Protein AF-A0A2K9MKN1-F1 (afdb_monomer)

Sequence (605 aa):
MSPAALYHGMDAATLDREYNARDSVASFDDEQALYVRHSQIVSAEVPHHAGLVYDEVSGEALDLYGAAPGRPLFVWIHGGYWRGGSRVDNAFAALGLVRSGVAVAVIDYTLAPAADLDEIVRQVRAVIQWLYRHGADYGLDVSRIHVGGSSAGGHLVGTLLMPDWQHPLGLPQDIIGVALALSGLHDLTPLRHTQVNDWMRFTDAQIADLSPMAQIPDRSTAHVIASVGGRETSEFRRQTEDFVSAWRKAGHRATPIAMPEHNHFNIALSLTDPDSPLVTAVRAAIFKETRMAPFTAAVAQIASVPDDPKATADKIVRTIHDAAEKGARLIVFPEAVLGGYPKGASFGAPIGLRKPEGRAAFAAYHQAAVDLDGPEIASIAAATAETGVFAVIGCIERDGGTLYCTALYFDGANGLVNTHRKLMPTAGERLIWGFGDGSTLEAVDSPLGRIGAVICWENYMPALRMHMYAQGVTLYCAPTADDRDTWVPTMQHVALEGRCFVLTSCQYITRGAYPDTHESALGDDPDTVMMRGGSAIIDPTGKVIAGPDFEGETVLYAEIDPDLVTRGKYDFDVTGHYARPDIFELRVDDRRKPAVRRASDTDRP

Solvent-accessible surface area (backbone atoms only — not comparable to full-atom values): 31387 Å² total; per-residue (Å²): 130,83,77,68,61,75,51,99,77,33,31,49,73,54,45,33,59,43,69,34,69,60,79,63,47,97,50,51,67,61,55,52,50,48,36,40,54,44,5,52,51,33,68,74,72,48,63,62,49,72,71,46,67,52,35,86,88,81,59,35,28,28,34,38,32,48,66,38,79,70,21,44,37,32,36,42,33,55,27,52,75,52,52,42,82,43,29,70,46,45,34,26,55,35,47,8,39,40,76,65,62,27,16,26,36,25,36,46,67,65,40,37,69,83,32,53,69,67,55,35,53,49,50,60,51,39,43,54,49,39,42,55,74,48,30,53,83,53,29,30,33,48,81,37,40,25,38,27,17,34,32,44,10,6,23,52,43,35,60,68,63,32,66,83,62,36,63,86,66,75,42,61,89,63,31,53,36,39,38,36,27,28,38,19,53,26,65,42,70,61,44,68,56,22,76,64,25,80,55,56,62,73,47,74,63,52,37,64,76,66,9,31,62,78,40,67,45,87,74,63,81,35,37,36,35,37,34,44,28,55,54,44,46,68,53,38,46,47,37,42,53,50,40,52,50,53,45,41,72,56,71,34,53,64,47,81,50,89,36,65,91,23,32,83,64,61,50,58,58,42,25,47,36,50,82,26,73,66,30,44,50,50,50,50,56,57,60,67,68,55,74,60,70,68,44,32,35,34,32,34,17,49,55,40,38,35,84,36,31,59,64,23,35,54,51,50,36,51,51,52,53,58,38,38,77,72,55,26,46,35,38,32,31,15,40,24,29,37,22,30,68,76,72,51,47,70,54,46,55,55,94,96,47,74,41,71,68,15,54,53,50,50,53,53,50,59,66,19,31,40,46,86,90,29,71,50,48,53,50,41,30,49,45,22,36,76,62,54,26,30,38,38,38,17,22,26,36,46,59,88,98,44,32,30,49,29,41,38,33,30,45,10,77,70,19,76,74,50,57,30,43,40,59,70,55,63,79,74,42,53,78,66,35,48,67,32,61,42,57,30,68,77,63,45,83,49,92,89,41,29,37,32,76,45,56,44,73,51,72,73,35,64,70,58,52,51,51,46,41,64,73,54,36,40,38,40,35,32,22,18,84,69,55,53,86,67,43,59,62,50,49,28,48,52,9,46,56,53,17,12,31,28,41,29,10,14,32,20,37,40,40,58,58,46,62,91,84,57,56,43,77,84,54,81,57,44,82,43,71,73,33,53,12,50,24,34,34,27,36,25,83,35,47,69,69,24,63,67,42,66,88,54,66,51,70,45,63,37,81,42,57,60,64,49,31,60,59,36,36,72,82,49,30,61,71,56,92,63,38,51,72,93,79,48,84,88,85,81,72,48,63,77,79,70,97,72,80,60,86,82,66,79,81,67,135

Structure (mmCIF, N/CA/C/O backbone):
data_AF-A0A2K9MKN1-F1
#
_entry.id   AF-A0A2K9MKN1-F1
#
loop_
_atom_site.group_PDB
_atom_site.id
_atom_site.type_symbol
_atom_site.label_atom_id
_atom_site.label_alt_id
_atom_site.label_comp_id
_atom_site.label_asym_id
_atom_site.label_entity_id
_atom_site.label_seq_id
_atom_site.pdbx_PDB_ins_code
_atom_site.Cartn_x
_atom_site.Cartn_y
_atom_site.Cartn_z
_atom_site.occupancy
_atom_site.B_iso_or_equiv
_atom_site.auth_seq_id
_atom_site.auth_comp_id
_atom_site.auth_asym_id
_atom_site.auth_atom_id
_atom_site.pdbx_PDB_model_num
ATOM 1 N N . MET A 1 1 ? 43.306 8.024 -46.803 1.00 52.41 1 MET A N 1
ATOM 2 C CA . MET A 1 1 ? 41.874 7.906 -47.145 1.00 52.41 1 MET A CA 1
ATOM 3 C C . MET A 1 1 ? 41.109 8.007 -45.840 1.00 52.41 1 MET A C 1
ATOM 5 O O . MET A 1 1 ? 41.487 7.293 -44.922 1.00 52.41 1 MET A O 1
ATOM 9 N N . SER A 1 2 ? 40.138 8.919 -45.718 1.00 55.41 2 SER A N 1
ATOM 10 C CA . SER A 1 2 ? 39.231 8.902 -44.558 1.00 55.41 2 SER A CA 1
ATOM 11 C C . SER A 1 2 ? 38.436 7.593 -44.570 1.00 55.41 2 SER A C 1
ATOM 13 O O . SER A 1 2 ? 38.065 7.154 -45.663 1.00 55.41 2 SER A O 1
ATOM 15 N N . PRO A 1 3 ? 38.187 6.965 -43.411 1.00 66.88 3 PRO A N 1
ATOM 16 C CA . PRO A 1 3 ? 37.300 5.810 -43.318 1.00 66.88 3 PRO A CA 1
ATOM 17 C C . PRO A 1 3 ? 35.922 6.121 -43.922 1.00 66.88 3 PRO A C 1
ATOM 19 O O . PRO A 1 3 ? 35.431 7.246 -43.808 1.00 66.88 3 PRO A O 1
ATOM 22 N N . ALA A 1 4 ? 35.310 5.144 -44.597 1.00 80.31 4 ALA A N 1
ATOM 23 C CA . ALA A 1 4 ? 33.957 5.290 -45.127 1.00 80.31 4 ALA A CA 1
ATOM 24 C C . ALA A 1 4 ? 32.943 5.315 -43.970 1.00 80.31 4 ALA A C 1
ATOM 26 O O . ALA A 1 4 ? 33.009 4.470 -43.079 1.00 80.31 4 ALA A O 1
ATOM 27 N N . ALA A 1 5 ? 32.010 6.269 -43.994 1.00 83.88 5 ALA A N 1
ATOM 28 C CA . ALA A 1 5 ? 30.917 6.326 -43.029 1.00 83.88 5 ALA A CA 1
ATOM 29 C C . ALA A 1 5 ? 29.945 5.155 -43.249 1.00 83.88 5 ALA A C 1
ATOM 31 O O . ALA A 1 5 ? 29.511 4.920 -44.378 1.00 83.88 5 ALA A O 1
ATOM 32 N N . LEU A 1 6 ? 29.605 4.446 -42.172 1.00 89.38 6 LEU A N 1
ATOM 33 C CA . LEU A 1 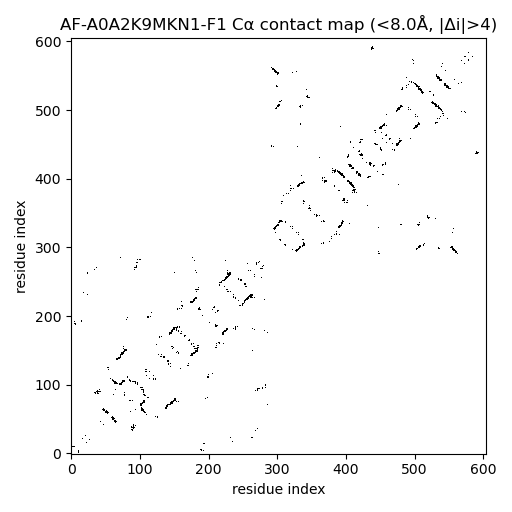6 ? 28.760 3.248 -42.186 1.00 89.38 6 LEU A CA 1
ATOM 34 C C . LEU A 1 6 ? 27.357 3.517 -41.632 1.00 89.38 6 LEU A C 1
ATOM 36 O O . LEU A 1 6 ? 26.382 3.013 -42.179 1.00 89.38 6 LEU A O 1
ATOM 40 N N . TYR A 1 7 ? 27.237 4.338 -40.585 1.00 92.38 7 TYR A N 1
ATOM 41 C CA . TYR A 1 7 ? 25.954 4.649 -39.947 1.00 92.38 7 TYR A CA 1
ATOM 42 C C . TYR A 1 7 ? 26.007 6.033 -39.288 1.00 92.38 7 TYR A C 1
ATOM 44 O O . TYR A 1 7 ? 26.957 6.334 -38.572 1.00 92.38 7 TYR A O 1
ATOM 52 N N . HIS A 1 8 ? 25.040 6.910 -39.586 1.00 91.06 8 HIS A N 1
ATOM 53 C CA . HIS A 1 8 ? 24.994 8.312 -39.119 1.00 91.06 8 HIS A CA 1
ATOM 54 C C . HIS A 1 8 ? 26.324 9.091 -39.217 1.00 91.06 8 HIS A C 1
ATOM 56 O O . HIS A 1 8 ? 26.650 9.915 -38.369 1.00 91.06 8 HIS A O 1
ATOM 62 N N . GLY A 1 9 ? 27.109 8.854 -40.273 1.00 90.62 9 GLY A N 1
ATOM 63 C CA . GLY A 1 9 ? 28.399 9.529 -40.464 1.00 90.62 9 GLY A CA 1
ATOM 64 C C . GLY A 1 9 ? 29.564 8.937 -39.659 1.00 90.62 9 GLY A C 1
ATOM 65 O O . GLY A 1 9 ? 30.690 9.397 -39.830 1.00 90.62 9 GLY A O 1
ATOM 66 N N . MET A 1 10 ? 29.326 7.917 -38.829 1.00 95.38 10 MET A N 1
ATOM 67 C CA . MET A 1 10 ? 30.350 7.214 -38.054 1.00 95.38 10 MET A CA 1
ATOM 68 C C . MET A 1 10 ? 30.993 6.086 -38.864 1.00 95.38 10 MET A C 1
ATOM 70 O O . MET A 1 10 ? 30.326 5.390 -39.633 1.00 95.38 10 MET A O 1
ATOM 74 N N . ASP A 1 11 ? 32.296 5.895 -38.674 1.00 94.81 11 ASP A N 1
ATOM 75 C CA . ASP A 1 11 ? 33.039 4.735 -39.162 1.00 94.81 11 ASP A CA 1
ATOM 76 C C . ASP A 1 11 ? 32.970 3.559 -38.169 1.00 94.81 11 ASP A C 1
ATOM 78 O O . ASP A 1 11 ? 32.466 3.699 -37.053 1.00 94.81 11 ASP A O 1
ATOM 82 N N . ALA A 1 12 ? 33.481 2.388 -38.565 1.00 92.25 12 ALA A N 1
ATOM 83 C CA . ALA A 1 12 ? 33.448 1.180 -37.731 1.00 92.25 12 ALA A CA 1
ATOM 84 C C . ALA A 1 12 ? 34.118 1.381 -36.359 1.00 92.25 12 ALA A C 1
ATOM 86 O O . ALA A 1 12 ? 33.556 1.004 -35.340 1.00 92.25 12 ALA A O 1
ATOM 87 N N . ALA A 1 13 ? 35.278 2.048 -36.316 1.00 93.38 13 ALA A N 1
ATOM 88 C CA . ALA A 1 13 ? 36.013 2.288 -35.071 1.00 93.38 13 ALA A CA 1
ATOM 89 C C . ALA A 1 13 ? 35.253 3.212 -34.102 1.00 93.38 13 ALA A C 1
ATOM 91 O O . ALA A 1 13 ? 35.357 3.075 -32.882 1.00 93.38 13 ALA A O 1
ATOM 92 N N . THR A 1 14 ? 34.504 4.180 -34.630 1.00 95.31 14 THR A N 1
ATOM 93 C CA . THR A 1 14 ? 33.634 5.033 -33.819 1.00 95.31 14 THR A CA 1
ATOM 94 C C . THR A 1 14 ? 32.428 4.261 -33.309 1.00 95.31 14 THR A C 1
ATOM 96 O O . THR A 1 14 ? 32.142 4.349 -32.119 1.00 95.31 14 THR A O 1
ATOM 99 N N . LEU A 1 15 ? 31.784 3.456 -34.158 1.00 95.69 15 LEU A N 1
ATOM 100 C CA . LEU A 1 15 ? 30.678 2.591 -33.742 1.00 95.69 15 LEU A CA 1
ATOM 101 C C . LEU A 1 15 ? 31.118 1.595 -32.662 1.00 95.69 15 LEU A C 1
ATOM 103 O O . LEU A 1 15 ? 30.430 1.455 -31.656 1.00 95.69 15 LEU A O 1
ATOM 107 N N . ASP A 1 16 ? 32.286 0.968 -32.805 1.00 94.50 16 ASP A N 1
ATOM 108 C CA . ASP A 1 16 ? 32.829 0.068 -31.785 1.00 94.50 16 ASP A CA 1
ATOM 109 C C . ASP A 1 16 ? 32.965 0.755 -30.431 1.00 94.50 16 ASP A C 1
ATOM 111 O O . ASP A 1 16 ? 32.545 0.202 -29.422 1.00 94.50 16 ASP A O 1
ATOM 115 N N . ARG A 1 17 ? 33.500 1.978 -30.396 1.00 95.25 17 ARG A N 1
ATOM 116 C CA . ARG A 1 17 ? 33.634 2.741 -29.151 1.00 95.25 17 ARG A CA 1
ATOM 117 C C . ARG A 1 17 ? 32.276 3.133 -28.566 1.00 95.25 17 ARG A C 1
ATOM 119 O O . ARG A 1 17 ? 32.093 3.014 -27.360 1.00 95.25 17 ARG A O 1
ATOM 126 N N . GLU A 1 18 ? 31.335 3.584 -29.393 1.00 96.62 18 GLU A N 1
ATOM 127 C CA . GLU A 1 18 ? 30.000 3.989 -28.934 1.00 96.62 18 GLU A CA 1
ATOM 128 C C . GLU A 1 18 ? 29.179 2.806 -28.398 1.00 96.62 18 GLU A C 1
ATOM 130 O O . GLU A 1 18 ? 28.411 2.980 -27.457 1.00 96.62 18 GLU A O 1
ATOM 135 N N . TYR A 1 19 ? 29.367 1.597 -28.930 1.00 96.25 19 TYR A N 1
ATOM 136 C CA . TYR A 1 19 ? 28.677 0.389 -28.466 1.00 96.25 19 TYR A CA 1
ATOM 137 C C . TYR A 1 19 ? 29.538 -0.476 -27.525 1.00 96.25 19 TYR A C 1
ATOM 139 O O . TYR A 1 19 ? 29.116 -1.552 -27.102 1.00 96.25 19 TYR A O 1
ATOM 147 N N . ASN A 1 20 ? 30.727 -0.039 -27.109 1.00 94.25 20 ASN A N 1
ATOM 148 C CA . ASN A 1 20 ? 31.514 -0.776 -26.121 1.00 94.25 20 ASN A CA 1
ATOM 149 C C . ASN A 1 20 ? 31.160 -0.343 -24.693 1.00 94.25 20 ASN A C 1
ATOM 151 O O . ASN A 1 20 ? 31.837 0.480 -24.082 1.00 94.25 20 ASN A O 1
ATOM 155 N N . ALA A 1 21 ? 30.106 -0.951 -24.146 1.00 91.81 21 ALA A N 1
ATOM 156 C CA . ALA A 1 21 ? 29.684 -0.709 -22.768 1.00 91.81 21 ALA A CA 1
ATOM 157 C C . ALA A 1 21 ? 30.769 -1.061 -21.733 1.00 91.81 21 ALA A C 1
ATOM 159 O O . ALA A 1 21 ? 30.878 -0.395 -20.713 1.00 91.81 21 ALA A O 1
ATOM 160 N N . ARG A 1 22 ? 31.594 -2.092 -21.974 1.00 93.75 22 ARG A N 1
ATOM 161 C CA . ARG A 1 22 ? 32.632 -2.507 -21.011 1.00 93.75 22 ARG A CA 1
ATOM 162 C C . ARG A 1 22 ? 33.716 -1.448 -20.852 1.00 93.75 22 ARG A C 1
ATOM 164 O O . ARG A 1 22 ? 34.103 -1.149 -19.729 1.00 93.75 22 ARG A O 1
ATOM 171 N N . ASP A 1 23 ? 34.139 -0.846 -21.957 1.00 92.62 23 ASP A N 1
ATOM 172 C CA . ASP A 1 23 ? 35.172 0.193 -21.951 1.00 92.62 23 ASP A CA 1
ATOM 173 C C . ASP A 1 23 ? 34.616 1.576 -21.559 1.00 92.62 23 ASP A C 1
ATOM 175 O O . ASP A 1 23 ? 35.377 2.537 -21.442 1.00 92.62 23 ASP A O 1
ATOM 179 N N . SER A 1 24 ? 33.299 1.703 -21.326 1.00 92.00 24 SER A N 1
ATOM 180 C CA . SER A 1 24 ? 32.682 2.948 -20.847 1.00 92.00 24 SER A CA 1
ATOM 181 C C . SER A 1 24 ? 32.760 3.126 -19.326 1.00 92.00 24 SER A C 1
ATOM 183 O O . SER A 1 24 ? 32.300 4.143 -18.807 1.00 92.00 24 SER A O 1
ATOM 185 N N . VAL A 1 25 ? 33.301 2.149 -18.593 1.00 94.81 25 VAL A N 1
ATOM 186 C CA . VAL A 1 25 ? 33.490 2.203 -17.135 1.00 94.81 25 VAL A CA 1
ATOM 187 C C . VAL A 1 25 ? 34.948 1.978 -16.755 1.00 94.81 25 VAL A C 1
ATOM 189 O O . VAL A 1 25 ? 35.737 1.449 -17.530 1.00 94.81 25 VAL A O 1
ATOM 192 N N . ALA A 1 26 ? 35.317 2.387 -15.539 1.00 93.62 26 ALA A N 1
ATOM 193 C CA . ALA A 1 26 ? 36.689 2.249 -15.053 1.00 93.62 26 ALA A CA 1
ATOM 194 C C . ALA A 1 26 ? 37.111 0.780 -14.869 1.00 93.62 26 ALA A C 1
ATOM 196 O O . ALA A 1 26 ? 38.271 0.445 -15.095 1.00 93.62 26 ALA A O 1
ATOM 197 N N . SER A 1 27 ? 36.177 -0.076 -14.445 1.00 96.38 27 SER A N 1
ATOM 198 C CA . SER A 1 27 ? 36.410 -1.497 -14.195 1.00 96.38 27 SER A CA 1
ATOM 199 C C . SER A 1 27 ? 35.113 -2.273 -14.399 1.00 96.38 27 SER A C 1
ATOM 201 O O . SER A 1 27 ? 34.197 -2.200 -13.583 1.00 96.38 27 SER A O 1
ATOM 203 N N . PHE A 1 28 ? 35.022 -3.005 -15.510 1.00 93.69 28 PHE A N 1
ATOM 204 C CA . PHE A 1 28 ? 33.885 -3.890 -15.775 1.00 93.69 28 PHE A CA 1
ATOM 205 C C . PHE A 1 28 ? 33.781 -5.008 -14.725 1.00 93.69 28 PHE A C 1
ATOM 207 O O . PHE A 1 28 ? 32.679 -5.364 -14.315 1.00 93.69 28 PHE A O 1
ATOM 214 N N . ASP A 1 29 ? 34.920 -5.526 -14.262 1.00 95.38 29 ASP A N 1
ATOM 215 C CA . ASP A 1 29 ? 34.956 -6.610 -13.280 1.00 95.38 29 ASP A CA 1
ATOM 216 C C . ASP A 1 29 ? 34.373 -6.171 -11.927 1.00 95.38 29 ASP A C 1
ATOM 218 O O . ASP A 1 29 ? 33.656 -6.946 -11.295 1.00 95.38 29 ASP A O 1
ATOM 222 N N . ASP A 1 30 ? 34.601 -4.918 -11.512 1.00 96.12 30 ASP A N 1
ATOM 223 C CA . ASP A 1 30 ? 34.011 -4.377 -10.280 1.00 96.12 30 ASP A CA 1
ATOM 224 C C . ASP A 1 30 ? 32.488 -4.217 -10.405 1.00 96.12 30 ASP A C 1
ATOM 226 O O . ASP A 1 30 ? 31.749 -4.595 -9.495 1.00 96.12 30 ASP A O 1
ATOM 230 N N . GLU A 1 31 ? 32.000 -3.719 -11.547 1.00 95.56 31 GLU A N 1
ATOM 231 C CA . GLU A 1 31 ? 30.558 -3.611 -11.818 1.00 95.56 31 GLU A CA 1
ATOM 232 C C . GLU A 1 31 ? 29.889 -4.999 -11.819 1.00 95.56 31 GLU A C 1
ATOM 234 O O . GLU A 1 31 ? 28.835 -5.202 -11.210 1.00 95.56 31 GLU A O 1
ATOM 239 N N . GLN A 1 32 ? 30.533 -5.998 -12.430 1.00 94.50 32 GLN A N 1
ATOM 240 C CA . GLN A 1 32 ? 30.044 -7.377 -12.438 1.00 94.50 32 GLN A CA 1
ATOM 241 C C . GLN A 1 32 ? 30.084 -8.016 -11.040 1.00 94.50 32 GLN A C 1
ATOM 243 O O . GLN A 1 32 ? 29.175 -8.767 -10.676 1.00 94.50 32 GLN A O 1
ATOM 248 N N . ALA A 1 33 ? 31.096 -7.710 -10.225 1.00 96.94 33 ALA A N 1
ATOM 249 C CA . ALA A 1 33 ? 31.174 -8.185 -8.847 1.00 96.94 33 ALA A CA 1
ATOM 250 C C . ALA A 1 33 ? 30.020 -7.642 -7.987 1.00 96.94 33 ALA A C 1
ATOM 252 O O . ALA A 1 33 ? 29.515 -8.357 -7.116 1.00 96.94 33 ALA A O 1
ATOM 253 N N . LEU A 1 34 ? 29.556 -6.414 -8.249 1.00 97.31 34 LEU A N 1
ATOM 254 C CA . LEU A 1 34 ? 28.371 -5.860 -7.590 1.00 97.31 34 LEU A CA 1
ATOM 255 C C . LEU A 1 34 ? 27.106 -6.645 -7.949 1.00 97.31 34 LEU A C 1
ATOM 257 O O . LEU A 1 34 ? 26.347 -6.994 -7.046 1.00 97.31 34 LEU A O 1
ATOM 261 N N . TYR A 1 35 ? 26.906 -6.985 -9.224 1.00 97.81 35 TYR A N 1
ATOM 262 C CA . TYR A 1 35 ? 25.771 -7.806 -9.667 1.00 97.81 35 TYR A CA 1
ATOM 263 C C . TYR A 1 35 ? 25.721 -9.132 -8.906 1.00 97.81 35 TYR A C 1
ATOM 265 O O . TYR A 1 35 ? 24.708 -9.458 -8.288 1.00 97.81 35 TYR A O 1
ATOM 273 N N . VAL A 1 36 ? 26.846 -9.852 -8.874 1.00 97.88 36 VAL A N 1
ATOM 274 C CA . VAL A 1 36 ? 26.963 -11.137 -8.171 1.00 97.88 36 VAL A CA 1
ATOM 275 C C . VAL A 1 36 ? 26.667 -10.968 -6.682 1.00 97.88 36 VAL A C 1
ATOM 277 O O . VAL A 1 36 ? 25.846 -11.695 -6.123 1.00 97.88 36 VAL A O 1
ATOM 280 N N . ARG A 1 37 ? 27.291 -9.979 -6.030 1.00 98.00 37 ARG A N 1
ATOM 281 C CA . ARG A 1 37 ? 27.117 -9.732 -4.594 1.00 98.00 37 ARG A CA 1
ATOM 282 C C . ARG A 1 37 ? 25.661 -9.428 -4.240 1.00 98.00 37 ARG A C 1
ATOM 284 O O . ARG A 1 37 ? 25.135 -10.008 -3.295 1.00 98.00 37 ARG A O 1
ATOM 291 N N . HIS A 1 38 ? 25.012 -8.525 -4.973 1.00 97.69 38 HIS A N 1
ATOM 292 C CA . HIS A 1 38 ? 23.622 -8.161 -4.702 1.00 97.69 38 HIS A CA 1
ATOM 293 C C . HIS A 1 38 ? 22.661 -9.314 -5.014 1.00 97.69 38 HIS A C 1
ATOM 295 O O . HIS A 1 38 ? 21.733 -9.553 -4.245 1.00 97.69 38 HIS A O 1
ATOM 301 N N . SER A 1 39 ? 22.910 -10.087 -6.069 1.00 98.50 39 SER A N 1
ATOM 302 C CA . SER A 1 39 ? 22.089 -11.253 -6.406 1.00 98.50 39 SER A CA 1
ATOM 303 C C . SER A 1 39 ? 22.200 -12.389 -5.385 1.00 98.50 39 SER A C 1
ATOM 305 O O . SER A 1 39 ? 21.199 -13.037 -5.072 1.00 98.50 39 SER A O 1
ATOM 307 N N . GLN A 1 40 ? 23.384 -12.592 -4.798 1.00 97.94 40 GLN A N 1
ATOM 308 C CA . GLN A 1 40 ? 23.577 -13.535 -3.691 1.00 97.94 40 GLN A CA 1
ATOM 309 C C . GLN A 1 40 ? 22.784 -13.130 -2.446 1.00 97.94 40 GLN A C 1
ATOM 311 O O . GLN A 1 40 ? 22.180 -13.991 -1.809 1.00 97.94 40 GLN A O 1
ATOM 316 N N . ILE A 1 41 ? 22.745 -11.831 -2.122 1.00 96.12 41 ILE A N 1
ATOM 317 C CA . ILE A 1 41 ? 21.932 -11.305 -1.015 1.00 96.12 41 ILE A CA 1
ATOM 318 C C . ILE A 1 41 ? 20.453 -11.606 -1.268 1.00 96.12 41 ILE A C 1
ATOM 320 O O . ILE A 1 41 ? 19.792 -12.198 -0.419 1.00 96.12 41 ILE A O 1
ATOM 324 N N . VAL A 1 42 ? 19.942 -11.275 -2.457 1.00 96.25 42 VAL A N 1
ATOM 325 C CA . VAL A 1 42 ? 18.531 -11.518 -2.793 1.00 96.25 42 VAL A CA 1
ATOM 326 C C . VAL A 1 42 ? 18.179 -12.999 -2.731 1.00 96.25 42 VAL A C 1
ATOM 328 O O . VAL A 1 42 ? 17.173 -13.359 -2.129 1.00 96.25 42 VAL A O 1
ATOM 331 N N . SER A 1 43 ? 19.020 -13.865 -3.295 1.00 95.44 43 SER A N 1
ATOM 332 C CA . SER A 1 43 ? 18.779 -15.312 -3.287 1.00 95.44 43 SER A CA 1
ATOM 333 C C . SER A 1 43 ? 18.800 -15.914 -1.879 1.00 95.44 43 SER A C 1
ATOM 335 O O . SER A 1 43 ? 18.156 -16.933 -1.645 1.00 95.44 43 SER A O 1
ATOM 337 N N . ALA A 1 44 ? 19.513 -15.293 -0.935 1.00 95.38 44 ALA A N 1
ATOM 338 C CA . ALA A 1 44 ? 19.538 -15.720 0.460 1.00 95.38 44 ALA A CA 1
ATOM 339 C C . ALA A 1 44 ? 18.349 -15.188 1.280 1.00 95.38 44 ALA A C 1
ATOM 341 O O . ALA A 1 44 ? 17.890 -15.870 2.194 1.00 95.38 44 ALA A O 1
ATOM 342 N N . GLU A 1 45 ? 17.870 -13.977 0.984 1.00 92.19 45 GLU A N 1
ATOM 343 C CA . GLU A 1 45 ? 16.888 -13.270 1.819 1.00 92.19 45 GLU A CA 1
ATOM 344 C C . GLU A 1 45 ? 15.447 -13.357 1.307 1.00 92.19 45 GLU A C 1
ATOM 346 O O . GLU A 1 45 ? 14.508 -13.278 2.099 1.00 92.19 45 GLU A O 1
ATOM 351 N N . VAL A 1 46 ? 15.248 -13.496 -0.004 1.00 92.25 46 VAL A N 1
ATOM 352 C CA . VAL A 1 46 ? 13.921 -13.437 -0.620 1.00 92.25 46 VAL A CA 1
ATOM 353 C C . VAL A 1 46 ? 13.414 -14.853 -0.922 1.00 92.25 46 VAL A C 1
ATOM 355 O O . VAL A 1 46 ? 14.052 -15.576 -1.697 1.00 92.25 46 VAL A O 1
ATOM 358 N N . PRO A 1 47 ? 12.254 -15.264 -0.367 1.00 94.25 47 PRO A N 1
ATOM 359 C CA . PRO A 1 47 ? 11.629 -16.539 -0.706 1.00 94.25 47 PRO A CA 1
ATOM 360 C C . PRO A 1 47 ? 11.383 -16.660 -2.212 1.00 94.25 47 PRO A C 1
ATOM 362 O O . PRO A 1 47 ? 10.835 -15.742 -2.832 1.00 94.25 47 PRO A O 1
ATOM 365 N N . HIS A 1 48 ? 11.791 -17.786 -2.797 1.00 97.94 48 HIS A N 1
ATOM 366 C CA . HIS A 1 48 ? 11.694 -18.000 -4.237 1.00 97.94 48 HIS A CA 1
ATOM 367 C C . HIS A 1 48 ? 11.588 -19.479 -4.623 1.00 97.94 48 HIS A C 1
ATOM 369 O O . HIS A 1 48 ? 11.975 -20.373 -3.869 1.00 97.94 48 HIS A O 1
ATOM 375 N N . HIS A 1 49 ? 11.086 -19.715 -5.834 1.00 98.00 49 HIS A N 1
ATOM 376 C CA . HIS A 1 49 ? 11.131 -21.001 -6.523 1.00 98.00 49 HIS A CA 1
ATOM 377 C C . HIS A 1 49 ? 12.248 -20.955 -7.563 1.00 98.00 49 HIS A C 1
ATOM 379 O O . HIS A 1 49 ? 12.157 -20.190 -8.520 1.00 98.00 49 HIS A O 1
ATOM 385 N N . ALA A 1 50 ? 13.299 -21.746 -7.369 1.00 97.31 50 ALA A N 1
ATOM 386 C CA . ALA A 1 50 ? 14.452 -21.757 -8.263 1.00 97.31 50 ALA A CA 1
ATOM 387 C C . ALA A 1 50 ? 14.332 -22.816 -9.369 1.00 97.31 50 ALA A C 1
ATOM 389 O O . ALA A 1 50 ? 13.789 -23.899 -9.138 1.00 97.31 50 ALA A O 1
ATOM 390 N N . GLY A 1 51 ? 14.917 -22.536 -10.533 1.00 97.44 51 GLY A N 1
ATOM 391 C CA . GLY A 1 51 ? 15.141 -23.507 -11.605 1.00 97.44 51 GLY A CA 1
ATOM 392 C C . GLY A 1 51 ? 13.865 -24.025 -12.268 1.00 97.44 51 GLY A C 1
ATOM 393 O O . GLY A 1 51 ? 13.801 -25.196 -12.643 1.00 97.44 51 GLY A O 1
ATOM 394 N N . LEU A 1 52 ? 12.844 -23.180 -12.399 1.00 98.50 52 LEU A N 1
ATOM 395 C CA . LEU A 1 52 ? 11.604 -23.524 -13.088 1.00 98.50 52 LEU A CA 1
ATOM 396 C C . LEU A 1 52 ?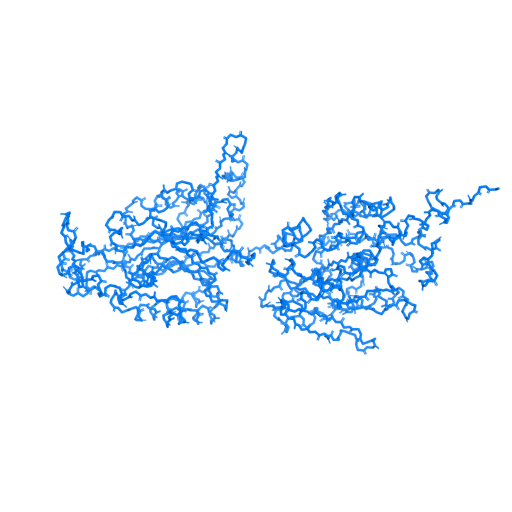 11.854 -23.535 -14.600 1.00 98.50 52 LEU A C 1
ATOM 398 O O . LEU A 1 52 ? 12.040 -22.484 -15.209 1.00 98.50 52 LEU A O 1
ATOM 402 N N . VAL A 1 53 ? 11.892 -24.727 -15.197 1.00 98.56 53 VAL A N 1
ATOM 403 C CA . VAL A 1 53 ? 12.132 -24.905 -16.637 1.00 98.56 53 VAL A CA 1
ATOM 404 C C . VAL A 1 53 ? 10.906 -24.436 -17.415 1.00 98.56 53 VAL A C 1
ATOM 406 O O . VAL A 1 53 ? 9.823 -25.005 -17.264 1.00 98.56 53 VAL A O 1
ATOM 409 N N . TYR A 1 54 ? 11.082 -23.406 -18.245 1.00 98.12 54 TYR A N 1
ATOM 410 C CA . TYR A 1 54 ? 10.000 -22.847 -19.060 1.00 98.12 54 TYR A CA 1
ATOM 411 C C . TYR A 1 54 ? 10.031 -23.340 -20.511 1.00 98.12 54 TYR A C 1
ATOM 413 O O . TYR A 1 54 ? 9.019 -23.263 -21.209 1.00 98.12 54 TYR A O 1
ATOM 421 N N . ASP A 1 55 ? 11.174 -23.861 -20.960 1.00 96.88 55 ASP A N 1
ATOM 422 C CA . ASP A 1 55 ? 11.356 -24.434 -22.288 1.00 96.88 55 ASP A CA 1
ATOM 423 C C . ASP A 1 55 ? 12.083 -25.778 -22.179 1.00 96.88 55 ASP A C 1
ATOM 425 O O . ASP A 1 55 ? 13.285 -25.844 -21.934 1.00 96.88 55 ASP A O 1
ATOM 429 N N . GLU A 1 56 ? 11.342 -26.874 -22.349 1.00 93.56 56 GLU A N 1
ATOM 430 C CA . GLU A 1 56 ? 11.898 -28.228 -22.248 1.00 93.56 56 GLU A CA 1
ATOM 431 C C . GLU A 1 56 ? 12.913 -28.547 -23.355 1.00 93.56 56 GLU A C 1
ATOM 433 O O . GLU A 1 56 ? 13.754 -29.427 -23.171 1.00 93.56 56 GLU A O 1
ATOM 438 N N . VAL A 1 57 ? 12.843 -27.865 -24.507 1.00 93.31 57 VAL A N 1
ATOM 439 C CA . VAL A 1 57 ? 13.718 -28.148 -25.655 1.00 93.31 57 VAL A CA 1
ATOM 440 C C . VAL A 1 57 ? 15.115 -27.595 -25.410 1.00 93.31 57 VAL A C 1
ATOM 442 O O . VAL A 1 57 ? 16.100 -28.291 -25.658 1.00 93.31 57 VAL A O 1
ATOM 445 N N . SER A 1 58 ? 15.207 -26.356 -24.929 1.00 93.94 58 SER A N 1
ATOM 446 C CA . SER A 1 58 ? 16.486 -25.712 -24.617 1.00 93.94 58 SER A CA 1
ATOM 447 C C . SER A 1 58 ? 16.962 -25.986 -23.188 1.00 93.94 58 SER A C 1
ATOM 449 O O . SER A 1 58 ? 18.160 -25.926 -22.923 1.00 93.94 58 SER A O 1
ATOM 451 N N . GLY A 1 59 ? 16.048 -26.329 -22.275 1.00 96.56 59 GLY A N 1
ATOM 452 C CA . GLY A 1 59 ? 16.326 -26.485 -20.848 1.00 96.56 59 GLY A CA 1
ATOM 453 C C . GLY A 1 59 ? 16.428 -25.155 -20.097 1.00 96.56 59 GLY A C 1
ATOM 454 O O . GLY A 1 59 ? 16.835 -25.149 -18.935 1.00 96.56 59 GLY A O 1
ATOM 455 N N . GLU A 1 60 ? 16.075 -24.043 -20.744 1.00 98.12 60 GLU A N 1
ATOM 456 C CA . GLU A 1 60 ? 16.133 -22.717 -20.136 1.00 98.12 60 GLU A CA 1
ATOM 457 C C . GLU A 1 60 ? 15.108 -22.582 -19.005 1.00 98.12 60 GLU A C 1
ATOM 459 O O . GLU A 1 60 ? 13.989 -23.115 -19.050 1.00 98.12 60 GLU A O 1
ATOM 464 N N . ALA A 1 61 ? 15.519 -21.870 -17.959 1.00 98.56 61 ALA A N 1
ATOM 465 C CA . ALA A 1 61 ? 14.808 -21.822 -16.693 1.00 98.56 61 ALA A CA 1
ATOM 466 C C . ALA A 1 61 ? 14.694 -20.399 -16.142 1.00 98.56 61 ALA A C 1
ATOM 468 O O . ALA A 1 61 ? 15.361 -19.467 -16.590 1.00 98.56 61 ALA A O 1
ATOM 469 N N . LEU A 1 62 ? 13.835 -20.242 -15.140 1.00 98.69 62 LEU A N 1
ATOM 470 C CA . LEU A 1 62 ? 13.668 -19.009 -14.383 1.00 98.69 62 LEU A CA 1
ATOM 471 C C . LEU A 1 62 ? 13.685 -19.267 -12.876 1.00 98.69 62 LEU A C 1
ATOM 473 O O . LEU A 1 62 ? 13.343 -20.357 -12.414 1.00 98.69 62 LEU A O 1
ATOM 477 N N . ASP A 1 63 ? 14.020 -18.225 -12.123 1.00 98.81 63 ASP A N 1
ATOM 478 C CA . ASP A 1 63 ? 13.829 -18.162 -10.676 1.00 98.81 63 ASP A CA 1
ATOM 479 C C . ASP A 1 63 ? 12.698 -17.169 -10.367 1.00 98.81 63 ASP A C 1
ATOM 481 O O . ASP A 1 63 ? 12.717 -16.027 -10.830 1.00 98.81 63 ASP A O 1
ATOM 485 N N . LEU A 1 64 ? 11.696 -17.602 -9.600 1.00 98.75 64 LEU A N 1
ATOM 486 C CA . LEU A 1 64 ? 10.510 -16.813 -9.263 1.00 98.75 64 LEU A CA 1
ATOM 487 C C . LEU A 1 64 ? 10.555 -16.352 -7.804 1.00 98.75 64 LEU A C 1
ATOM 489 O O . LEU A 1 64 ? 10.351 -17.152 -6.892 1.00 98.75 64 LEU A O 1
ATOM 493 N N . TYR A 1 65 ? 10.765 -15.057 -7.590 1.00 98.62 65 TYR A N 1
ATOM 494 C CA . TYR A 1 65 ? 10.909 -14.416 -6.285 1.00 98.62 65 TYR A CA 1
ATOM 495 C C . TYR A 1 65 ? 9.613 -13.749 -5.814 1.00 98.62 65 TYR A C 1
ATOM 497 O O . TYR A 1 65 ? 8.937 -13.054 -6.577 1.00 98.62 65 TYR A O 1
ATOM 505 N N . GLY A 1 66 ? 9.303 -13.893 -4.522 1.00 95.44 66 GLY A N 1
ATOM 506 C CA . GLY A 1 66 ? 8.246 -13.126 -3.857 1.00 95.44 66 GLY A CA 1
ATOM 507 C C . GLY A 1 66 ? 6.816 -13.465 -4.289 1.00 95.44 66 GLY A C 1
ATOM 508 O O . GLY A 1 66 ? 5.938 -12.613 -4.161 1.00 95.44 66 GLY A O 1
ATOM 509 N N . ALA A 1 67 ? 6.567 -14.672 -4.802 1.00 94.12 67 ALA A N 1
ATOM 510 C CA . ALA A 1 67 ? 5.225 -15.108 -5.183 1.00 94.12 67 ALA A CA 1
ATOM 511 C C . ALA A 1 67 ? 4.270 -15.133 -3.974 1.00 94.12 67 ALA A C 1
ATOM 513 O O . ALA A 1 67 ? 4.614 -15.651 -2.912 1.00 94.12 67 ALA A O 1
ATOM 514 N N . ALA A 1 68 ? 3.080 -14.549 -4.134 1.00 85.62 68 ALA A N 1
ATOM 515 C CA . ALA A 1 68 ? 1.991 -14.607 -3.159 1.00 85.62 68 ALA A CA 1
ATOM 516 C C . ALA A 1 68 ? 0.638 -14.340 -3.854 1.00 85.62 68 ALA A C 1
ATOM 518 O O . ALA A 1 68 ? 0.640 -13.724 -4.926 1.00 85.62 68 ALA A O 1
ATOM 519 N N . PRO A 1 69 ? -0.499 -14.747 -3.249 1.00 85.12 69 PRO A N 1
ATOM 520 C CA . PRO A 1 69 ? -1.836 -14.571 -3.816 1.00 85.12 69 PRO A CA 1
ATOM 521 C C . PRO A 1 69 ? -2.131 -13.141 -4.300 1.00 85.12 69 PRO A C 1
ATOM 523 O O . PRO A 1 69 ? -2.020 -12.183 -3.539 1.00 85.12 69 PRO A O 1
ATOM 526 N N . GLY A 1 70 ? -2.533 -13.004 -5.564 1.00 80.19 70 GLY A N 1
ATOM 527 C CA . GLY A 1 70 ? -2.942 -11.748 -6.193 1.00 80.19 70 GLY A CA 1
ATOM 528 C C . GLY A 1 70 ? -1.808 -10.772 -6.523 1.00 80.19 70 GLY A C 1
ATOM 529 O O . GLY A 1 70 ? -2.094 -9.650 -6.936 1.00 80.19 70 GLY A O 1
ATOM 530 N N . ARG A 1 71 ? -0.531 -11.147 -6.347 1.00 90.06 71 ARG A N 1
ATOM 531 C CA . ARG A 1 71 ? 0.590 -10.245 -6.662 1.00 90.06 71 ARG A CA 1
ATOM 532 C C . ARG A 1 71 ? 0.781 -10.099 -8.176 1.00 90.06 71 ARG A C 1
ATOM 534 O O . ARG A 1 71 ? 0.852 -11.124 -8.858 1.00 90.06 71 ARG A O 1
ATOM 541 N N . PRO A 1 72 ? 0.963 -8.869 -8.697 1.00 96.25 72 PRO A N 1
ATOM 542 C CA . PRO A 1 72 ? 1.383 -8.661 -10.080 1.00 96.25 72 PRO A CA 1
ATOM 543 C C . PRO A 1 72 ? 2.735 -9.320 -10.359 1.00 96.25 72 PRO A C 1
ATOM 545 O O . PRO A 1 72 ? 3.595 -9.374 -9.475 1.00 96.25 72 PRO A O 1
ATOM 548 N N . LEU A 1 73 ? 2.940 -9.766 -11.597 1.00 98.38 73 LEU A N 1
ATOM 549 C CA . LEU A 1 73 ? 4.164 -10.434 -12.035 1.00 98.38 73 LEU A CA 1
ATOM 550 C C . LEU A 1 73 ? 5.020 -9.536 -12.935 1.00 98.38 73 LEU A C 1
ATOM 552 O O . LEU A 1 73 ? 4.554 -9.029 -13.954 1.00 98.38 73 LEU A O 1
ATOM 556 N N . PHE A 1 74 ? 6.300 -9.405 -12.590 1.00 98.81 74 PHE A N 1
ATOM 557 C CA . PHE A 1 74 ? 7.320 -8.729 -13.383 1.00 98.81 74 PHE A CA 1
ATOM 558 C C . PHE A 1 74 ? 8.419 -9.704 -13.830 1.00 98.81 74 PHE A C 1
ATOM 560 O O . PHE A 1 74 ? 8.923 -10.481 -13.029 1.00 98.81 74 PHE A O 1
ATOM 567 N N . VAL A 1 75 ? 8.828 -9.664 -15.095 1.00 98.88 75 VAL A N 1
ATOM 568 C CA . VAL A 1 75 ? 9.870 -10.533 -15.662 1.00 98.88 75 VAL A CA 1
ATOM 569 C C . VAL A 1 75 ? 11.129 -9.719 -15.924 1.00 98.88 75 VAL A C 1
ATOM 571 O O . VAL A 1 75 ? 11.086 -8.763 -16.694 1.00 98.88 75 VAL A O 1
ATOM 574 N N . TRP A 1 76 ? 12.251 -10.094 -15.313 1.00 98.88 76 TRP A N 1
ATOM 575 C CA . TRP A 1 76 ? 13.554 -9.481 -15.555 1.00 98.88 76 TRP A CA 1
ATOM 576 C C . TRP A 1 76 ? 14.380 -10.291 -16.557 1.00 98.88 76 TRP A C 1
ATOM 578 O O . TRP A 1 76 ? 14.633 -11.480 -16.357 1.00 98.88 76 TRP A O 1
ATOM 588 N N . ILE A 1 77 ? 14.835 -9.613 -17.611 1.00 98.88 77 ILE A N 1
ATOM 589 C CA . ILE A 1 77 ? 15.636 -10.160 -18.706 1.00 98.88 77 ILE A CA 1
ATOM 590 C C . ILE A 1 77 ? 17.037 -9.550 -18.630 1.00 98.88 77 ILE A C 1
ATOM 592 O O . ILE A 1 77 ? 17.216 -8.335 -18.780 1.00 98.88 77 ILE A O 1
ATOM 596 N N . HIS A 1 78 ? 18.048 -10.385 -18.396 1.00 98.56 78 HIS A N 1
ATOM 597 C CA . HIS A 1 78 ? 19.413 -9.900 -18.222 1.00 98.56 78 HIS A CA 1
ATOM 598 C C . HIS A 1 78 ? 20.039 -9.385 -19.531 1.00 98.56 78 HIS A C 1
ATOM 600 O O . HIS A 1 78 ? 19.714 -9.823 -20.639 1.00 98.56 78 HIS A O 1
ATOM 606 N N . GLY A 1 79 ? 20.977 -8.444 -19.376 1.00 97.00 79 GLY A N 1
ATOM 607 C CA . GLY A 1 79 ? 21.816 -7.923 -20.457 1.00 97.00 79 GLY A CA 1
ATOM 608 C C . GLY A 1 79 ? 22.984 -8.848 -20.798 1.00 97.00 79 GLY A C 1
ATOM 609 O O . GLY A 1 79 ? 22.893 -10.053 -20.610 1.00 97.00 79 GLY A O 1
ATOM 610 N N . GLY A 1 80 ? 24.095 -8.275 -21.278 1.00 96.31 80 GLY A N 1
ATOM 611 C CA . GLY A 1 80 ? 25.319 -9.031 -21.592 1.00 96.31 80 GLY A CA 1
ATOM 612 C C . GLY A 1 80 ? 25.549 -9.299 -23.082 1.00 96.31 80 GLY A C 1
ATOM 613 O O . GLY A 1 80 ? 26.261 -10.239 -23.437 1.00 96.31 80 GLY A O 1
ATOM 614 N N . TYR A 1 81 ? 24.979 -8.466 -23.962 1.00 96.56 81 TYR A N 1
ATOM 615 C CA . TYR A 1 81 ? 25.122 -8.588 -25.419 1.00 96.56 81 TYR A CA 1
ATOM 616 C C . TYR A 1 81 ? 24.714 -9.963 -25.972 1.00 96.56 81 TYR A C 1
ATOM 618 O O . TYR A 1 81 ? 25.364 -10.490 -26.876 1.00 96.56 81 TYR A O 1
ATOM 626 N N . TRP A 1 82 ? 23.663 -10.553 -25.391 1.00 98.38 82 TRP A N 1
ATOM 627 C CA . TRP A 1 82 ? 23.141 -11.886 -25.720 1.00 98.38 82 TRP A CA 1
ATOM 628 C C . TRP A 1 82 ? 24.152 -13.035 -25.570 1.00 98.38 82 TRP A C 1
ATOM 630 O O . TRP A 1 82 ? 23.846 -14.165 -25.926 1.00 98.38 82 TRP A O 1
ATOM 640 N N . ARG A 1 83 ? 25.357 -12.775 -25.048 1.00 97.06 83 ARG A N 1
ATOM 641 C CA . ARG A 1 83 ? 26.467 -13.741 -24.941 1.00 97.06 83 ARG A CA 1
ATOM 642 C C . ARG A 1 83 ? 26.951 -13.965 -23.509 1.00 97.06 83 ARG A C 1
ATOM 644 O O . ARG A 1 83 ? 27.974 -14.609 -23.292 1.00 97.06 83 ARG A O 1
ATOM 651 N N . GLY A 1 84 ? 26.293 -13.347 -22.536 1.00 95.94 84 GLY A N 1
ATOM 652 C CA . GLY A 1 84 ? 26.664 -13.409 -21.130 1.00 95.94 84 GLY A CA 1
ATOM 653 C C . GLY A 1 84 ? 25.520 -12.963 -20.233 1.00 95.94 84 GLY A C 1
ATOM 654 O O . GLY A 1 84 ? 24.561 -12.363 -20.707 1.00 95.94 84 GLY A O 1
ATOM 655 N N . GLY A 1 85 ? 25.666 -13.232 -18.939 1.00 96.44 85 GLY A N 1
ATOM 656 C CA . GLY A 1 85 ? 24.605 -13.067 -17.951 1.00 96.44 85 GLY A CA 1
ATOM 657 C C . GLY A 1 85 ? 23.933 -14.396 -17.615 1.00 96.44 85 GLY A C 1
ATOM 658 O O . GLY A 1 85 ? 24.143 -15.401 -18.290 1.00 96.44 85 GLY A O 1
ATOM 659 N N . SER A 1 86 ? 23.197 -14.386 -16.512 1.00 98.00 86 SER A N 1
ATOM 660 C CA . SER A 1 86 ? 22.403 -15.505 -16.014 1.00 98.00 86 SER A CA 1
ATOM 661 C C . SER A 1 86 ? 21.332 -14.966 -15.068 1.00 98.00 86 SER A C 1
ATOM 663 O O . SER A 1 86 ? 21.489 -13.866 -14.515 1.00 98.00 86 SER A O 1
ATOM 665 N N . ARG A 1 87 ? 20.284 -15.746 -14.808 1.00 97.38 87 ARG A N 1
ATOM 666 C CA . ARG A 1 87 ? 19.296 -15.453 -13.766 1.00 97.38 87 ARG A CA 1
ATOM 667 C C . ARG A 1 87 ? 19.930 -15.370 -12.378 1.00 97.38 87 ARG A C 1
ATOM 669 O O . ARG A 1 87 ? 19.540 -14.524 -11.579 1.00 97.38 87 ARG A O 1
ATOM 676 N N . VAL A 1 88 ? 20.968 -16.177 -12.129 1.00 97.19 88 VAL A N 1
ATOM 677 C CA . VAL A 1 88 ? 21.669 -16.242 -10.837 1.00 97.19 88 VAL A CA 1
ATOM 678 C C . VAL A 1 88 ? 22.398 -14.935 -10.551 1.00 97.19 88 VAL A C 1
ATOM 680 O O . VAL A 1 88 ? 22.282 -14.400 -9.454 1.00 97.19 88 VAL A O 1
ATOM 683 N N . ASP A 1 89 ? 23.100 -14.374 -11.535 1.00 96.81 89 ASP A N 1
ATOM 684 C CA . ASP A 1 89 ? 23.865 -13.135 -11.347 1.00 96.81 89 ASP A CA 1
ATOM 685 C C . ASP A 1 89 ? 22.999 -11.873 -11.482 1.00 96.81 89 ASP A C 1
ATOM 687 O O . ASP A 1 89 ? 23.485 -10.764 -11.250 1.00 96.81 89 ASP A O 1
ATOM 691 N N . ASN A 1 90 ? 21.710 -12.024 -11.811 1.00 98.38 90 ASN A N 1
ATOM 692 C CA . ASN A 1 90 ? 20.754 -10.927 -11.988 1.00 98.38 90 ASN A CA 1
ATOM 693 C C . ASN A 1 90 ? 19.576 -10.947 -11.000 1.00 98.38 90 ASN A C 1
ATOM 695 O O . ASN A 1 90 ? 18.660 -10.133 -11.134 1.00 98.38 90 ASN A O 1
ATOM 699 N N . ALA A 1 91 ? 19.607 -11.804 -9.975 1.00 98.44 91 ALA A N 1
ATOM 700 C CA . ALA A 1 91 ? 18.591 -11.823 -8.923 1.00 98.44 91 ALA A CA 1
ATOM 701 C C . ALA A 1 91 ? 18.446 -10.471 -8.193 1.00 98.44 91 ALA A C 1
ATOM 703 O O . ALA A 1 91 ? 17.371 -10.170 -7.677 1.00 98.44 91 ALA A O 1
ATOM 704 N N . PHE A 1 92 ? 19.478 -9.611 -8.200 1.00 98.44 92 PHE A N 1
ATOM 705 C CA . PHE A 1 92 ? 19.433 -8.261 -7.617 1.00 98.44 92 PHE A CA 1
ATOM 706 C C . PHE A 1 92 ? 18.211 -7.445 -8.073 1.00 98.44 92 PHE A C 1
ATOM 708 O O . PHE A 1 92 ? 17.692 -6.637 -7.302 1.00 98.44 92 PHE A O 1
ATOM 715 N N . ALA A 1 93 ? 17.737 -7.662 -9.306 1.00 97.81 93 ALA A N 1
ATOM 716 C CA . ALA A 1 93 ? 16.630 -6.916 -9.894 1.00 97.81 93 ALA A CA 1
ATOM 717 C C . ALA A 1 93 ? 15.281 -7.186 -9.205 1.00 97.81 93 ALA A C 1
ATOM 719 O O . ALA A 1 93 ? 14.340 -6.411 -9.374 1.00 97.81 93 ALA A O 1
ATOM 720 N N . ALA A 1 94 ? 15.177 -8.259 -8.414 1.00 98.06 94 ALA A N 1
ATOM 721 C CA . ALA A 1 94 ? 13.942 -8.612 -7.729 1.00 98.06 94 ALA A CA 1
ATOM 722 C C . ALA A 1 94 ? 13.681 -7.778 -6.463 1.00 98.06 94 ALA A C 1
ATOM 724 O O . ALA A 1 94 ? 12.523 -7.546 -6.121 1.00 98.06 94 ALA A O 1
ATOM 725 N N . LEU A 1 95 ? 14.722 -7.315 -5.760 1.00 94.44 95 LEU A N 1
ATOM 726 C CA . LEU A 1 95 ? 14.590 -6.869 -4.366 1.00 94.44 95 LEU A CA 1
ATOM 727 C C . LEU A 1 95 ? 13.615 -5.700 -4.172 1.00 94.44 95 LEU A C 1
ATOM 729 O O . LEU A 1 95 ? 12.688 -5.807 -3.365 1.00 94.44 95 LEU A O 1
ATOM 733 N N . GLY A 1 96 ? 13.802 -4.595 -4.898 1.00 93.38 96 GLY A N 1
ATOM 734 C CA . GLY A 1 96 ? 12.982 -3.395 -4.724 1.00 93.38 96 GLY A CA 1
ATOM 735 C C . GLY A 1 96 ? 11.517 -3.622 -5.108 1.00 93.38 96 GLY A C 1
ATOM 736 O O . GLY A 1 96 ? 10.609 -3.149 -4.421 1.00 93.38 96 GLY A O 1
ATOM 737 N N . LEU A 1 97 ? 11.273 -4.406 -6.163 1.00 97.12 97 LEU A N 1
ATOM 738 C CA . LEU A 1 97 ? 9.926 -4.744 -6.635 1.00 97.12 97 LEU A CA 1
ATOM 739 C C . LEU A 1 97 ? 9.217 -5.741 -5.706 1.00 97.12 97 LEU A C 1
ATOM 741 O O . LEU A 1 97 ? 8.041 -5.545 -5.391 1.00 97.12 97 LEU A O 1
ATOM 745 N N . VAL A 1 98 ? 9.933 -6.739 -5.176 1.00 96.62 98 VAL A N 1
ATOM 746 C CA . VAL A 1 98 ? 9.389 -7.668 -4.173 1.00 96.62 98 VAL A CA 1
ATOM 747 C C . VAL A 1 98 ? 9.034 -6.951 -2.875 1.00 96.62 98 VAL A C 1
ATOM 749 O O . VAL A 1 98 ? 7.985 -7.229 -2.295 1.00 96.62 98 VAL A O 1
ATOM 752 N N . ARG A 1 99 ? 9.827 -5.972 -2.439 1.00 90.44 99 ARG A N 1
ATOM 753 C CA . ARG A 1 99 ? 9.465 -5.119 -1.292 1.00 90.44 99 ARG A CA 1
ATOM 754 C C . ARG A 1 99 ? 8.286 -4.183 -1.578 1.00 90.44 99 ARG A C 1
ATOM 756 O O . ARG A 1 99 ? 7.669 -3.683 -0.650 1.00 90.44 99 ARG A O 1
ATOM 763 N N . SER A 1 100 ? 7.946 -3.995 -2.850 1.00 84.31 100 SER A N 1
ATOM 764 C CA . SER A 1 100 ? 6.854 -3.143 -3.328 1.00 84.31 100 SER A CA 1
ATOM 765 C C . SER A 1 100 ? 5.583 -3.913 -3.717 1.00 84.31 100 SER A C 1
ATOM 767 O O . SER A 1 100 ? 4.750 -3.384 -4.450 1.00 84.31 100 SER A O 1
ATOM 769 N N . GLY A 1 101 ? 5.427 -5.169 -3.291 1.00 88.62 101 GLY A N 1
ATOM 770 C CA . GLY A 1 101 ? 4.212 -5.948 -3.567 1.00 88.62 101 GLY A CA 1
ATOM 771 C C . GLY A 1 101 ? 4.159 -6.631 -4.944 1.00 88.62 101 GLY A C 1
ATOM 772 O O . GLY A 1 101 ? 3.172 -7.290 -5.250 1.00 88.62 101 GLY A O 1
ATOM 773 N N . VAL A 1 102 ? 5.232 -6.600 -5.746 1.00 96.44 102 VAL A N 1
ATOM 774 C CA . VAL A 1 102 ? 5.305 -7.244 -7.079 1.00 96.44 102 VAL A CA 1
ATOM 775 C C . VAL A 1 102 ? 6.163 -8.515 -7.027 1.00 96.44 102 VAL A C 1
ATOM 777 O O . VAL A 1 102 ? 7.226 -8.493 -6.419 1.00 96.44 102 VAL A O 1
ATOM 780 N N . ALA A 1 103 ? 5.720 -9.629 -7.610 1.00 98.44 103 ALA A N 1
ATOM 781 C CA . ALA A 1 103 ? 6.544 -10.834 -7.754 1.00 98.44 103 ALA A CA 1
ATOM 782 C C . ALA A 1 103 ? 7.478 -10.698 -8.965 1.00 98.44 103 ALA A C 1
ATOM 784 O O . ALA A 1 103 ? 7.101 -10.076 -9.960 1.00 98.44 103 ALA A O 1
ATOM 785 N N . VAL A 1 104 ? 8.682 -11.275 -8.905 1.00 98.81 104 VAL A N 1
ATOM 786 C CA . VAL A 1 104 ? 9.688 -11.118 -9.969 1.00 98.81 104 VAL A CA 1
ATOM 787 C C . VAL A 1 104 ? 10.203 -12.464 -10.466 1.00 98.81 104 VAL A C 1
ATOM 789 O O . VAL A 1 104 ? 10.784 -13.221 -9.697 1.00 98.81 104 VAL A O 1
ATOM 792 N N . ALA A 1 105 ? 10.029 -12.744 -11.756 1.00 98.81 105 ALA A N 1
ATOM 793 C CA . ALA A 1 105 ? 10.664 -13.863 -12.445 1.00 98.81 105 ALA A CA 1
ATOM 794 C C . ALA A 1 105 ? 11.957 -13.390 -13.118 1.00 98.81 105 ALA A C 1
ATOM 796 O O . ALA A 1 105 ? 11.920 -12.514 -13.979 1.00 98.81 105 ALA A O 1
ATOM 797 N N . VAL A 1 106 ? 13.095 -13.965 -12.747 1.00 98.88 106 VAL A N 1
ATOM 798 C CA . VAL A 1 106 ? 14.390 -13.700 -13.381 1.00 98.88 106 VAL A CA 1
ATOM 799 C C . VAL A 1 106 ? 14.726 -14.876 -14.287 1.00 98.88 106 VAL A C 1
ATOM 801 O O . VAL A 1 106 ? 14.737 -16.013 -13.822 1.00 98.88 106 VAL A O 1
ATOM 804 N N . ILE A 1 107 ? 14.966 -14.620 -15.572 1.00 98.75 107 ILE A N 1
ATOM 805 C CA . ILE A 1 107 ? 15.022 -15.676 -16.595 1.00 98.75 107 ILE A CA 1
ATOM 806 C C . ILE A 1 107 ? 16.439 -15.885 -17.128 1.00 98.75 107 ILE A C 1
ATOM 808 O O . ILE A 1 107 ? 17.204 -14.925 -17.227 1.00 98.75 107 ILE A O 1
ATOM 812 N N . ASP A 1 108 ? 16.751 -17.118 -17.517 1.00 98.69 108 ASP A N 1
ATOM 813 C CA . ASP A 1 108 ? 17.831 -17.431 -18.455 1.00 98.69 108 ASP A CA 1
ATOM 814 C C . ASP A 1 108 ? 17.291 -17.467 -19.898 1.00 98.69 108 ASP A C 1
ATOM 816 O O . ASP A 1 108 ? 16.086 -17.608 -20.129 1.00 98.69 108 ASP A O 1
ATOM 820 N N . TYR A 1 109 ? 18.190 -17.335 -20.869 1.00 98.56 109 TYR A N 1
ATOM 821 C CA . TYR A 1 109 ? 17.980 -17.673 -22.276 1.00 98.56 109 TYR A CA 1
ATOM 822 C C . TYR A 1 109 ? 19.307 -18.154 -22.872 1.00 98.56 109 TYR A C 1
ATOM 824 O O . TYR A 1 109 ? 20.390 -17.783 -22.406 1.00 98.56 109 TYR A O 1
ATOM 832 N N . THR A 1 110 ? 19.241 -18.943 -23.942 1.00 98.25 110 THR A N 1
ATOM 833 C CA . THR A 1 110 ? 20.428 -19.536 -24.553 1.00 98.25 110 THR A CA 1
ATOM 834 C C . THR A 1 110 ? 21.320 -18.448 -25.136 1.00 98.25 110 THR A C 1
ATOM 836 O O . THR A 1 110 ? 20.896 -17.620 -25.937 1.00 98.25 110 THR A O 1
ATOM 839 N N . LEU A 1 111 ? 22.591 -18.447 -24.747 1.00 98.25 111 LEU A N 1
ATOM 840 C CA . LEU A 1 111 ? 23.530 -17.402 -25.141 1.00 98.25 111 LEU A CA 1
ATOM 841 C C . LEU A 1 111 ? 24.115 -17.642 -26.540 1.00 98.25 111 LEU A C 1
ATOM 843 O O . LEU A 1 111 ? 24.437 -18.767 -26.931 1.00 98.25 111 LEU A O 1
ATOM 847 N N . ALA A 1 112 ? 24.356 -16.564 -27.280 1.00 97.19 112 ALA A N 1
ATOM 848 C CA . ALA A 1 112 ? 25.138 -16.598 -28.506 1.00 97.19 112 ALA A CA 1
ATOM 849 C C . ALA A 1 112 ? 26.591 -17.046 -28.221 1.00 97.19 112 ALA A C 1
ATOM 851 O O . ALA A 1 112 ? 27.174 -16.657 -27.204 1.00 97.19 112 ALA A O 1
ATOM 852 N N . PRO A 1 113 ? 27.221 -17.835 -29.113 1.00 95.69 113 PRO A N 1
ATOM 853 C CA . PRO A 1 113 ? 26.737 -18.226 -30.439 1.00 95.69 113 PRO A CA 1
ATOM 854 C C . PRO A 1 113 ? 25.957 -19.556 -30.460 1.00 95.69 113 PRO A C 1
ATOM 856 O O . PRO A 1 113 ? 25.771 -20.116 -31.538 1.00 95.69 113 PRO A O 1
ATOM 859 N N . ALA A 1 114 ? 25.566 -20.112 -29.304 1.00 96.44 114 ALA A N 1
ATOM 860 C CA . ALA A 1 114 ? 24.822 -21.376 -29.258 1.00 96.44 114 ALA A CA 1
ATOM 861 C C . ALA A 1 114 ? 23.381 -21.222 -29.777 1.00 96.44 114 ALA A C 1
ATOM 863 O O . ALA A 1 114 ? 22.857 -22.154 -30.382 1.00 96.44 114 ALA A O 1
ATOM 864 N N . ALA A 1 115 ? 22.791 -20.038 -29.597 1.00 96.94 115 ALA A N 1
ATOM 865 C CA . ALA A 1 115 ? 21.556 -19.601 -30.238 1.00 96.94 115 ALA A CA 1
ATOM 866 C C . ALA A 1 115 ? 21.803 -18.339 -31.079 1.00 96.94 115 ALA A C 1
ATOM 868 O O . ALA A 1 115 ? 22.675 -17.525 -30.757 1.00 96.94 115 ALA A O 1
ATOM 869 N N . ASP A 1 116 ? 21.037 -18.184 -32.160 1.00 96.94 116 ASP A N 1
ATOM 870 C CA . ASP A 1 116 ? 20.927 -16.919 -32.884 1.00 96.94 116 ASP A CA 1
ATOM 871 C C . ASP A 1 116 ? 19.844 -16.026 -32.256 1.00 96.94 116 ASP A C 1
ATOM 873 O O . ASP A 1 116 ? 19.171 -16.405 -31.296 1.00 96.94 116 ASP A O 1
ATOM 877 N N . LEU A 1 117 ? 19.689 -14.801 -32.767 1.00 97.88 117 LEU A N 1
ATOM 878 C CA . LEU A 1 117 ? 18.752 -13.850 -32.171 1.00 97.88 117 LEU A CA 1
ATOM 879 C C . LEU A 1 117 ? 17.284 -14.299 -32.298 1.00 97.88 117 LEU A C 1
ATOM 881 O O . LEU A 1 117 ? 16.488 -13.987 -31.414 1.00 97.88 117 LEU A O 1
ATOM 885 N N . ASP A 1 118 ? 16.930 -15.037 -33.354 1.00 98.06 118 ASP A N 1
ATOM 886 C CA . ASP A 1 118 ? 15.572 -15.553 -33.550 1.00 98.06 118 ASP A CA 1
ATOM 887 C C . ASP A 1 118 ? 15.202 -16.555 -32.452 1.00 98.06 118 ASP A C 1
ATOM 889 O O . ASP A 1 118 ? 14.134 -16.447 -31.843 1.00 98.06 118 ASP A O 1
ATOM 893 N N . GLU A 1 119 ? 16.105 -17.491 -32.149 1.00 98.00 119 GLU A N 1
ATOM 894 C CA . GLU A 1 119 ? 15.909 -18.468 -31.078 1.00 98.00 119 GLU A CA 1
ATOM 895 C C . GLU A 1 119 ? 15.843 -17.798 -29.700 1.00 98.00 119 GLU A C 1
ATOM 897 O O . GLU A 1 119 ? 14.961 -18.119 -28.902 1.00 98.00 119 GLU A O 1
ATOM 902 N N . ILE A 1 120 ? 16.696 -16.805 -29.433 1.00 98.69 120 ILE A N 1
ATOM 903 C CA . ILE A 1 120 ? 16.653 -16.056 -28.167 1.00 98.69 120 ILE A CA 1
ATOM 904 C C . ILE A 1 120 ? 15.304 -15.343 -28.002 1.00 98.69 120 ILE A C 1
ATOM 906 O O . ILE A 1 120 ? 14.666 -15.434 -26.952 1.00 98.69 120 ILE A O 1
ATOM 910 N N . VAL A 1 121 ? 14.824 -14.658 -29.043 1.00 98.62 121 VAL A N 1
ATOM 911 C CA . VAL A 1 121 ? 13.519 -13.977 -29.012 1.00 98.62 121 VAL A CA 1
ATOM 912 C C . VAL A 1 121 ? 12.377 -14.984 -28.851 1.00 98.62 121 VAL A C 1
ATOM 914 O O . VAL A 1 121 ? 11.421 -14.719 -28.114 1.00 98.62 121 VAL A O 1
ATOM 917 N N . ARG A 1 122 ? 12.465 -16.162 -29.484 1.00 98.25 122 ARG A N 1
ATOM 918 C CA . ARG A 1 122 ? 11.491 -17.245 -29.298 1.00 98.25 122 ARG A CA 1
ATOM 919 C C . ARG A 1 122 ? 11.441 -17.708 -27.839 1.00 98.25 122 ARG A C 1
ATOM 921 O O . ARG A 1 122 ? 10.340 -17.840 -27.305 1.00 98.25 122 ARG A O 1
ATOM 928 N N . GLN A 1 123 ? 12.588 -17.911 -27.192 1.00 98.69 123 GLN A N 1
ATOM 929 C CA . GLN A 1 123 ? 12.672 -18.328 -25.786 1.00 98.69 123 GLN A CA 1
ATOM 930 C C . GLN A 1 123 ? 12.107 -17.268 -24.831 1.00 98.69 123 GLN A C 1
ATOM 932 O O . GLN A 1 123 ? 11.290 -17.580 -23.966 1.00 98.69 123 GLN A O 1
ATOM 937 N N . VAL A 1 124 ? 12.427 -15.989 -25.050 1.00 98.69 124 VAL A N 1
ATOM 938 C CA . VAL A 1 124 ? 11.863 -14.883 -24.255 1.00 98.69 124 VAL A CA 1
ATOM 939 C C . VAL A 1 124 ? 10.338 -14.790 -24.405 1.00 98.69 124 VAL A C 1
ATOM 941 O O . VAL A 1 124 ? 9.627 -14.485 -23.450 1.00 98.69 124 VAL A O 1
ATOM 944 N N . ARG A 1 125 ? 9.784 -15.097 -25.580 1.00 98.50 125 ARG A N 1
ATOM 945 C CA . ARG A 1 125 ? 8.323 -15.193 -25.759 1.00 98.50 125 ARG A CA 1
ATOM 946 C C . ARG A 1 125 ? 7.740 -16.449 -25.105 1.00 98.50 125 ARG A C 1
ATOM 948 O O . ARG A 1 125 ? 6.638 -16.392 -24.555 1.00 98.50 125 ARG A O 1
ATOM 955 N N . ALA A 1 126 ? 8.476 -17.561 -25.125 1.00 98.44 126 ALA A N 1
ATOM 956 C CA . ALA A 1 126 ? 8.080 -18.810 -24.479 1.00 98.44 126 ALA A CA 1
ATOM 957 C C . ALA A 1 126 ? 7.958 -18.654 -22.957 1.00 98.44 126 ALA A C 1
ATOM 959 O O . ALA A 1 126 ? 6.990 -19.152 -22.386 1.00 98.44 126 ALA A O 1
ATOM 960 N N . VAL A 1 127 ? 8.842 -17.890 -22.301 1.00 98.50 127 VAL A N 1
ATOM 961 C CA . VAL A 1 127 ? 8.711 -17.659 -20.853 1.00 98.50 127 VAL A CA 1
ATOM 962 C C . VAL A 1 127 ? 7.456 -16.856 -20.493 1.00 98.50 127 VAL A C 1
ATOM 964 O O . VAL A 1 127 ? 6.798 -17.175 -19.505 1.00 98.50 127 VAL A O 1
ATOM 967 N N . ILE A 1 128 ? 7.044 -15.881 -21.318 1.00 98.75 128 ILE A N 1
ATOM 968 C CA . ILE A 1 128 ? 5.774 -15.163 -21.106 1.00 98.75 128 ILE A CA 1
ATOM 969 C C . ILE A 1 128 ? 4.589 -16.124 -21.246 1.00 98.75 128 ILE A C 1
ATOM 971 O O . ILE A 1 128 ? 3.668 -16.092 -20.430 1.00 98.75 128 ILE A O 1
ATOM 975 N N . GLN A 1 129 ? 4.627 -17.021 -22.238 1.00 98.38 129 GLN A N 1
ATOM 976 C CA . GLN A 1 129 ? 3.604 -18.054 -22.401 1.00 98.38 129 GLN A CA 1
ATOM 977 C C . GLN A 1 129 ? 3.541 -19.000 -21.200 1.00 98.38 129 GLN A C 1
ATOM 979 O O . GLN A 1 129 ? 2.450 -19.319 -20.723 1.00 98.38 129 GLN A O 1
ATOM 984 N N . TRP A 1 130 ? 4.696 -19.448 -20.716 1.00 98.69 130 TRP A N 1
ATOM 985 C CA . TRP A 1 130 ? 4.785 -20.344 -19.574 1.00 98.69 130 TRP A CA 1
ATOM 986 C C . TRP A 1 130 ? 4.226 -19.682 -18.311 1.00 98.69 130 TRP A C 1
ATOM 988 O O . TRP A 1 130 ? 3.349 -20.243 -17.657 1.00 98.69 130 TRP A O 1
ATOM 998 N N . LEU A 1 131 ? 4.641 -18.446 -18.022 1.00 98.62 131 LEU A N 1
ATOM 999 C CA . LEU A 1 131 ? 4.168 -17.687 -16.864 1.00 98.62 131 LEU A CA 1
ATOM 1000 C C . LEU A 1 131 ? 2.670 -17.374 -16.940 1.00 98.62 131 LEU A C 1
ATOM 1002 O O . LEU A 1 131 ? 1.993 -17.436 -15.920 1.00 98.62 131 LEU A O 1
ATOM 1006 N N . TYR A 1 132 ? 2.122 -17.115 -18.129 1.00 98.50 132 TYR A N 1
ATOM 1007 C CA . TYR A 1 132 ? 0.677 -16.949 -18.304 1.00 98.50 132 TYR A CA 1
ATOM 1008 C C . TYR A 1 132 ? -0.110 -18.224 -17.959 1.00 98.50 132 TYR A C 1
ATOM 1010 O O . TYR A 1 132 ? -1.203 -18.150 -17.403 1.00 98.50 132 TYR A O 1
ATOM 1018 N N . ARG A 1 133 ? 0.443 -19.402 -18.272 1.00 98.00 133 ARG A N 1
ATOM 1019 C CA . ARG A 1 133 ? -0.214 -20.698 -18.035 1.00 98.00 133 ARG A CA 1
ATOM 1020 C C . ARG A 1 133 ? -0.043 -21.222 -16.614 1.00 98.00 133 ARG A C 1
ATOM 1022 O O . ARG A 1 133 ? -0.953 -21.873 -16.118 1.00 98.00 133 ARG A O 1
ATOM 1029 N N . HIS A 1 134 ? 1.103 -20.956 -15.996 1.00 98.00 134 HIS A N 1
ATOM 1030 C CA . HIS A 1 134 ? 1.508 -21.582 -14.735 1.00 98.00 134 HIS A CA 1
ATOM 1031 C C . HIS A 1 134 ? 1.643 -20.594 -13.576 1.00 98.00 134 HIS A C 1
ATOM 1033 O O . HIS A 1 134 ? 1.642 -21.003 -12.424 1.00 98.00 134 HIS A O 1
ATOM 1039 N N . GLY A 1 135 ? 1.725 -19.284 -13.830 1.00 96.69 135 GLY A N 1
ATOM 1040 C CA . GLY A 1 135 ? 1.925 -18.285 -12.776 1.00 96.69 135 GLY A CA 1
ATOM 1041 C C . GLY A 1 135 ? 0.797 -18.257 -11.737 1.00 96.69 135 GLY A C 1
ATOM 1042 O O . GLY A 1 135 ? 1.062 -18.044 -10.554 1.00 96.69 135 GLY A O 1
ATOM 1043 N N . ALA A 1 136 ? -0.440 -18.554 -12.148 1.00 94.12 136 ALA A N 1
ATOM 1044 C CA . ALA A 1 136 ? -1.583 -18.660 -11.240 1.00 94.12 136 ALA A CA 1
ATOM 1045 C C . ALA A 1 136 ? -1.429 -19.804 -10.217 1.00 94.12 136 ALA A C 1
ATOM 1047 O O . ALA A 1 136 ? -1.898 -19.668 -9.087 1.00 94.12 136 ALA A O 1
ATOM 1048 N N . ASP A 1 137 ? -0.707 -20.880 -10.560 1.00 96.88 137 ASP A N 1
ATOM 1049 C CA . ASP A 1 137 ? -0.410 -21.992 -9.642 1.00 96.88 137 ASP A CA 1
ATOM 1050 C C . ASP A 1 137 ? 0.497 -21.544 -8.478 1.00 96.88 137 ASP A C 1
ATOM 1052 O O . ASP A 1 137 ? 0.501 -22.152 -7.409 1.00 96.88 137 ASP A O 1
ATOM 1056 N N . TYR A 1 138 ? 1.221 -20.434 -8.662 1.00 94.31 138 TYR A N 1
ATOM 1057 C CA . TYR A 1 138 ? 2.036 -19.768 -7.642 1.00 94.31 138 TYR A CA 1
ATOM 1058 C C . TYR A 1 138 ? 1.301 -18.592 -6.967 1.00 94.31 138 TYR A C 1
ATOM 1060 O O . TYR A 1 138 ? 1.908 -17.810 -6.235 1.00 94.31 138 TYR A O 1
ATOM 1068 N N . GLY A 1 139 ? -0.005 -18.446 -7.213 1.00 85.31 139 GLY A N 1
ATOM 1069 C CA . GLY A 1 139 ? -0.846 -17.389 -6.653 1.00 85.31 139 GLY A CA 1
ATOM 1070 C C . GLY A 1 139 ? -0.731 -16.035 -7.357 1.00 85.31 139 GLY A C 1
ATOM 1071 O O . GLY A 1 139 ? -1.253 -15.054 -6.845 1.00 85.31 139 GLY A O 1
ATOM 1072 N N . LEU A 1 140 ? -0.067 -15.940 -8.507 1.00 94.38 140 LEU A N 1
ATOM 1073 C CA . LEU A 1 140 ? 0.188 -14.657 -9.167 1.00 94.38 140 LEU A CA 1
ATOM 1074 C C . LEU A 1 140 ? -1.018 -14.146 -9.964 1.00 94.38 140 LEU A C 1
ATOM 1076 O O . LEU A 1 140 ? -1.782 -14.930 -10.531 1.00 94.38 140 LEU A O 1
ATOM 1080 N N . ASP A 1 141 ? -1.131 -12.823 -10.084 1.00 90.44 141 ASP A N 1
ATOM 1081 C CA . ASP A 1 141 ? -1.969 -12.200 -11.108 1.00 90.44 141 ASP A CA 1
ATOM 1082 C C . ASP A 1 141 ? -1.240 -12.249 -12.458 1.00 90.44 141 ASP A C 1
ATOM 1084 O O . ASP A 1 141 ? -0.249 -11.552 -12.685 1.00 90.44 141 ASP A O 1
ATOM 1088 N N . VAL A 1 142 ? -1.739 -13.110 -13.346 1.00 94.44 142 VAL A N 1
ATOM 1089 C CA . VAL A 1 142 ? -1.211 -13.327 -14.702 1.00 94.44 142 VAL A CA 1
ATOM 1090 C C . VAL A 1 142 ? -2.052 -12.643 -15.783 1.00 94.44 142 VAL A C 1
ATOM 1092 O O . VAL A 1 142 ? -1.819 -12.863 -16.971 1.00 94.44 142 VAL A O 1
ATOM 1095 N N . SER A 1 143 ? -3.041 -11.824 -15.402 1.00 89.75 143 SER A N 1
ATOM 1096 C CA . SER A 1 143 ? -3.884 -11.096 -16.362 1.00 89.75 143 SER A CA 1
ATOM 1097 C C . SER A 1 143 ? -3.070 -10.119 -17.216 1.00 89.75 143 SER A C 1
ATOM 1099 O O . SER A 1 143 ? -3.367 -9.914 -18.394 1.00 89.75 143 SER A O 1
ATOM 1101 N N . ARG A 1 144 ? -2.013 -9.558 -16.623 1.00 94.12 144 ARG A N 1
ATOM 1102 C CA . ARG A 1 144 ? -1.013 -8.689 -17.241 1.00 94.12 144 ARG A CA 1
ATOM 1103 C C . ARG A 1 144 ? 0.357 -9.117 -16.730 1.00 94.12 144 ARG A C 1
ATOM 1105 O O . ARG A 1 144 ? 0.554 -9.256 -15.528 1.00 94.12 144 ARG A O 1
ATOM 1112 N N . ILE A 1 145 ? 1.314 -9.297 -17.634 1.00 98.31 145 ILE A N 1
ATOM 1113 C CA . ILE A 1 145 ? 2.706 -9.589 -17.293 1.00 98.31 145 ILE A CA 1
ATOM 1114 C C . ILE A 1 145 ? 3.535 -8.343 -17.586 1.00 98.31 145 ILE A C 1
ATOM 1116 O O . ILE A 1 145 ? 3.516 -7.786 -18.686 1.00 98.31 145 ILE A O 1
ATOM 1120 N N . HIS A 1 146 ? 4.250 -7.877 -16.574 1.00 98.62 146 HIS A N 1
ATOM 1121 C CA . HIS A 1 146 ? 5.159 -6.748 -16.680 1.00 98.62 146 HIS A CA 1
ATOM 1122 C C . HIS A 1 146 ? 6.563 -7.270 -16.988 1.00 98.62 146 HIS A C 1
ATOM 1124 O O . HIS A 1 146 ? 6.914 -8.381 -16.606 1.00 98.62 146 HIS A O 1
ATOM 1130 N N . VAL A 1 147 ? 7.367 -6.505 -17.714 1.00 98.88 147 VAL A N 1
ATOM 1131 C CA . VAL A 1 147 ? 8.678 -6.947 -18.201 1.00 98.88 147 VAL A CA 1
ATOM 1132 C C . VAL A 1 147 ? 9.708 -5.849 -18.001 1.00 98.88 147 VAL A C 1
ATOM 1134 O O . VAL A 1 147 ? 9.389 -4.662 -18.061 1.00 98.88 147 VAL A O 1
ATOM 1137 N N . GLY A 1 148 ? 10.960 -6.229 -17.801 1.00 98.81 148 GLY A N 1
ATOM 1138 C CA . GLY A 1 148 ? 12.073 -5.303 -17.731 1.00 98.81 148 GLY A CA 1
ATOM 1139 C C . GLY A 1 148 ? 13.387 -5.948 -18.113 1.00 98.81 148 GLY A C 1
ATOM 1140 O O . GLY A 1 148 ? 13.555 -7.157 -18.003 1.00 98.81 148 GLY A O 1
ATOM 1141 N N . GLY A 1 149 ? 14.332 -5.134 -18.558 1.00 98.62 149 GLY A N 1
ATOM 1142 C CA . GLY A 1 149 ? 15.655 -5.615 -18.912 1.00 98.62 149 GLY A CA 1
ATOM 1143 C C . GLY A 1 149 ? 16.621 -4.482 -19.199 1.00 98.62 149 GLY A C 1
ATOM 1144 O O . GLY A 1 149 ? 16.218 -3.339 -19.424 1.00 98.62 149 GLY A O 1
ATOM 1145 N N . SER A 1 150 ? 17.909 -4.817 -19.190 1.00 98.19 150 SER A N 1
ATOM 1146 C CA . SER A 1 150 ? 18.996 -3.874 -19.462 1.00 98.19 150 SER A CA 1
ATOM 1147 C C . SER A 1 150 ? 19.806 -4.277 -20.687 1.00 98.19 150 SER A C 1
ATOM 1149 O O . SER A 1 150 ? 20.090 -5.460 -20.880 1.00 98.19 150 SER A O 1
ATOM 1151 N N . SER A 1 151 ? 20.206 -3.306 -21.511 1.00 97.81 151 SER A N 1
ATOM 1152 C CA . SER A 1 151 ? 21.076 -3.513 -22.672 1.00 97.81 151 SER A CA 1
ATOM 1153 C C . SER A 1 151 ? 20.446 -4.483 -23.685 1.00 97.81 151 SER A C 1
ATOM 1155 O O . SER A 1 151 ? 19.341 -4.236 -24.172 1.00 97.81 151 SER A O 1
ATOM 1157 N N . ALA A 1 152 ? 21.083 -5.624 -23.964 1.00 98.31 152 ALA A N 1
ATOM 1158 C CA . ALA A 1 152 ? 20.480 -6.735 -24.710 1.00 98.31 152 ALA A CA 1
ATOM 1159 C C . ALA A 1 152 ? 19.121 -7.187 -24.132 1.00 98.31 152 ALA A C 1
ATOM 1161 O O . ALA A 1 152 ? 18.188 -7.437 -24.885 1.00 98.31 152 ALA A O 1
ATOM 1162 N N . GLY A 1 153 ? 18.958 -7.200 -22.806 1.00 98.62 153 GLY A N 1
ATOM 1163 C CA . GLY A 1 153 ? 17.667 -7.454 -22.164 1.00 98.62 153 GLY A CA 1
ATOM 1164 C C . GLY A 1 153 ? 16.644 -6.346 -22.432 1.00 98.62 153 GLY A C 1
ATOM 1165 O O . GLY A 1 153 ? 15.464 -6.626 -22.607 1.00 98.62 153 GLY A O 1
ATOM 1166 N N . GLY A 1 154 ? 17.089 -5.090 -22.547 1.00 98.50 154 GLY A N 1
ATOM 1167 C CA . GLY A 1 154 ? 16.244 -3.961 -22.952 1.00 98.50 154 GLY A CA 1
ATOM 1168 C C . GLY A 1 154 ? 15.796 -4.053 -24.418 1.00 98.50 154 GLY A C 1
ATOM 1169 O O . GLY A 1 154 ? 14.660 -3.704 -24.743 1.00 98.50 154 GLY A O 1
ATOM 1170 N N . HIS A 1 155 ? 16.644 -4.595 -25.300 1.00 98.81 155 HIS A N 1
ATOM 1171 C CA . HIS A 1 155 ? 16.232 -4.992 -26.653 1.00 98.81 155 HIS A CA 1
ATOM 1172 C C . HIS A 1 155 ? 15.166 -6.088 -26.613 1.00 98.81 155 HIS A C 1
ATOM 1174 O O . HIS A 1 155 ? 14.127 -5.929 -27.250 1.00 98.81 155 HIS A O 1
ATOM 1180 N N . LEU A 1 156 ? 15.376 -7.146 -25.825 1.00 98.88 156 LEU A N 1
ATOM 1181 C CA . LEU A 1 156 ? 14.435 -8.263 -25.708 1.00 98.88 156 LEU A CA 1
ATOM 1182 C C . LEU A 1 156 ? 13.076 -7.810 -25.149 1.00 98.88 156 LEU A C 1
ATOM 1184 O O . LEU A 1 156 ? 12.043 -8.206 -25.687 1.00 98.88 156 LEU A O 1
ATOM 1188 N N . VAL A 1 157 ? 13.053 -6.885 -24.181 1.00 98.88 157 VAL A N 1
ATOM 1189 C CA . VAL A 1 157 ? 11.829 -6.169 -23.767 1.00 98.88 157 VAL A CA 1
ATOM 1190 C C . VAL A 1 157 ? 11.158 -5.484 -24.960 1.00 98.88 157 VAL A C 1
ATOM 1192 O O . VAL A 1 157 ? 9.951 -5.614 -25.152 1.00 98.88 157 VAL A O 1
ATOM 1195 N N . GLY A 1 158 ? 11.931 -4.792 -25.799 1.00 98.50 158 GLY A N 1
ATOM 1196 C CA . GLY A 1 158 ? 11.434 -4.201 -27.041 1.00 98.50 158 GLY A CA 1
ATOM 1197 C C . GLY A 1 158 ? 10.801 -5.228 -27.987 1.00 98.50 158 GLY A C 1
ATOM 1198 O O . GLY A 1 158 ? 9.757 -4.949 -28.569 1.00 98.50 158 GLY A O 1
ATOM 1199 N N . THR A 1 159 ? 11.363 -6.436 -28.099 1.00 98.69 159 THR A N 1
ATOM 1200 C CA . THR A 1 159 ? 10.802 -7.494 -28.965 1.00 98.69 159 THR A CA 1
ATOM 1201 C C . THR A 1 159 ? 9.480 -8.084 -28.466 1.00 98.69 159 THR A C 1
ATOM 1203 O O . THR A 1 159 ? 8.700 -8.617 -29.262 1.00 98.69 159 THR A O 1
ATOM 1206 N N . LEU A 1 160 ? 9.195 -7.954 -27.165 1.00 98.69 160 LEU A N 1
ATOM 1207 C CA . LEU A 1 160 ? 7.904 -8.308 -26.565 1.00 98.69 160 LEU A CA 1
ATOM 1208 C C . LEU A 1 160 ? 6.825 -7.245 -26.824 1.00 98.69 160 LEU A C 1
ATOM 1210 O O . LEU A 1 160 ? 5.635 -7.552 -26.761 1.00 98.69 160 LEU A O 1
ATOM 1214 N N . LEU A 1 161 ? 7.220 -6.012 -27.154 1.00 98.25 161 LEU A N 1
ATOM 1215 C CA . LEU A 1 161 ? 6.311 -4.914 -27.510 1.00 98.25 161 LEU A CA 1
ATOM 1216 C C . LEU A 1 161 ? 5.906 -4.908 -28.991 1.00 98.25 161 LEU A C 1
ATOM 1218 O O . LEU A 1 161 ? 5.005 -4.161 -29.375 1.00 98.25 161 LEU A O 1
ATOM 1222 N N . MET A 1 162 ? 6.569 -5.721 -29.810 1.00 97.31 162 MET A N 1
ATOM 1223 C CA . MET A 1 162 ? 6.270 -5.884 -31.230 1.00 97.31 162 MET A CA 1
ATOM 1224 C C . MET A 1 162 ? 4.930 -6.611 -31.453 1.00 97.31 162 MET A C 1
ATOM 1226 O O . MET A 1 162 ? 4.474 -7.342 -30.567 1.00 97.31 162 MET A O 1
ATOM 1230 N N . PRO A 1 163 ? 4.284 -6.432 -32.619 1.00 94.06 163 PRO A N 1
ATOM 1231 C CA . PRO A 1 163 ? 3.005 -7.072 -32.922 1.00 94.06 163 PRO A CA 1
ATOM 1232 C C . PRO A 1 163 ? 3.115 -8.585 -33.206 1.00 94.06 163 PRO A C 1
ATOM 1234 O O . PRO A 1 163 ? 4.199 -9.150 -33.343 1.00 94.06 163 PRO A O 1
ATOM 1237 N N . ASP A 1 164 ? 1.945 -9.221 -33.310 1.00 90.19 164 ASP A N 1
ATOM 1238 C CA . ASP A 1 164 ? 1.670 -10.528 -33.933 1.00 90.19 164 ASP A CA 1
ATOM 1239 C C . ASP A 1 164 ? 2.305 -11.797 -33.337 1.00 90.19 164 ASP A C 1
ATOM 1241 O O . ASP A 1 164 ? 2.034 -12.901 -33.816 1.00 90.19 164 ASP A O 1
ATOM 1245 N N . TRP A 1 165 ? 3.073 -11.704 -32.250 1.00 95.81 165 TRP A N 1
ATOM 1246 C CA . TRP A 1 165 ? 3.668 -12.886 -31.610 1.00 95.81 165 TRP A CA 1
ATOM 1247 C C . TRP A 1 165 ? 2.772 -13.542 -30.548 1.00 95.81 165 TRP A C 1
ATOM 1249 O O . TRP A 1 165 ? 2.933 -14.726 -30.252 1.00 95.81 165 TRP A O 1
ATOM 1259 N N . GLN A 1 166 ? 1.812 -12.800 -29.989 1.00 95.88 166 GLN A N 1
ATOM 1260 C CA . GLN A 1 166 ? 0.926 -13.252 -28.912 1.00 95.88 166 GLN A CA 1
ATOM 1261 C C . GLN A 1 166 ? -0.069 -14.311 -29.404 1.00 95.88 166 GLN A C 1
ATOM 1263 O O . GLN A 1 166 ? -0.233 -15.361 -28.778 1.00 95.88 166 GLN A O 1
ATOM 1268 N N . HIS A 1 167 ? -0.712 -14.060 -30.551 1.00 93.81 167 HIS A N 1
ATOM 1269 C CA . HIS A 1 167 ? -1.772 -14.917 -31.086 1.00 93.81 167 HIS A CA 1
ATOM 1270 C C . HIS A 1 167 ? -1.305 -16.361 -31.366 1.00 93.81 167 HIS A C 1
ATOM 1272 O O . HIS A 1 167 ? -1.969 -17.286 -30.893 1.00 93.81 167 HIS A O 1
ATOM 1278 N N . PRO A 1 168 ? -0.160 -16.610 -32.042 1.00 96.50 168 PRO A N 1
ATOM 1279 C CA . PRO A 1 168 ? 0.368 -17.968 -32.217 1.00 96.50 168 PRO A CA 1
ATOM 1280 C C . PRO A 1 168 ? 0.630 -18.720 -30.904 1.00 96.50 168 PRO A C 1
ATOM 1282 O O . PRO A 1 168 ? 0.607 -19.949 -30.887 1.00 96.50 168 PRO A O 1
ATOM 1285 N N . LEU A 1 169 ? 0.863 -17.999 -29.802 1.00 96.06 169 LEU A N 1
ATOM 1286 C CA . LEU A 1 169 ? 1.107 -18.571 -28.478 1.00 96.06 169 LEU A CA 1
ATOM 1287 C C . LEU A 1 169 ? -0.163 -18.688 -27.617 1.00 96.06 169 LEU A C 1
ATOM 1289 O O . LEU A 1 169 ? -0.088 -19.208 -26.501 1.00 96.06 169 LEU A O 1
ATOM 1293 N N . GLY A 1 170 ? -1.323 -18.263 -28.128 1.00 95.75 170 GLY A N 1
ATOM 1294 C CA . GLY A 1 170 ? -2.591 -18.276 -27.396 1.00 95.75 170 GLY A CA 1
ATOM 1295 C C . GLY A 1 170 ? -2.641 -17.261 -26.252 1.00 95.75 170 GLY A C 1
ATOM 1296 O O . GLY A 1 170 ? -3.291 -17.521 -25.243 1.00 95.75 170 GLY A O 1
ATOM 1297 N N . LEU A 1 171 ? -1.923 -16.143 -26.386 1.00 97.00 171 LEU A N 1
ATOM 1298 C CA . LEU A 1 171 ? -1.865 -15.077 -25.389 1.00 97.00 171 LEU A CA 1
ATOM 1299 C C . LEU A 1 171 ? -2.821 -13.924 -25.730 1.00 97.00 171 LEU A C 1
ATOM 1301 O O . LEU A 1 171 ? -3.034 -13.643 -26.914 1.00 97.00 171 LEU A O 1
ATOM 1305 N N . PRO A 1 172 ? -3.361 -13.213 -24.720 1.00 93.62 172 PRO A N 1
ATOM 1306 C CA . PRO A 1 172 ? -4.054 -11.946 -24.935 1.00 93.62 172 PRO A CA 1
ATOM 1307 C C . PRO A 1 172 ? -3.164 -10.934 -25.668 1.00 93.62 172 PRO A C 1
ATOM 1309 O O . PRO A 1 172 ? -1.965 -10.835 -25.403 1.00 93.62 172 PRO A O 1
ATOM 1312 N N . GLN A 1 173 ? -3.750 -10.145 -26.573 1.00 90.94 173 GLN A N 1
ATOM 1313 C CA . GLN A 1 173 ? -3.002 -9.129 -27.327 1.00 90.94 173 GLN A CA 1
ATOM 1314 C C . GLN A 1 173 ? -2.392 -8.059 -26.407 1.00 90.94 173 GLN A C 1
ATOM 1316 O O . GLN A 1 173 ? -1.353 -7.477 -26.708 1.00 90.94 173 GLN A O 1
ATOM 1321 N N . ASP A 1 174 ? -3.043 -7.808 -25.277 1.00 91.25 174 ASP A N 1
ATOM 1322 C CA . ASP A 1 174 ? -2.684 -6.837 -24.255 1.00 91.25 174 ASP A CA 1
ATOM 1323 C C . ASP A 1 174 ? -1.958 -7.478 -23.059 1.00 91.25 174 ASP A C 1
ATOM 1325 O O . ASP A 1 174 ? -1.933 -6.895 -21.978 1.00 91.25 174 ASP A O 1
ATOM 1329 N N . ILE A 1 175 ? -1.342 -8.655 -23.239 1.00 96.75 175 ILE A N 1
ATOM 1330 C CA . ILE A 1 175 ? -0.666 -9.383 -22.155 1.00 96.75 175 ILE A CA 1
ATOM 1331 C C . ILE A 1 175 ? 0.474 -8.585 -21.508 1.00 96.75 175 ILE A C 1
ATOM 1333 O O . ILE A 1 175 ? 0.694 -8.705 -20.306 1.00 96.75 175 ILE A O 1
ATOM 1337 N N . ILE A 1 176 ? 1.192 -7.751 -22.270 1.00 97.88 176 ILE A N 1
ATOM 1338 C CA . ILE A 1 176 ? 2.282 -6.931 -21.729 1.00 97.88 176 ILE A CA 1
ATOM 1339 C C . ILE A 1 176 ? 1.719 -5.658 -21.090 1.00 97.88 176 ILE A C 1
ATOM 1341 O O . ILE A 1 176 ? 1.138 -4.807 -21.769 1.00 97.88 176 ILE A O 1
ATOM 1345 N N . GLY A 1 177 ? 1.934 -5.520 -19.779 1.00 96.50 177 GLY A N 1
ATOM 1346 C CA . GLY A 1 177 ? 1.472 -4.379 -18.992 1.00 96.50 177 GLY A CA 1
ATOM 1347 C C . GLY A 1 177 ? 2.437 -3.197 -18.987 1.00 96.50 177 GLY A C 1
ATOM 1348 O O . GLY A 1 177 ? 2.232 -2.191 -19.663 1.00 96.50 177 GLY A O 1
ATOM 1349 N N . VAL A 1 178 ? 3.508 -3.325 -18.206 1.00 98.19 178 VAL A N 1
ATOM 1350 C CA . VAL A 1 178 ? 4.553 -2.302 -18.049 1.00 98.19 178 VAL A CA 1
ATOM 1351 C C . VAL A 1 178 ? 5.842 -2.875 -18.607 1.00 98.19 178 VAL A C 1
ATOM 1353 O O . VAL A 1 178 ? 6.168 -4.019 -18.305 1.00 98.19 178 VAL A O 1
ATOM 1356 N N . ALA A 1 179 ? 6.561 -2.094 -19.409 1.00 98.62 179 ALA A N 1
ATOM 1357 C CA . ALA A 1 179 ? 7.814 -2.503 -20.032 1.00 98.62 179 ALA A CA 1
ATOM 1358 C C . ALA A 1 179 ? 8.947 -1.549 -19.638 1.00 98.62 179 ALA A C 1
ATOM 1360 O O . ALA A 1 179 ? 8.990 -0.416 -20.116 1.00 98.62 179 ALA A O 1
ATOM 1361 N N . LEU A 1 180 ? 9.852 -2.000 -18.768 1.00 98.81 180 LEU A N 1
ATOM 1362 C CA . LEU A 1 180 ? 11.040 -1.263 -18.341 1.00 98.81 180 LEU A CA 1
ATOM 1363 C C . LEU A 1 180 ? 12.224 -1.556 -19.276 1.00 98.81 180 LEU A C 1
ATOM 1365 O O . LEU A 1 180 ? 12.905 -2.570 -19.129 1.00 98.81 180 LEU A O 1
ATOM 1369 N N . ALA A 1 181 ? 12.497 -0.664 -20.223 1.00 98.44 181 ALA A N 1
ATOM 1370 C CA . ALA A 1 181 ? 13.637 -0.775 -21.131 1.00 98.44 181 ALA A CA 1
ATOM 1371 C C . ALA A 1 181 ? 14.801 0.101 -20.642 1.00 98.44 181 ALA A C 1
ATOM 1373 O O . ALA A 1 181 ? 14.739 1.330 -20.729 1.00 98.44 181 ALA A O 1
ATOM 1374 N N . LEU A 1 182 ? 15.863 -0.525 -20.124 1.00 98.62 182 LEU A N 1
ATOM 1375 C CA . LEU A 1 182 ? 17.086 0.177 -19.726 1.00 98.62 182 LEU A CA 1
ATOM 1376 C C . LEU A 1 182 ? 18.140 0.053 -20.823 1.00 98.62 182 LEU A C 1
ATOM 1378 O O . LEU A 1 182 ? 18.504 -1.061 -21.200 1.00 98.62 182 LEU A O 1
ATOM 1382 N N . SER A 1 183 ? 18.623 1.186 -21.329 1.00 98.00 183 SER A N 1
ATOM 1383 C CA . SER A 1 183 ? 19.748 1.272 -22.275 1.00 98.00 183 SER A CA 1
ATOM 1384 C C . SER A 1 183 ? 19.615 0.296 -23.459 1.00 98.00 183 SER A C 1
ATOM 1386 O O . SER A 1 183 ? 20.574 -0.367 -23.855 1.00 98.00 183 SER A O 1
ATOM 1388 N N . GLY A 1 184 ? 18.389 0.149 -23.972 1.00 96.69 184 GLY A N 1
ATOM 1389 C CA . GLY A 1 184 ? 18.016 -0.886 -24.933 1.00 96.69 184 GLY A CA 1
ATOM 1390 C C . GLY A 1 184 ? 18.547 -0.631 -26.344 1.00 96.69 184 GLY A C 1
ATOM 1391 O O . GLY A 1 184 ? 18.584 0.501 -26.825 1.00 96.69 184 GLY A O 1
ATOM 1392 N N . LEU A 1 185 ? 18.923 -1.713 -27.027 1.00 97.88 185 LEU A N 1
ATOM 1393 C CA . LEU A 1 185 ? 19.374 -1.700 -28.422 1.00 97.88 185 LEU A CA 1
ATOM 1394 C C . LEU A 1 185 ? 18.158 -1.846 -29.352 1.00 97.88 185 LEU A C 1
ATOM 1396 O O . LEU A 1 185 ? 17.866 -2.931 -29.838 1.00 97.88 185 LEU A O 1
ATOM 1400 N N . HIS A 1 186 ? 17.393 -0.773 -29.539 1.00 98.19 186 HIS A N 1
ATOM 1401 C CA . HIS A 1 186 ? 16.142 -0.777 -30.305 1.00 98.19 186 HIS A CA 1
ATOM 1402 C C . HIS A 1 186 ? 16.326 -0.688 -31.836 1.00 98.19 186 HIS A C 1
ATOM 1404 O O . HIS A 1 186 ? 15.392 -1.005 -32.574 1.00 98.19 186 HIS A O 1
ATOM 1410 N N . ASP A 1 187 ? 17.516 -0.306 -32.308 1.00 98.00 187 ASP A N 1
ATOM 1411 C CA . ASP A 1 187 ? 17.975 -0.383 -33.700 1.00 98.00 187 ASP A CA 1
ATOM 1412 C C . ASP A 1 187 ? 19.261 -1.215 -33.778 1.00 98.00 187 ASP A C 1
ATOM 1414 O O . ASP A 1 187 ? 20.309 -0.822 -33.253 1.00 98.00 187 ASP A O 1
ATOM 1418 N N . LEU A 1 188 ? 19.184 -2.370 -34.443 1.00 97.81 188 LEU A N 1
ATOM 1419 C CA . LEU A 1 188 ? 20.309 -3.295 -34.592 1.00 97.81 188 LEU A CA 1
ATOM 1420 C C . LEU A 1 188 ? 21.225 -2.940 -35.772 1.00 97.81 188 LEU A C 1
ATOM 1422 O O . LEU A 1 188 ? 22.338 -3.461 -35.857 1.00 97.81 188 LEU A O 1
ATOM 1426 N N . THR A 1 189 ? 20.803 -2.039 -36.666 1.00 96.88 189 THR A N 1
ATOM 1427 C CA . THR A 1 189 ? 21.559 -1.638 -37.865 1.00 96.88 189 THR A CA 1
ATOM 1428 C C . THR A 1 189 ? 23.023 -1.276 -37.581 1.00 96.88 189 THR A C 1
ATOM 1430 O O . THR A 1 189 ? 23.893 -1.802 -38.281 1.00 96.88 189 THR A O 1
ATOM 1433 N N . PRO A 1 190 ? 23.362 -0.437 -36.577 1.00 96.69 190 PRO A N 1
ATOM 1434 C CA . PRO A 1 190 ? 24.759 -0.100 -36.303 1.00 96.69 190 PRO A CA 1
ATOM 1435 C C . PRO A 1 190 ? 25.590 -1.288 -35.805 1.00 96.69 190 PRO A C 1
ATOM 1437 O O . PRO 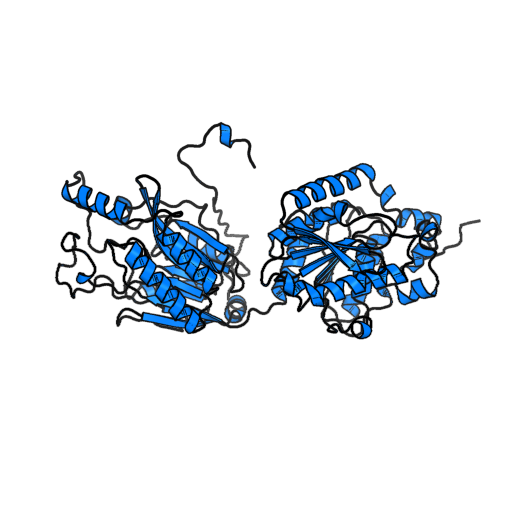A 1 190 ? 26.784 -1.351 -36.096 1.00 96.69 190 PRO A O 1
ATOM 1440 N N . LEU A 1 191 ? 24.983 -2.250 -35.100 1.00 96.12 191 LEU A N 1
ATOM 1441 C CA . LEU A 1 191 ? 25.701 -3.357 -34.457 1.00 96.12 191 LEU A CA 1
ATOM 1442 C C . LEU A 1 191 ? 26.329 -4.329 -35.458 1.00 96.12 191 LEU A C 1
ATOM 1444 O O . LEU A 1 191 ? 27.327 -4.969 -35.142 1.00 96.12 191 LEU A O 1
ATOM 1448 N N . ARG A 1 192 ? 25.812 -4.411 -36.691 1.00 95.19 192 ARG A N 1
ATOM 1449 C CA . ARG A 1 192 ? 26.421 -5.238 -37.752 1.00 95.19 192 ARG A CA 1
ATOM 1450 C C . ARG A 1 192 ? 27.840 -4.791 -38.126 1.00 95.19 192 ARG A C 1
ATOM 1452 O O . ARG A 1 192 ? 28.582 -5.548 -38.750 1.00 95.19 192 ARG A O 1
ATOM 1459 N N . HIS A 1 193 ? 28.175 -3.545 -37.796 1.00 95.50 193 HIS A N 1
ATOM 1460 C CA . HIS A 1 193 ? 29.447 -2.896 -38.089 1.00 95.50 193 HIS A CA 1
ATOM 1461 C C . HIS A 1 193 ? 30.371 -2.816 -36.868 1.00 95.50 193 HIS A C 1
ATOM 1463 O O . HIS A 1 193 ? 31.423 -2.188 -36.968 1.00 95.50 193 HIS A O 1
ATOM 1469 N N . THR A 1 194 ? 29.985 -3.428 -35.745 1.00 95.44 194 THR A N 1
ATOM 1470 C CA . THR A 1 194 ? 30.784 -3.481 -34.517 1.00 95.44 194 THR A CA 1
ATOM 1471 C C . THR A 1 194 ? 31.240 -4.907 -34.223 1.00 95.44 194 THR A C 1
ATOM 1473 O O . THR A 1 194 ? 30.725 -5.872 -34.794 1.00 95.44 194 THR A O 1
ATOM 1476 N N . GLN A 1 195 ? 32.156 -5.052 -33.265 1.00 93.75 195 GLN A N 1
ATOM 1477 C CA . GLN A 1 195 ? 32.605 -6.335 -32.718 1.00 93.75 195 GLN A CA 1
ATOM 1478 C C . GLN A 1 195 ? 31.450 -7.234 -32.246 1.00 93.75 195 GLN A C 1
ATOM 1480 O O . GLN A 1 195 ? 31.606 -8.449 -32.191 1.00 93.75 195 GLN A O 1
ATOM 1485 N N . VAL A 1 196 ? 30.271 -6.672 -31.939 1.00 94.00 196 VAL A N 1
ATOM 1486 C CA . VAL A 1 196 ? 29.080 -7.452 -31.552 1.00 94.00 196 VAL A CA 1
ATOM 1487 C C . VAL A 1 196 ? 28.694 -8.464 -32.624 1.00 94.00 196 VAL A C 1
ATOM 1489 O O . VAL A 1 196 ? 28.244 -9.572 -32.317 1.00 94.00 196 VAL A O 1
ATOM 1492 N N . ASN A 1 197 ? 28.934 -8.127 -33.889 1.00 95.31 197 ASN A N 1
ATOM 1493 C CA . ASN A 1 197 ? 28.603 -9.005 -34.994 1.00 95.31 197 ASN A CA 1
ATOM 1494 C C . ASN A 1 197 ? 29.523 -10.234 -35.110 1.00 95.31 197 ASN A C 1
ATOM 1496 O O . ASN A 1 197 ? 29.160 -11.187 -35.801 1.00 95.31 197 ASN A O 1
ATOM 1500 N N . ASP A 1 198 ? 30.663 -10.268 -34.408 1.00 95.12 198 ASP A N 1
ATOM 1501 C CA . ASP A 1 198 ? 31.571 -11.423 -34.411 1.00 95.12 198 ASP A CA 1
ATOM 1502 C C . ASP A 1 198 ? 30.897 -12.678 -33.832 1.00 95.12 198 ASP A C 1
ATOM 1504 O O . ASP A 1 198 ? 31.141 -13.797 -34.301 1.00 95.12 198 ASP A O 1
ATOM 1508 N N . TRP A 1 199 ? 30.024 -12.495 -32.831 1.00 9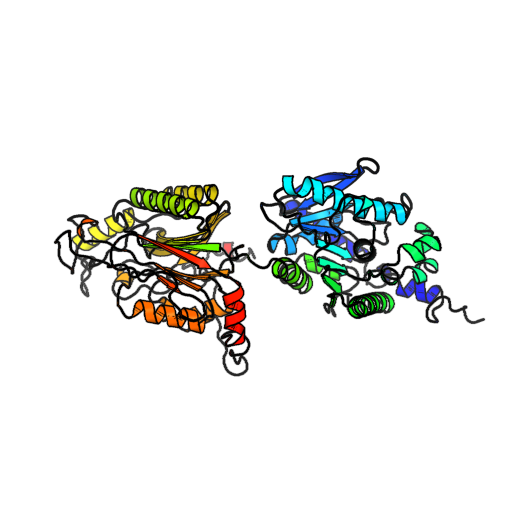5.44 199 TRP A N 1
ATOM 1509 C CA . TRP A 1 199 ? 29.252 -13.580 -32.218 1.00 95.44 199 TRP A CA 1
ATOM 1510 C C . TRP A 1 199 ? 27.792 -13.619 -32.662 1.00 95.44 199 TRP A C 1
ATOM 1512 O O . TRP A 1 199 ? 27.251 -14.716 -32.770 1.00 95.44 199 TRP A O 1
ATOM 1522 N N . MET A 1 200 ? 27.167 -12.471 -32.948 1.00 95.06 200 MET A N 1
ATOM 1523 C CA . MET A 1 200 ? 25.753 -12.447 -33.342 1.00 95.06 200 MET A CA 1
ATOM 1524 C C . MET A 1 200 ? 25.514 -12.811 -34.804 1.00 95.06 200 MET A C 1
ATOM 1526 O O . MET A 1 200 ? 24.500 -13.432 -35.104 1.00 95.06 200 MET A O 1
ATOM 1530 N N . ARG A 1 201 ? 26.436 -12.450 -35.709 1.00 94.69 201 ARG A N 1
ATOM 1531 C CA . ARG A 1 201 ? 26.342 -12.733 -37.152 1.00 94.69 201 ARG A CA 1
ATOM 1532 C C . ARG A 1 201 ? 24.972 -12.373 -37.742 1.00 94.69 201 ARG A C 1
ATOM 1534 O O . ARG A 1 201 ? 24.358 -13.183 -38.435 1.00 94.69 201 ARG A O 1
ATOM 1541 N N . PHE A 1 202 ? 24.514 -11.155 -37.464 1.00 95.44 202 PHE A N 1
ATOM 1542 C CA . PHE A 1 202 ? 23.205 -10.664 -37.872 1.00 95.44 202 PHE A CA 1
ATOM 1543 C C . PHE A 1 202 ? 22.995 -10.799 -39.381 1.00 95.44 202 PHE A C 1
ATOM 1545 O O . PHE A 1 202 ? 23.807 -10.332 -40.189 1.00 95.44 202 PHE A O 1
ATOM 1552 N N . THR A 1 203 ? 21.864 -11.385 -39.757 1.00 96.44 203 THR A N 1
ATOM 1553 C CA . THR A 1 203 ? 21.353 -11.321 -41.127 1.00 96.44 203 THR A CA 1
ATOM 1554 C C . THR A 1 203 ? 20.589 -10.015 -41.353 1.00 96.44 203 THR A C 1
ATOM 1556 O O . THR A 1 203 ? 20.095 -9.393 -40.411 1.00 96.44 203 THR A O 1
ATOM 1559 N N . ASP A 1 204 ? 20.448 -9.597 -42.613 1.00 95.44 204 ASP A N 1
ATOM 1560 C CA . ASP A 1 204 ? 19.655 -8.404 -42.940 1.00 95.44 204 ASP A CA 1
ATOM 1561 C C . ASP A 1 204 ? 18.176 -8.574 -42.536 1.00 95.44 204 ASP A C 1
ATOM 1563 O O . ASP A 1 204 ? 17.543 -7.608 -42.113 1.00 95.44 204 ASP A O 1
ATOM 1567 N N . ALA A 1 205 ? 17.653 -9.807 -42.596 1.00 96.19 205 ALA A N 1
ATOM 1568 C CA . ALA A 1 205 ? 16.311 -10.140 -42.120 1.00 96.19 205 ALA A CA 1
ATOM 1569 C C . ALA A 1 205 ? 16.188 -9.933 -40.604 1.00 96.19 205 ALA A C 1
ATOM 1571 O O . ALA A 1 205 ? 15.310 -9.205 -40.165 1.00 96.19 205 ALA A O 1
ATOM 1572 N N . GLN A 1 206 ? 17.126 -10.456 -39.806 1.00 96.88 206 GLN A N 1
ATOM 1573 C CA . GLN A 1 206 ? 17.121 -10.261 -38.350 1.00 96.88 206 GLN A CA 1
ATOM 1574 C C . GLN A 1 206 ? 17.199 -8.784 -37.953 1.00 96.88 206 GLN A C 1
ATOM 1576 O O . GLN A 1 206 ? 16.519 -8.361 -37.025 1.00 96.88 206 GLN A O 1
ATOM 1581 N N . ILE A 1 207 ? 17.995 -7.967 -38.649 1.00 97.31 207 ILE A N 1
ATOM 1582 C CA . ILE A 1 207 ? 18.050 -6.524 -38.364 1.00 97.31 207 ILE A CA 1
ATOM 1583 C C . ILE A 1 207 ? 16.698 -5.864 -38.650 1.00 97.31 207 ILE A C 1
ATOM 1585 O O . ILE A 1 207 ? 16.239 -5.060 -37.840 1.00 97.31 207 ILE A O 1
ATOM 1589 N N . ALA A 1 208 ? 16.056 -6.195 -39.771 1.00 95.31 208 ALA A N 1
ATOM 1590 C CA . ALA A 1 208 ? 14.761 -5.627 -40.141 1.00 95.31 208 ALA A CA 1
ATOM 1591 C C . ALA A 1 208 ? 13.625 -6.096 -39.214 1.00 95.31 208 ALA A C 1
ATOM 1593 O O . ALA A 1 208 ? 12.796 -5.292 -38.779 1.00 95.31 208 ALA A O 1
ATOM 1594 N N . ASP A 1 209 ? 13.615 -7.385 -38.888 1.00 95.88 209 ASP A N 1
ATOM 1595 C CA . ASP A 1 209 ? 12.515 -8.048 -38.193 1.00 95.88 209 ASP A CA 1
ATOM 1596 C C . ASP A 1 209 ? 12.662 -7.993 -36.675 1.00 95.88 209 ASP A C 1
ATOM 1598 O O . ASP A 1 209 ? 11.666 -8.122 -35.978 1.00 95.88 209 ASP A O 1
ATOM 1602 N N . LEU A 1 210 ? 13.870 -7.780 -36.141 1.00 97.50 210 LEU A N 1
ATOM 1603 C CA . LEU A 1 210 ? 14.139 -7.778 -34.699 1.00 97.50 210 LEU A CA 1
ATOM 1604 C C . LEU A 1 210 ? 14.720 -6.453 -34.200 1.00 97.50 210 LEU A C 1
ATOM 1606 O O . LEU A 1 210 ? 15.286 -6.426 -33.112 1.00 97.50 210 LEU A O 1
ATOM 1610 N N . SER A 1 211 ? 14.571 -5.350 -34.941 1.00 98.44 211 SER A N 1
ATOM 1611 C CA . SER A 1 211 ? 14.789 -3.991 -34.417 1.00 98.44 211 SER A CA 1
ATOM 1612 C C . SER A 1 211 ? 13.463 -3.402 -33.909 1.00 98.44 211 SER A C 1
ATOM 1614 O O . SER A 1 211 ? 12.660 -2.947 -34.729 1.00 98.44 211 SER A O 1
ATOM 1616 N N . PRO A 1 212 ? 13.206 -3.349 -32.582 1.00 98.06 212 PRO A N 1
ATOM 1617 C CA . PRO A 1 212 ? 11.943 -2.849 -32.028 1.00 98.06 212 PRO A CA 1
ATOM 1618 C C . PRO A 1 212 ? 11.538 -1.455 -32.522 1.00 98.06 212 PRO A C 1
ATOM 1620 O O . PRO A 1 212 ? 10.353 -1.175 -32.679 1.00 98.06 212 PRO A O 1
ATOM 1623 N N . MET A 1 213 ? 12.508 -0.578 -32.803 1.00 96.31 213 MET A N 1
ATOM 1624 C CA . MET A 1 213 ? 12.254 0.782 -33.287 1.00 96.31 213 MET A CA 1
ATOM 1625 C C . MET A 1 213 ? 11.572 0.812 -34.663 1.00 96.31 213 MET A C 1
ATOM 1627 O O . MET A 1 213 ? 10.820 1.742 -34.951 1.00 96.31 213 MET A O 1
ATOM 1631 N N . ALA A 1 214 ? 11.800 -0.204 -35.500 1.00 95.56 214 ALA A N 1
ATOM 1632 C CA . ALA A 1 214 ? 11.172 -0.341 -36.814 1.00 95.56 214 ALA A CA 1
ATOM 1633 C C . ALA A 1 214 ? 9.812 -1.064 -36.761 1.00 95.56 214 ALA A C 1
ATOM 1635 O O . ALA A 1 214 ? 9.107 -1.113 -37.764 1.00 95.56 214 ALA A O 1
ATOM 1636 N N . GLN A 1 215 ? 9.451 -1.624 -35.604 1.00 97.00 215 GLN A N 1
ATOM 1637 C CA . GLN A 1 215 ? 8.383 -2.617 -35.443 1.00 97.00 215 GLN A CA 1
ATOM 1638 C C . GLN A 1 215 ? 7.372 -2.182 -34.365 1.00 97.00 215 GLN A C 1
ATOM 1640 O O . GLN A 1 215 ? 6.793 -2.999 -33.648 1.00 97.00 215 GLN A O 1
ATOM 1645 N N . ILE A 1 216 ? 7.178 -0.866 -34.222 1.00 97.12 216 ILE A N 1
ATOM 1646 C CA . ILE A 1 216 ? 6.218 -0.278 -33.282 1.00 97.12 216 ILE A CA 1
ATOM 1647 C C . ILE A 1 216 ? 4.795 -0.580 -33.775 1.00 97.12 216 ILE A C 1
ATOM 1649 O O . ILE A 1 216 ? 4.463 -0.211 -34.902 1.00 97.12 216 ILE A O 1
ATOM 1653 N N . PRO A 1 217 ? 3.935 -1.215 -32.957 1.00 94.50 217 PRO A N 1
ATOM 1654 C CA . PRO A 1 217 ? 2.580 -1.560 -33.365 1.00 94.50 217 PRO A CA 1
ATOM 1655 C C . PRO A 1 217 ? 1.705 -0.311 -33.528 1.00 94.50 217 PRO A C 1
ATOM 1657 O O . PRO A 1 217 ? 1.907 0.697 -32.852 1.00 94.50 217 PRO A O 1
ATOM 1660 N N . ASP A 1 218 ? 0.651 -0.409 -34.339 1.00 91.19 218 ASP A N 1
ATOM 1661 C CA . ASP A 1 218 ? -0.335 0.672 -34.507 1.00 91.19 218 ASP A CA 1
ATOM 1662 C C . ASP A 1 218 ? -1.093 0.997 -33.211 1.00 91.19 218 ASP A C 1
ATOM 1664 O O . ASP A 1 218 ? -1.576 2.113 -33.015 1.00 91.19 218 ASP A O 1
ATOM 1668 N N . ARG A 1 219 ? -1.243 0.009 -32.320 1.00 89.06 219 ARG A N 1
ATOM 1669 C CA . ARG A 1 219 ? -1.931 0.132 -31.029 1.00 89.06 219 ARG A CA 1
ATOM 1670 C C . ARG A 1 219 ? -1.216 -0.697 -29.977 1.00 89.06 219 ARG A C 1
ATOM 1672 O O . ARG A 1 219 ? -1.011 -1.889 -30.174 1.00 89.06 219 ARG A O 1
ATOM 1679 N N . SER A 1 220 ? -0.911 -0.081 -28.840 1.00 92.50 220 SER A N 1
ATOM 1680 C CA . SER A 1 220 ? -0.424 -0.789 -27.663 1.00 92.50 220 SER A CA 1
ATOM 1681 C C . SER A 1 220 ? -1.046 -0.227 -26.394 1.00 92.50 220 SER A C 1
ATOM 1683 O O . SER A 1 220 ? -1.128 0.985 -26.194 1.00 92.50 220 SER A O 1
ATOM 1685 N N . THR A 1 221 ? -1.477 -1.124 -25.511 1.00 88.81 221 THR A N 1
ATOM 1686 C CA . THR A 1 221 ? -1.877 -0.768 -24.148 1.00 88.81 221 THR A CA 1
ATOM 1687 C C . THR A 1 221 ? -0.695 -0.737 -23.188 1.00 88.81 221 THR A C 1
ATOM 1689 O O . THR A 1 221 ? -0.885 -0.319 -22.049 1.00 88.81 221 THR A O 1
ATOM 1692 N N . ALA A 1 222 ? 0.489 -1.195 -23.603 1.00 95.12 222 ALA A N 1
ATOM 1693 C CA . ALA A 1 222 ? 1.647 -1.269 -22.727 1.00 95.12 222 ALA A CA 1
ATOM 1694 C C . ALA A 1 222 ? 2.147 0.133 -22.356 1.00 95.12 222 ALA A C 1
ATOM 1696 O O . ALA A 1 222 ? 2.191 1.046 -23.190 1.00 95.12 222 ALA A O 1
ATOM 1697 N N . HIS A 1 223 ? 2.553 0.304 -21.101 1.00 96.69 223 HIS A N 1
ATOM 1698 C CA . HIS A 1 223 ? 3.248 1.503 -20.648 1.00 96.69 223 HIS A CA 1
ATOM 1699 C C . HIS A 1 223 ? 4.756 1.250 -20.670 1.00 96.69 223 HIS A C 1
ATOM 1701 O O . HIS A 1 223 ? 5.284 0.485 -19.865 1.00 96.69 223 HIS A O 1
ATOM 1707 N N . VAL A 1 224 ? 5.459 1.917 -21.585 1.00 98.50 224 VAL A N 1
ATOM 1708 C CA . VAL A 1 224 ? 6.924 1.874 -21.646 1.00 98.50 224 VAL A CA 1
ATOM 1709 C C . VAL A 1 224 ? 7.525 2.814 -20.604 1.00 98.50 224 VAL A C 1
ATOM 1711 O O . VAL A 1 224 ? 7.258 4.014 -20.598 1.00 98.50 224 VAL A O 1
ATOM 1714 N N . ILE A 1 225 ? 8.382 2.294 -19.739 1.00 98.50 225 ILE A N 1
ATOM 1715 C CA . ILE A 1 225 ? 9.285 3.089 -18.912 1.00 98.50 225 ILE A CA 1
ATOM 1716 C C . ILE A 1 225 ? 10.675 2.898 -19.501 1.00 98.50 225 ILE A C 1
ATOM 1718 O O . ILE A 1 225 ? 11.159 1.777 -19.592 1.00 98.50 225 ILE A O 1
ATOM 1722 N N . ALA A 1 226 ? 11.307 3.982 -19.932 1.00 98.00 226 ALA A N 1
ATOM 1723 C CA . ALA A 1 226 ? 12.614 3.916 -20.572 1.00 98.00 226 ALA A CA 1
ATOM 1724 C C . ALA A 1 226 ? 13.627 4.742 -19.788 1.00 98.00 226 ALA A C 1
ATOM 1726 O O . ALA A 1 226 ? 13.311 5.829 -19.299 1.00 98.00 226 ALA A O 1
ATOM 1727 N N . SER A 1 227 ? 14.848 4.241 -19.660 1.00 98.31 227 SER A N 1
ATOM 1728 C CA . SER A 1 227 ? 15.915 4.977 -18.990 1.00 98.31 227 SER A CA 1
ATOM 1729 C C . SER A 1 227 ? 17.277 4.589 -19.541 1.00 98.31 227 SER A C 1
ATOM 1731 O O . SER A 1 227 ? 17.465 3.496 -20.063 1.00 98.31 227 SER A O 1
ATOM 1733 N N . VAL A 1 228 ? 18.215 5.517 -19.428 1.00 98.31 228 VAL A N 1
ATOM 1734 C CA . VAL A 1 228 ? 19.607 5.378 -19.843 1.00 98.31 228 VAL A CA 1
ATOM 1735 C C . VAL A 1 228 ? 20.457 6.195 -18.879 1.00 98.31 228 VAL A C 1
ATOM 1737 O O . VAL A 1 228 ? 20.050 7.277 -18.438 1.00 98.31 228 VAL A O 1
ATOM 1740 N N . GLY A 1 229 ? 21.621 5.671 -18.508 1.00 97.31 229 GLY A N 1
ATOM 1741 C CA . GLY A 1 229 ? 22.545 6.341 -17.608 1.00 97.31 229 GLY A CA 1
ATOM 1742 C C . GLY A 1 229 ? 23.111 7.612 -18.237 1.00 97.31 229 GLY A C 1
ATOM 1743 O O . GLY A 1 229 ? 23.537 7.628 -19.395 1.00 97.31 229 GLY A O 1
ATOM 1744 N N . GLY A 1 230 ? 23.169 8.699 -17.466 1.00 96.12 230 GLY A N 1
ATOM 1745 C CA . GLY A 1 230 ? 23.748 9.960 -17.940 1.00 96.12 230 GLY A CA 1
ATOM 1746 C C . GLY A 1 230 ? 25.223 9.837 -18.331 1.00 96.12 230 GLY A C 1
ATOM 1747 O O . GLY A 1 230 ? 25.685 10.583 -19.194 1.00 96.12 230 GLY A O 1
ATOM 1748 N N . ARG A 1 231 ? 25.939 8.857 -17.764 1.00 96.75 231 ARG A N 1
ATOM 1749 C CA . ARG A 1 231 ? 27.359 8.576 -18.027 1.00 96.75 231 ARG A CA 1
ATOM 1750 C C . ARG A 1 231 ? 27.596 7.542 -19.135 1.00 96.75 231 ARG A C 1
ATOM 1752 O O . ARG A 1 231 ? 28.733 7.126 -19.329 1.00 96.75 231 ARG A O 1
ATOM 1759 N N . GLU A 1 232 ? 26.556 7.113 -19.850 1.00 97.19 232 GLU A N 1
ATOM 1760 C CA . GLU A 1 232 ? 26.697 6.194 -20.989 1.00 97.19 232 GLU A CA 1
ATOM 1761 C C . GLU A 1 232 ? 27.244 6.886 -22.249 1.00 97.19 232 GLU A C 1
ATOM 1763 O O . GLU A 1 232 ? 27.502 8.092 -22.273 1.00 97.19 232 GLU A O 1
ATOM 1768 N N . THR A 1 233 ? 27.461 6.124 -23.316 1.00 96.50 233 THR A N 1
ATOM 1769 C CA . THR A 1 233 ? 27.868 6.673 -24.615 1.00 96.50 233 THR A CA 1
ATOM 1770 C C . THR A 1 233 ? 26.706 7.402 -25.298 1.00 96.50 233 THR A C 1
ATOM 1772 O O . THR A 1 233 ? 25.558 7.379 -24.840 1.00 96.50 233 THR A O 1
ATOM 1775 N N . SER A 1 234 ? 26.999 8.126 -26.381 1.00 96.38 234 SER A N 1
ATOM 1776 C CA . SER A 1 234 ? 25.974 8.910 -27.073 1.00 96.38 234 SER A CA 1
ATOM 1777 C C . SER A 1 234 ? 24.952 8.029 -27.783 1.00 96.38 234 SER A C 1
ATOM 1779 O O . SER A 1 234 ? 23.770 8.368 -27.782 1.00 96.38 234 SER A O 1
ATOM 1781 N N . GLU A 1 235 ? 25.368 6.869 -28.289 1.00 97.31 235 GLU A N 1
ATOM 1782 C CA . GLU A 1 235 ? 24.469 5.985 -29.026 1.00 97.31 235 GLU A CA 1
ATOM 1783 C C . GLU A 1 235 ? 23.445 5.259 -28.144 1.00 97.31 235 GLU A C 1
ATOM 1785 O O . GLU A 1 235 ? 22.287 5.170 -28.545 1.00 97.31 235 GLU A O 1
ATOM 1790 N N . PHE A 1 236 ? 23.790 4.823 -26.924 1.00 97.50 236 PHE A N 1
ATOM 1791 C CA . PHE A 1 236 ? 22.784 4.265 -26.002 1.00 97.50 236 PHE A CA 1
ATOM 1792 C C . PHE A 1 236 ? 21.731 5.307 -25.609 1.00 97.50 236 PHE A C 1
ATOM 1794 O O . PHE A 1 236 ? 20.533 5.004 -25.556 1.00 97.50 236 PHE A O 1
ATOM 1801 N N . ARG A 1 237 ? 22.165 6.556 -25.380 1.00 97.50 237 ARG A N 1
ATOM 1802 C CA . ARG A 1 237 ? 21.246 7.669 -25.105 1.00 97.50 237 ARG A CA 1
ATOM 1803 C C . ARG A 1 237 ? 20.337 7.944 -26.293 1.00 97.50 237 ARG A C 1
ATOM 1805 O O . ARG A 1 237 ? 19.122 7.958 -26.121 1.00 97.50 237 ARG A O 1
ATOM 1812 N N . ARG A 1 238 ? 20.914 8.068 -27.492 1.00 97.81 238 ARG A N 1
ATOM 1813 C CA . ARG A 1 238 ? 20.163 8.304 -28.727 1.00 97.81 238 ARG A CA 1
ATOM 1814 C C . ARG A 1 238 ? 19.127 7.210 -28.967 1.00 97.81 238 ARG A C 1
ATOM 1816 O O . ARG A 1 238 ? 17.966 7.535 -29.166 1.00 97.81 238 ARG A O 1
ATOM 1823 N N . GLN A 1 239 ? 19.507 5.931 -28.908 1.00 97.94 239 GLN A N 1
ATOM 1824 C CA . GLN A 1 239 ? 18.558 4.834 -29.134 1.00 97.94 239 GLN A CA 1
ATOM 1825 C C . GLN A 1 239 ? 17.399 4.846 -28.128 1.00 97.94 239 GLN A C 1
ATOM 1827 O O . GLN A 1 239 ? 16.250 4.626 -28.509 1.00 97.94 239 GLN A O 1
ATOM 1832 N N . THR A 1 240 ? 17.679 5.150 -26.858 1.00 98.25 240 THR A N 1
ATOM 1833 C CA . THR A 1 240 ? 16.643 5.259 -25.820 1.00 98.25 240 THR A CA 1
ATOM 1834 C C . THR A 1 240 ? 15.694 6.430 -26.102 1.00 98.25 240 THR A C 1
ATOM 1836 O O . THR A 1 240 ? 14.473 6.274 -26.047 1.00 98.25 240 THR A O 1
ATOM 1839 N N . GLU A 1 241 ? 16.237 7.602 -26.438 1.00 97.69 241 GLU A N 1
ATOM 1840 C CA . GLU A 1 241 ? 15.463 8.804 -26.770 1.00 97.69 241 GLU A CA 1
ATOM 1841 C C . GLU A 1 241 ? 14.620 8.615 -28.039 1.00 97.69 241 GLU A C 1
ATOM 1843 O O . GLU A 1 241 ? 13.424 8.930 -28.041 1.00 97.69 241 GLU A O 1
ATOM 1848 N N . ASP A 1 242 ? 15.210 8.047 -29.091 1.00 98.31 242 ASP A N 1
ATOM 1849 C CA . ASP A 1 242 ? 14.551 7.780 -30.368 1.00 98.31 242 ASP A CA 1
ATOM 1850 C C . ASP A 1 242 ? 13.429 6.753 -30.208 1.00 98.31 242 ASP A C 1
ATOM 1852 O O . ASP A 1 242 ? 12.330 6.970 -30.725 1.00 98.31 242 ASP A O 1
ATOM 1856 N N . PHE A 1 243 ? 13.645 5.683 -29.433 1.00 98.31 243 PHE A N 1
ATOM 1857 C CA . PHE A 1 243 ? 12.606 4.690 -29.161 1.00 98.31 243 PHE A CA 1
ATOM 1858 C C . PHE A 1 243 ? 11.420 5.301 -28.401 1.00 98.31 243 PHE A C 1
ATOM 1860 O O . PHE A 1 243 ? 10.271 5.128 -28.810 1.00 98.31 243 PHE A O 1
ATOM 1867 N N . VAL A 1 244 ? 11.671 6.092 -27.349 1.00 97.81 244 VAL A N 1
ATOM 1868 C CA . VAL A 1 244 ? 10.611 6.804 -26.608 1.00 97.81 244 VAL A CA 1
ATOM 1869 C C . VAL A 1 244 ? 9.862 7.783 -27.510 1.00 97.81 244 VAL A C 1
ATOM 1871 O O . VAL A 1 244 ? 8.632 7.873 -27.444 1.00 97.81 244 VAL A O 1
ATOM 1874 N N . SER A 1 245 ? 10.590 8.526 -28.343 1.00 97.44 245 SER A N 1
ATOM 1875 C CA . SER A 1 245 ? 10.023 9.487 -29.288 1.00 97.44 245 SER A CA 1
ATOM 1876 C C . SER A 1 245 ? 9.122 8.790 -30.307 1.00 97.44 245 SER A C 1
ATOM 1878 O O . SER A 1 245 ? 7.968 9.188 -30.488 1.00 97.44 245 SER A O 1
ATOM 1880 N N . ALA A 1 246 ? 9.601 7.703 -30.912 1.00 97.69 246 ALA A N 1
ATOM 1881 C CA . ALA A 1 246 ? 8.851 6.915 -31.880 1.00 97.69 246 ALA A CA 1
ATOM 1882 C C . ALA A 1 246 ? 7.611 6.257 -31.246 1.00 97.69 246 ALA A C 1
ATOM 1884 O O . ALA A 1 246 ? 6.519 6.347 -31.810 1.00 97.69 246 ALA A O 1
ATOM 1885 N N . TRP A 1 247 ? 7.737 5.696 -30.038 1.00 97.62 247 TRP A N 1
ATOM 1886 C CA . TRP A 1 247 ? 6.629 5.082 -29.297 1.00 97.62 247 TRP A CA 1
ATOM 1887 C C . TRP A 1 247 ? 5.521 6.091 -28.972 1.00 97.62 247 TRP A C 1
ATOM 1889 O O . TRP A 1 247 ? 4.340 5.840 -29.212 1.00 97.62 247 TRP A O 1
ATOM 1899 N N . ARG A 1 248 ? 5.895 7.284 -28.492 1.00 95.12 248 ARG A N 1
ATOM 1900 C CA . ARG A 1 248 ? 4.946 8.379 -28.227 1.00 95.12 248 ARG A CA 1
ATOM 1901 C C . ARG A 1 248 ? 4.322 8.927 -29.502 1.00 95.12 248 ARG A C 1
ATOM 1903 O O . ARG A 1 248 ? 3.137 9.248 -29.506 1.00 95.12 248 ARG A O 1
ATOM 1910 N N . LYS A 1 249 ? 5.095 9.031 -30.587 1.00 94.44 249 LYS A N 1
ATOM 1911 C CA . LYS A 1 249 ? 4.596 9.475 -31.896 1.00 94.44 249 LYS A CA 1
ATOM 1912 C C . LYS A 1 249 ? 3.529 8.526 -32.450 1.00 94.44 249 LYS A C 1
ATOM 1914 O O . LYS A 1 249 ? 2.604 8.998 -33.104 1.00 94.44 249 LYS A O 1
ATOM 1919 N N . ALA A 1 250 ? 3.623 7.233 -32.147 1.00 92.88 250 ALA A N 1
ATOM 1920 C CA . ALA A 1 250 ? 2.592 6.241 -32.454 1.00 92.88 250 ALA A CA 1
ATOM 1921 C C . ALA A 1 250 ? 1.347 6.326 -31.538 1.00 92.88 250 ALA A C 1
ATOM 1923 O O . ALA A 1 250 ? 0.393 5.581 -31.730 1.00 92.88 250 ALA A O 1
ATOM 1924 N N . GLY A 1 251 ? 1.318 7.253 -30.570 1.00 89.88 251 GLY A N 1
ATOM 1925 C CA . GLY A 1 251 ? 0.182 7.484 -29.671 1.00 89.88 251 GLY A CA 1
ATOM 1926 C C . GLY A 1 251 ? 0.217 6.673 -28.374 1.00 89.88 251 GLY A C 1
ATOM 1927 O O . GLY A 1 251 ? -0.741 6.724 -27.602 1.00 89.88 251 GLY A O 1
ATOM 1928 N N . HIS A 1 252 ? 1.307 5.950 -28.106 1.00 94.44 252 HIS A N 1
ATOM 1929 C CA . HIS A 1 252 ? 1.408 5.051 -26.957 1.00 94.44 252 HIS A CA 1
ATOM 1930 C C . HIS A 1 252 ? 1.988 5.740 -25.717 1.00 94.44 252 HIS A C 1
ATOM 1932 O O . HIS A 1 252 ? 2.653 6.780 -25.781 1.00 94.44 252 HIS A O 1
ATOM 1938 N N . ARG A 1 253 ? 1.764 5.133 -24.545 1.00 92.44 253 ARG A N 1
ATOM 1939 C CA . ARG A 1 253 ? 2.259 5.647 -23.261 1.00 92.44 253 ARG A CA 1
ATOM 1940 C C . ARG A 1 253 ? 3.739 5.313 -23.084 1.00 92.44 253 ARG A C 1
ATOM 1942 O O . ARG A 1 253 ? 4.110 4.141 -23.061 1.00 92.44 253 ARG A O 1
ATOM 1949 N N . ALA A 1 254 ? 4.564 6.343 -22.888 1.00 94.31 254 ALA A N 1
ATOM 1950 C CA . ALA A 1 254 ? 5.939 6.180 -22.423 1.00 94.31 254 ALA A CA 1
ATOM 1951 C C . ALA A 1 254 ? 6.335 7.221 -21.371 1.00 94.31 254 ALA A C 1
ATOM 1953 O O . ALA A 1 254 ? 5.993 8.402 -21.508 1.00 94.31 254 ALA A O 1
ATOM 1954 N N . THR A 1 255 ? 7.123 6.800 -20.382 1.00 95.31 255 THR A N 1
ATOM 1955 C CA . THR A 1 255 ? 7.729 7.646 -19.347 1.00 95.31 255 THR A CA 1
ATOM 1956 C C . THR A 1 255 ? 9.251 7.476 -19.358 1.00 95.31 255 THR A C 1
ATOM 1958 O O . THR A 1 255 ? 9.739 6.428 -18.938 1.00 95.31 255 THR A O 1
ATOM 1961 N N . PRO A 1 256 ? 10.021 8.480 -19.810 1.00 94.50 256 PRO A N 1
ATOM 1962 C CA . PRO A 1 256 ? 11.460 8.491 -19.626 1.00 94.50 256 PRO A CA 1
ATOM 1963 C C . PRO A 1 256 ? 11.797 8.824 -18.168 1.00 94.50 256 PRO A C 1
ATOM 1965 O O . PRO A 1 256 ? 11.202 9.738 -17.593 1.00 94.50 256 PRO A O 1
ATOM 1968 N N . ILE A 1 257 ? 12.761 8.114 -17.585 1.00 96.44 257 ILE A N 1
ATOM 1969 C CA . ILE A 1 257 ? 13.300 8.395 -16.249 1.00 96.44 257 ILE A CA 1
ATOM 1970 C C . ILE A 1 257 ? 14.758 8.824 -16.389 1.00 96.44 257 ILE A C 1
ATOM 1972 O O . ILE A 1 257 ? 15.566 8.107 -16.978 1.00 96.44 257 ILE A O 1
ATOM 1976 N N . ALA A 1 258 ? 15.100 9.999 -15.862 1.00 90.69 258 ALA A N 1
ATOM 1977 C CA . ALA A 1 258 ? 16.461 10.521 -15.912 1.00 90.69 258 ALA A CA 1
ATOM 1978 C C . ALA A 1 258 ? 17.326 9.903 -14.803 1.00 90.69 258 ALA A C 1
ATOM 1980 O O . ALA A 1 258 ? 16.966 9.971 -13.630 1.00 90.69 258 ALA A O 1
ATOM 1981 N N . MET A 1 259 ? 18.489 9.360 -15.175 1.00 96.69 259 MET A N 1
ATOM 1982 C CA . MET A 1 259 ? 19.453 8.738 -14.257 1.00 96.69 259 MET A CA 1
ATOM 1983 C C . MET A 1 259 ? 20.860 9.338 -14.471 1.00 96.69 259 MET A C 1
ATOM 1985 O O . MET A 1 259 ? 21.778 8.631 -14.890 1.00 96.69 259 MET A O 1
ATOM 1989 N N . PRO A 1 260 ? 21.059 10.651 -14.221 1.00 94.88 260 PRO A N 1
ATOM 1990 C CA . PRO A 1 260 ? 22.251 11.391 -14.661 1.00 94.88 260 PRO A CA 1
ATOM 1991 C C . PRO A 1 260 ? 23.571 10.846 -14.094 1.00 94.88 260 PRO A C 1
ATOM 1993 O O . PRO A 1 260 ? 24.589 10.850 -14.780 1.00 94.88 260 PRO A O 1
ATOM 1996 N N . GLU A 1 261 ? 23.540 10.315 -12.872 1.00 95.62 261 GLU A N 1
ATOM 1997 C CA . GLU A 1 261 ? 24.732 9.814 -12.177 1.00 95.62 261 GLU A CA 1
ATOM 1998 C C . GLU A 1 261 ? 25.059 8.342 -12.462 1.00 95.62 261 GLU A C 1
ATOM 2000 O O . GLU A 1 261 ? 26.052 7.818 -11.954 1.00 95.62 261 GLU A O 1
ATOM 2005 N N . HIS A 1 262 ? 24.242 7.675 -13.277 1.00 97.75 262 HIS A N 1
ATOM 2006 C CA . HIS A 1 262 ? 24.369 6.248 -13.548 1.00 97.75 262 HIS A CA 1
ATOM 2007 C C . HIS A 1 262 ? 25.130 5.986 -14.852 1.00 97.75 262 HIS A C 1
ATOM 2009 O O . HIS A 1 262 ? 25.130 6.805 -15.776 1.00 97.75 262 HIS A O 1
ATOM 2015 N N . ASN A 1 263 ? 25.793 4.835 -14.903 1.00 97.31 263 ASN A N 1
ATOM 2016 C CA . ASN A 1 263 ? 26.443 4.263 -16.076 1.00 97.31 263 ASN A CA 1
ATOM 2017 C C . ASN A 1 263 ? 25.651 3.032 -16.565 1.00 97.31 263 ASN A C 1
ATOM 2019 O O . ASN A 1 263 ? 24.625 2.674 -15.985 1.00 97.31 263 ASN A O 1
ATOM 2023 N N . HIS A 1 264 ? 26.147 2.380 -17.618 1.00 97.56 264 HIS A N 1
ATOM 2024 C CA . HIS A 1 264 ? 25.471 1.261 -18.282 1.00 97.56 264 HIS A CA 1
ATOM 2025 C C . HIS A 1 264 ? 25.194 0.052 -17.368 1.00 97.56 264 HIS A C 1
ATOM 2027 O O . HIS A 1 264 ? 24.247 -0.696 -17.601 1.00 97.56 264 HIS A O 1
ATOM 2033 N N . PHE A 1 265 ? 26.005 -0.151 -16.326 1.00 97.19 265 PHE A N 1
ATOM 2034 C CA . PHE A 1 265 ? 25.894 -1.295 -15.421 1.00 97.19 265 PHE A CA 1
ATOM 2035 C C . PHE A 1 265 ? 25.153 -0.922 -14.133 1.00 97.19 265 PHE A C 1
ATOM 2037 O O . PHE A 1 265 ? 24.180 -1.571 -13.754 1.00 97.19 265 PHE A O 1
ATOM 2044 N N . ASN A 1 266 ? 25.523 0.173 -13.468 1.00 96.38 266 ASN A N 1
ATOM 2045 C CA . ASN A 1 266 ? 24.920 0.492 -12.174 1.00 96.38 266 ASN A CA 1
ATOM 2046 C C . ASN A 1 266 ? 23.459 0.985 -12.264 1.00 96.38 266 ASN A C 1
ATOM 2048 O O . ASN A 1 266 ? 22.756 0.971 -11.254 1.00 96.38 266 ASN A O 1
ATOM 2052 N N . ILE A 1 267 ? 22.964 1.368 -13.450 1.00 97.94 267 ILE A N 1
ATOM 2053 C CA . ILE A 1 267 ? 21.555 1.745 -13.635 1.00 97.94 267 ILE A CA 1
ATOM 2054 C C . ILE A 1 267 ? 20.605 0.603 -13.260 1.00 97.94 267 ILE A C 1
ATOM 2056 O O . ILE A 1 267 ? 19.607 0.844 -12.579 1.00 97.94 267 ILE A O 1
ATOM 2060 N N . ALA A 1 268 ? 20.924 -0.642 -13.630 1.00 97.62 268 ALA A N 1
ATOM 2061 C CA . ALA A 1 268 ? 20.087 -1.791 -13.294 1.00 97.62 268 ALA A CA 1
ATOM 2062 C C . ALA A 1 268 ? 20.133 -2.101 -11.789 1.00 97.62 268 ALA A C 1
ATOM 2064 O O . ALA A 1 268 ? 19.105 -2.435 -11.206 1.00 97.62 268 ALA A O 1
ATOM 2065 N N . LEU A 1 269 ? 21.289 -1.916 -11.136 1.00 97.88 269 LEU A N 1
ATOM 2066 C CA . LEU A 1 269 ? 21.443 -2.112 -9.686 1.00 97.88 269 LEU A CA 1
ATOM 2067 C C . LEU A 1 269 ? 20.545 -1.191 -8.849 1.00 97.88 269 LEU A C 1
ATOM 2069 O O . LEU A 1 269 ? 20.239 -1.528 -7.705 1.00 97.88 269 LEU A O 1
ATOM 2073 N N . SER A 1 270 ? 20.062 -0.075 -9.404 1.00 97.19 270 SER A N 1
ATOM 2074 C CA . SER A 1 270 ? 19.073 0.765 -8.716 1.00 97.19 270 SER A CA 1
ATOM 2075 C C . SER A 1 270 ? 17.769 0.017 -8.394 1.00 97.19 270 SER A C 1
ATOM 2077 O O . SER A 1 270 ? 17.091 0.375 -7.438 1.00 97.19 270 SER A O 1
ATOM 2079 N N . LEU A 1 271 ? 17.461 -1.088 -9.091 1.00 97.94 271 LEU A N 1
ATOM 2080 C CA . LEU A 1 271 ? 16.318 -1.958 -8.779 1.00 97.94 271 LEU A CA 1
ATOM 2081 C C . LEU A 1 271 ? 16.436 -2.688 -7.432 1.00 97.94 271 LEU A C 1
ATOM 2083 O O . LEU A 1 271 ? 15.451 -3.250 -6.950 1.00 97.94 271 LEU A O 1
ATOM 2087 N N . THR A 1 272 ? 17.614 -2.671 -6.802 1.00 96.38 272 THR A N 1
ATOM 2088 C CA . THR A 1 272 ? 17.777 -3.176 -5.433 1.00 96.38 272 THR A CA 1
ATOM 2089 C C . THR A 1 272 ? 17.095 -2.291 -4.387 1.00 96.38 272 THR A C 1
ATOM 2091 O O . THR A 1 272 ? 16.743 -2.779 -3.313 1.00 96.38 272 THR A O 1
ATOM 2094 N N . ASP A 1 273 ? 16.883 -1.012 -4.704 1.00 92.44 273 ASP A N 1
ATOM 2095 C CA . ASP A 1 273 ? 16.320 -0.010 -3.808 1.00 92.44 273 ASP A CA 1
ATOM 2096 C C . ASP A 1 273 ? 14.823 0.209 -4.120 1.00 92.44 273 ASP A C 1
ATOM 2098 O O . ASP A 1 273 ? 14.492 0.657 -5.229 1.00 92.44 273 ASP A O 1
ATOM 2102 N N . PRO A 1 274 ? 13.904 -0.103 -3.177 1.00 87.12 274 PRO A N 1
ATOM 2103 C CA . PRO A 1 274 ? 12.466 0.085 -3.368 1.00 87.12 274 PRO A CA 1
ATOM 2104 C C . PRO A 1 274 ? 12.058 1.549 -3.589 1.00 87.12 274 PRO A C 1
ATOM 2106 O O . PRO A 1 274 ? 11.009 1.794 -4.188 1.00 87.12 274 PRO A O 1
ATOM 2109 N N . ASP A 1 275 ? 12.888 2.502 -3.165 1.00 87.88 275 ASP A N 1
ATOM 2110 C CA . ASP A 1 275 ? 12.635 3.937 -3.302 1.00 87.88 275 ASP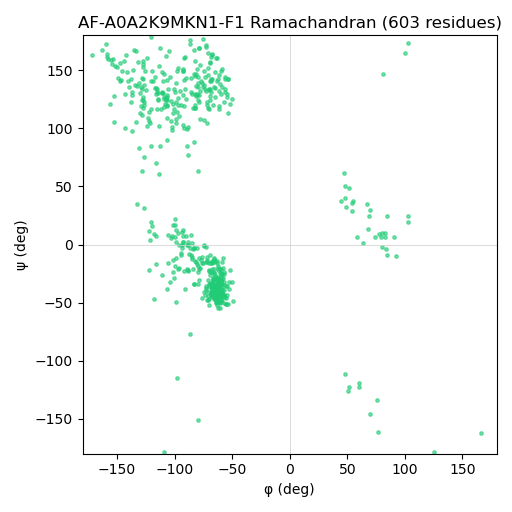 A CA 1
ATOM 2111 C C . ASP A 1 275 ? 13.356 4.551 -4.509 1.00 87.88 275 ASP A C 1
ATOM 2113 O O . ASP A 1 275 ? 13.229 5.749 -4.783 1.00 87.88 275 ASP A O 1
ATOM 2117 N N . SER A 1 276 ? 14.071 3.737 -5.296 1.00 93.75 276 SER A N 1
ATOM 2118 C CA . SER A 1 276 ? 14.718 4.221 -6.513 1.00 93.75 276 SER A CA 1
ATOM 2119 C C . SER A 1 276 ? 13.698 4.821 -7.492 1.00 93.75 276 SER A C 1
ATOM 2121 O O . SER A 1 276 ? 12.541 4.376 -7.564 1.00 93.75 276 SER A O 1
ATOM 2123 N N . PRO A 1 277 ? 14.114 5.795 -8.327 1.00 93.62 277 PRO A N 1
ATOM 2124 C CA . PRO A 1 277 ? 13.240 6.365 -9.347 1.00 93.62 277 PRO A CA 1
ATOM 2125 C C . PRO A 1 277 ? 12.635 5.312 -10.287 1.00 93.62 277 PRO A C 1
ATOM 2127 O O . PRO A 1 277 ? 11.480 5.448 -10.693 1.00 93.62 277 PRO A O 1
ATOM 2130 N N . LEU A 1 278 ? 13.388 4.252 -10.614 1.00 97.38 278 LEU A N 1
ATOM 2131 C CA . LEU A 1 278 ? 12.920 3.179 -11.492 1.00 97.38 278 LEU A CA 1
ATOM 2132 C C . LEU A 1 278 ? 11.878 2.289 -10.808 1.00 97.38 278 LEU A C 1
ATOM 2134 O O . LEU A 1 278 ? 10.818 2.068 -11.392 1.00 97.38 278 LEU A O 1
ATOM 2138 N N . VAL A 1 279 ? 12.123 1.826 -9.574 1.00 97.19 279 VAL A N 1
ATOM 2139 C CA . VAL A 1 279 ? 11.147 0.993 -8.847 1.00 97.19 279 VAL A CA 1
ATOM 2140 C C . VAL A 1 279 ? 9.875 1.779 -8.564 1.00 97.19 279 VAL A C 1
ATOM 2142 O O . VAL A 1 279 ? 8.782 1.280 -8.825 1.00 97.19 279 VAL A O 1
ATOM 2145 N N . THR A 1 280 ? 9.997 3.037 -8.136 1.00 90.44 280 THR A N 1
ATOM 2146 C CA . THR A 1 280 ? 8.843 3.913 -7.907 1.00 90.44 280 THR A CA 1
ATOM 2147 C C . THR A 1 280 ? 8.011 4.090 -9.177 1.00 90.44 280 THR A C 1
ATOM 2149 O O . THR A 1 280 ? 6.784 3.987 -9.124 1.00 90.44 280 THR A O 1
ATOM 2152 N N . ALA A 1 281 ? 8.653 4.318 -10.329 1.00 93.38 281 ALA A N 1
ATOM 2153 C CA . ALA A 1 281 ? 7.956 4.476 -11.603 1.00 93.38 281 ALA A CA 1
ATOM 2154 C C . ALA A 1 281 ? 7.262 3.182 -12.053 1.00 93.38 281 ALA A C 1
ATOM 2156 O O . ALA A 1 281 ? 6.103 3.234 -12.469 1.00 93.38 281 ALA A O 1
ATOM 2157 N N . VAL A 1 282 ? 7.936 2.031 -11.944 1.00 96.19 282 VAL A N 1
ATOM 2158 C CA . VAL A 1 282 ? 7.363 0.720 -12.290 1.00 96.19 282 VAL A CA 1
ATOM 2159 C C . VAL A 1 282 ? 6.196 0.386 -11.370 1.00 96.19 282 VAL A C 1
ATOM 2161 O O . VAL A 1 282 ? 5.109 0.106 -11.865 1.00 96.19 282 VAL A O 1
ATOM 2164 N N . ARG A 1 283 ? 6.373 0.495 -10.047 1.00 91.81 283 ARG A N 1
ATOM 2165 C CA . ARG A 1 283 ? 5.316 0.288 -9.046 1.00 91.81 283 ARG A CA 1
ATOM 2166 C C . ARG A 1 283 ? 4.108 1.163 -9.349 1.00 91.81 283 ARG A C 1
ATOM 2168 O O . ARG A 1 283 ? 2.990 0.666 -9.446 1.00 91.81 283 ARG A O 1
ATOM 2175 N N . ALA A 1 284 ? 4.335 2.460 -9.551 1.00 85.19 284 ALA A N 1
ATOM 2176 C CA . ALA A 1 284 ? 3.264 3.383 -9.885 1.00 85.19 284 ALA A CA 1
ATOM 2177 C C . ALA A 1 284 ? 2.552 2.970 -11.177 1.00 85.19 284 ALA A C 1
ATOM 2179 O O . ALA A 1 284 ? 1.334 3.011 -11.211 1.00 85.19 284 ALA A O 1
ATOM 2180 N N . ALA A 1 285 ? 3.265 2.551 -12.225 1.00 90.50 285 ALA A N 1
ATOM 2181 C CA . ALA A 1 285 ? 2.636 2.126 -13.473 1.00 90.50 285 ALA A CA 1
ATOM 2182 C C . ALA A 1 285 ? 1.834 0.821 -13.324 1.00 90.50 285 ALA A C 1
ATOM 2184 O O . ALA A 1 285 ? 0.723 0.748 -13.837 1.00 90.50 285 ALA A O 1
ATOM 2185 N N . ILE A 1 286 ? 2.351 -0.163 -12.582 1.00 91.62 286 ILE A N 1
ATOM 2186 C CA . ILE A 1 286 ? 1.676 -1.445 -12.323 1.00 91.62 286 ILE A CA 1
ATOM 2187 C C . ILE A 1 286 ? 0.373 -1.212 -11.552 1.00 91.62 286 ILE A C 1
ATOM 2189 O O . ILE A 1 286 ? -0.701 -1.584 -12.014 1.00 91.62 286 ILE A O 1
ATOM 2193 N N . PHE A 1 287 ? 0.443 -0.527 -10.409 1.00 81.31 287 PHE A N 1
ATOM 2194 C CA . PHE A 1 287 ? -0.713 -0.370 -9.522 1.00 81.31 287 PHE A CA 1
ATOM 2195 C C . PHE A 1 287 ? -1.673 0.752 -9.940 1.00 81.31 287 PHE A C 1
ATOM 2197 O O . PHE A 1 287 ? -2.807 0.789 -9.475 1.00 81.31 287 PHE A O 1
ATOM 2204 N N . LYS A 1 288 ? -1.266 1.656 -10.842 1.00 67.62 288 LYS A N 1
ATOM 2205 C CA . LYS A 1 288 ? -2.160 2.668 -11.432 1.00 67.62 288 LYS A CA 1
ATOM 2206 C C . LYS A 1 288 ? -3.018 2.106 -12.570 1.00 67.62 288 LYS A C 1
ATOM 2208 O O . LYS A 1 288 ? -3.999 2.748 -12.939 1.00 67.62 288 LYS A O 1
ATOM 2213 N N . GLU A 1 289 ? -2.671 0.942 -13.129 1.00 48.81 289 GLU A N 1
ATOM 2214 C CA . GLU A 1 289 ? -3.498 0.252 -14.132 1.00 48.81 289 GLU A CA 1
ATOM 2215 C C . GLU A 1 289 ? -4.608 -0.606 -13.517 1.00 48.81 289 GLU A C 1
ATOM 2217 O O . GLU A 1 289 ? -5.634 -0.823 -14.165 1.00 48.81 289 GLU A O 1
ATOM 2222 N N . THR A 1 290 ? -4.484 -1.004 -12.252 1.00 50.16 290 THR A N 1
ATOM 2223 C CA . THR A 1 290 ? -5.568 -1.663 -11.523 1.00 50.16 290 THR A CA 1
ATOM 2224 C C . THR A 1 290 ? -6.506 -0.598 -10.970 1.00 50.16 290 THR A C 1
ATOM 2226 O O . THR A 1 290 ? -6.339 -0.112 -9.854 1.00 50.16 290 THR A O 1
ATOM 2229 N N . ARG A 1 291 ? -7.511 -0.194 -11.756 1.00 56.19 291 ARG A 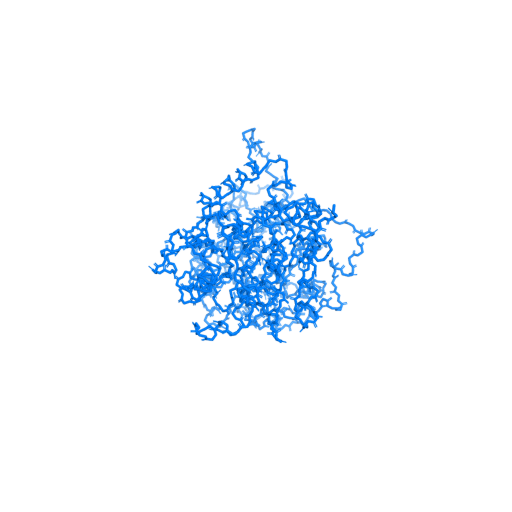N 1
ATOM 2230 C CA . ARG A 1 291 ? -8.645 0.556 -11.203 1.00 56.19 291 ARG A CA 1
ATOM 2231 C C . ARG A 1 291 ? -9.199 -0.264 -10.041 1.00 56.19 291 ARG A C 1
ATOM 2233 O O . ARG A 1 291 ? -9.703 -1.364 -10.261 1.00 56.19 291 ARG A O 1
ATOM 2240 N N . MET A 1 292 ? -9.064 0.246 -8.822 1.00 70.00 292 MET A N 1
ATOM 2241 C CA . MET A 1 292 ? -9.580 -0.450 -7.654 1.00 70.00 292 MET A CA 1
ATOM 2242 C C . MET A 1 292 ? -11.092 -0.572 -7.808 1.00 70.00 292 MET A C 1
ATOM 2244 O O . MET A 1 292 ? -11.795 0.429 -7.959 1.00 70.00 292 MET A O 1
ATOM 2248 N N . ALA A 1 293 ? -11.575 -1.810 -7.850 1.00 79.81 293 ALA A N 1
ATOM 2249 C CA . ALA A 1 293 ? -12.994 -2.070 -8.006 1.00 79.81 293 ALA A CA 1
ATOM 2250 C C . ALA A 1 293 ? -13.757 -1.557 -6.774 1.00 79.81 293 ALA A C 1
ATOM 2252 O O . ALA A 1 293 ? -13.215 -1.606 -5.664 1.00 79.81 293 ALA A O 1
ATOM 2253 N N . PRO A 1 294 ? -15.011 -1.101 -6.942 1.00 92.25 294 PRO A N 1
ATOM 2254 C CA . PRO A 1 294 ? -15.878 -0.844 -5.808 1.00 92.25 294 PRO A CA 1
ATOM 2255 C C . PRO A 1 294 ? -15.988 -2.074 -4.904 1.00 92.25 294 PRO A C 1
ATOM 2257 O O . PRO A 1 294 ? -16.014 -3.210 -5.384 1.00 92.25 294 PRO A O 1
ATOM 2260 N N . PHE A 1 295 ? -16.046 -1.852 -3.597 1.00 96.06 295 PHE A N 1
ATOM 2261 C CA . PHE A 1 295 ? -16.121 -2.926 -2.607 1.00 96.06 295 PHE A CA 1
ATOM 2262 C C . PHE A 1 295 ? -17.011 -2.530 -1.434 1.00 96.06 295 PHE A C 1
ATOM 2264 O O . PHE A 1 295 ? -17.213 -1.350 -1.164 1.00 96.06 295 PHE A O 1
ATOM 2271 N N . THR A 1 296 ? -17.534 -3.507 -0.699 1.00 98.69 296 THR A N 1
ATOM 2272 C CA . THR A 1 296 ? -18.319 -3.235 0.508 1.00 98.69 296 THR A CA 1
ATOM 2273 C C . THR A 1 296 ? -17.401 -3.090 1.718 1.00 98.69 296 THR A C 1
ATOM 2275 O O . THR A 1 296 ? -16.548 -3.944 1.964 1.00 98.69 296 THR A O 1
ATOM 2278 N N . ALA A 1 297 ? -17.587 -2.032 2.502 1.00 98.75 297 ALA A N 1
ATOM 2279 C CA . ALA A 1 297 ? -16.968 -1.868 3.811 1.00 98.75 297 ALA A CA 1
ATOM 2280 C C . ALA A 1 297 ? -18.026 -1.895 4.916 1.00 98.75 297 ALA A C 1
ATOM 2282 O O . ALA A 1 297 ? -19.191 -1.555 4.686 1.00 98.75 297 ALA A O 1
ATOM 2283 N N . ALA A 1 298 ? -17.605 -2.293 6.112 1.00 98.94 298 ALA A N 1
ATOM 2284 C CA . ALA A 1 298 ? -18.457 -2.444 7.273 1.00 98.94 298 ALA A CA 1
ATOM 2285 C C . ALA A 1 298 ? -17.916 -1.695 8.498 1.00 98.94 298 ALA A C 1
ATOM 2287 O O . ALA A 1 298 ? -16.712 -1.505 8.673 1.00 98.94 298 ALA A O 1
ATOM 2288 N N . VAL A 1 299 ? -18.826 -1.306 9.384 1.00 98.88 299 VAL A N 1
ATOM 2289 C CA . VAL A 1 299 ? -18.510 -0.774 10.709 1.00 98.88 299 VAL A CA 1
ATOM 2290 C C . VAL A 1 299 ? -19.327 -1.534 11.741 1.00 98.88 299 VAL A C 1
ATOM 2292 O O . VAL A 1 299 ? -20.557 -1.505 11.705 1.00 98.88 299 VAL A O 1
ATOM 2295 N N . ALA A 1 300 ? -18.646 -2.207 12.665 1.00 98.88 300 ALA A N 1
ATOM 2296 C CA . ALA A 1 300 ? -19.279 -2.890 13.781 1.00 98.88 300 ALA A CA 1
ATOM 2297 C C . ALA A 1 300 ? -19.580 -1.899 14.909 1.00 98.88 300 ALA A C 1
ATOM 2299 O O . ALA A 1 300 ? -18.700 -1.176 15.365 1.00 98.88 300 ALA A O 1
ATOM 2300 N N . GLN A 1 301 ? -20.814 -1.902 15.393 1.00 98.81 301 GLN A N 1
ATOM 2301 C CA . GLN A 1 301 ? -21.250 -1.243 16.617 1.00 98.81 301 GLN A CA 1
ATOM 2302 C C . GLN A 1 301 ? -21.621 -2.345 17.602 1.00 98.81 301 GLN A C 1
ATOM 2304 O O . GLN A 1 301 ? -22.771 -2.765 17.662 1.00 98.81 301 GLN A O 1
ATOM 2309 N N . ILE A 1 302 ? -20.631 -2.864 18.326 1.00 98.62 302 ILE A N 1
ATOM 2310 C CA . ILE A 1 302 ? -20.832 -3.988 19.244 1.00 98.62 302 ILE A CA 1
ATOM 2311 C C . ILE A 1 302 ? -20.342 -3.666 20.653 1.00 98.62 302 ILE A C 1
ATOM 2313 O O . ILE A 1 302 ? -19.389 -2.905 20.832 1.00 98.62 302 ILE A O 1
ATOM 2317 N N . ALA A 1 303 ? -20.986 -4.266 21.649 1.00 98.25 303 ALA A N 1
ATOM 2318 C CA . ALA A 1 303 ? -20.545 -4.242 23.036 1.00 98.25 303 ALA A CA 1
ATOM 2319 C C . ALA A 1 303 ? -19.390 -5.222 23.256 1.00 98.25 303 ALA A C 1
ATOM 2321 O O . ALA A 1 303 ? -19.431 -6.361 22.770 1.00 98.25 303 ALA A O 1
ATOM 2322 N N . SER A 1 304 ? -18.423 -4.799 24.064 1.00 98.00 304 SER A N 1
ATOM 2323 C CA . SER A 1 304 ? -17.470 -5.688 24.730 1.00 98.00 304 SER A CA 1
ATOM 2324 C C . SER A 1 304 ? -18.146 -6.567 25.794 1.00 98.00 304 SER A C 1
ATOM 2326 O O . SER A 1 304 ? -19.255 -6.278 26.248 1.00 98.00 304 SER A O 1
ATOM 2328 N N . VAL A 1 305 ? -17.462 -7.638 26.202 1.00 97.56 305 VAL A N 1
ATOM 2329 C CA . VAL A 1 305 ? -17.692 -8.351 27.467 1.00 97.56 305 VAL A CA 1
ATOM 2330 C C . VAL A 1 305 ? -16.506 -7.991 28.379 1.00 97.56 305 VAL A C 1
ATOM 2332 O O . VAL A 1 305 ? -15.468 -8.644 28.285 1.00 97.56 305 VAL A O 1
ATOM 2335 N N . PRO A 1 306 ? -16.592 -6.913 29.187 1.00 92.38 306 PRO A N 1
ATOM 2336 C CA . PRO A 1 306 ? -15.421 -6.238 29.763 1.00 92.38 306 PRO A CA 1
ATOM 2337 C C . PRO A 1 306 ? -14.456 -7.118 30.571 1.00 92.38 306 PRO A C 1
ATOM 2339 O O . PRO A 1 306 ? -13.250 -6.917 30.480 1.00 92.38 306 PRO A O 1
ATOM 2342 N N . ASP A 1 307 ? -14.960 -8.111 31.308 1.00 90.75 307 ASP A N 1
ATOM 2343 C CA . ASP A 1 307 ? -14.131 -9.004 32.138 1.00 90.75 307 ASP A CA 1
ATOM 2344 C C . ASP A 1 307 ? -13.764 -10.329 31.448 1.00 90.75 307 ASP A C 1
ATOM 2346 O O . ASP A 1 307 ? -13.098 -11.178 32.042 1.00 90.75 307 ASP A O 1
ATOM 2350 N N . ASP A 1 308 ? -14.215 -10.536 30.209 1.00 97.06 308 ASP A N 1
ATOM 2351 C CA . ASP A 1 308 ? -13.985 -11.761 29.444 1.00 97.06 308 ASP A CA 1
ATOM 2352 C C . ASP A 1 308 ? -13.462 -11.411 28.036 1.00 97.06 308 ASP A C 1
ATOM 2354 O O . ASP A 1 308 ? -14.226 -11.327 27.057 1.00 97.06 308 ASP A O 1
ATOM 2358 N N . PRO A 1 309 ? -12.141 -11.170 27.905 1.00 96.69 309 PRO A N 1
ATOM 2359 C CA . PRO A 1 309 ? -11.534 -10.850 26.617 1.00 96.69 309 PRO A CA 1
ATOM 2360 C C . PRO A 1 309 ? -11.708 -11.985 25.604 1.00 96.69 309 PRO A C 1
ATOM 2362 O O . PRO A 1 309 ? -11.838 -11.713 24.409 1.00 96.69 309 PRO A O 1
ATOM 2365 N N . LYS A 1 310 ? -11.809 -13.242 26.056 1.00 98.25 310 LYS A N 1
ATOM 2366 C CA . LYS A 1 310 ? -12.031 -14.388 25.174 1.00 98.25 310 LYS A CA 1
ATOM 2367 C C . LYS A 1 310 ? -13.445 -14.388 24.595 1.00 98.25 310 LYS A C 1
ATOM 2369 O O . LYS A 1 310 ? -13.592 -14.501 23.378 1.00 98.25 310 LYS A O 1
ATOM 2374 N N . ALA A 1 311 ? -14.475 -14.190 25.417 1.00 98.56 311 ALA A N 1
ATOM 2375 C CA . ALA A 1 311 ? -15.852 -14.066 24.934 1.00 98.56 311 ALA A CA 1
ATOM 2376 C C . ALA A 1 311 ? -16.020 -12.871 23.982 1.00 98.56 311 ALA A C 1
ATOM 2378 O O . ALA A 1 311 ? -16.754 -12.949 22.990 1.00 98.56 311 ALA A O 1
ATOM 2379 N N . THR A 1 312 ? -15.302 -11.779 24.251 1.00 98.75 312 THR A N 1
ATOM 2380 C CA . THR A 1 312 ? -15.253 -10.620 23.359 1.00 98.75 312 THR A CA 1
ATOM 2381 C C . THR A 1 312 ? -14.577 -10.949 22.027 1.00 98.75 312 THR A C 1
ATOM 2383 O O . THR A 1 312 ? -15.133 -10.637 20.974 1.00 98.75 312 THR A O 1
ATOM 2386 N N . ALA A 1 313 ? -13.423 -11.622 22.044 1.00 98.81 313 ALA A N 1
ATOM 2387 C CA . ALA A 1 313 ? -12.742 -12.077 20.834 1.00 98.81 313 ALA A CA 1
ATOM 2388 C C . ALA A 1 313 ? -13.634 -13.011 20.003 1.00 98.81 313 ALA A C 1
ATOM 2390 O O . ALA A 1 313 ? -13.751 -12.829 18.796 1.00 98.81 313 ALA A O 1
ATOM 2391 N N . ASP A 1 314 ? -14.360 -13.932 20.642 1.00 98.81 314 ASP A N 1
ATOM 2392 C CA . ASP A 1 314 ? -15.312 -14.810 19.956 1.00 98.81 314 ASP A CA 1
ATOM 2393 C C . ASP A 1 314 ? -16.454 -14.021 19.293 1.00 98.81 314 ASP A C 1
ATOM 2395 O O . ASP A 1 314 ? -16.928 -14.385 18.215 1.00 98.81 314 ASP A O 1
ATOM 2399 N N . LYS A 1 315 ? -16.906 -12.924 19.914 1.00 98.81 315 LYS A N 1
ATOM 2400 C CA . LYS A 1 315 ? -17.906 -12.020 19.326 1.00 98.81 315 LYS A CA 1
ATOM 2401 C C . LYS A 1 315 ? -17.345 -11.261 18.123 1.00 98.81 315 LYS A C 1
ATOM 2403 O O . LYS A 1 315 ? -18.040 -11.151 17.113 1.00 98.81 315 LYS A O 1
ATOM 2408 N N . ILE A 1 316 ? -16.100 -10.793 18.199 1.00 98.94 316 ILE A N 1
ATOM 2409 C CA . ILE A 1 316 ? -15.392 -10.152 17.080 1.00 98.94 316 ILE A CA 1
ATOM 2410 C C . ILE A 1 316 ? -15.240 -11.137 15.915 1.00 98.94 316 ILE A C 1
ATOM 2412 O O . ILE A 1 316 ? -15.631 -10.805 14.801 1.00 98.94 316 ILE A O 1
ATOM 2416 N N . VAL A 1 317 ? -14.767 -12.360 16.176 1.00 98.88 317 VAL A N 1
ATOM 2417 C CA . VAL A 1 317 ? -14.612 -13.427 15.171 1.00 98.88 317 VAL A CA 1
ATOM 2418 C C . VAL A 1 317 ? -15.932 -13.701 14.452 1.00 98.88 317 VAL A C 1
ATOM 2420 O O . VAL A 1 317 ? -15.981 -13.636 13.226 1.00 98.88 317 VAL A O 1
ATOM 2423 N N . ARG A 1 318 ? -17.030 -13.917 15.192 1.00 98.88 318 ARG A N 1
ATOM 2424 C CA . ARG A 1 318 ? -18.364 -14.094 14.584 1.00 98.88 318 ARG A CA 1
ATOM 2425 C C . ARG A 1 318 ? -18.759 -12.905 13.710 1.00 98.88 318 ARG A C 1
ATOM 2427 O O . ARG A 1 318 ? -19.214 -13.096 12.592 1.00 98.88 318 ARG A O 1
ATOM 2434 N N . THR A 1 319 ? -18.515 -11.686 14.189 1.00 98.88 319 THR A N 1
ATOM 2435 C CA . THR A 1 319 ? -18.838 -10.459 13.445 1.00 98.88 319 THR A CA 1
ATOM 2436 C C . THR A 1 319 ? -18.033 -10.345 12.143 1.00 98.88 319 THR A C 1
ATOM 2438 O O . THR A 1 319 ? -18.573 -9.886 11.139 1.00 98.88 319 THR A O 1
ATOM 2441 N N . ILE A 1 320 ? -16.765 -10.777 12.130 1.00 98.88 320 ILE A N 1
ATOM 2442 C CA . ILE A 1 320 ? -15.932 -10.826 10.915 1.00 98.88 320 ILE A CA 1
ATOM 2443 C C . ILE A 1 320 ? -16.532 -11.803 9.898 1.00 98.88 320 ILE A C 1
ATOM 2445 O O . ILE A 1 320 ? -16.693 -11.431 8.737 1.00 98.88 320 ILE A O 1
ATOM 2449 N N . HIS A 1 321 ? -16.909 -13.013 10.326 1.00 98.75 321 HIS A N 1
ATOM 2450 C CA . HIS A 1 321 ? -17.554 -13.989 9.443 1.00 98.75 321 HIS A CA 1
ATOM 2451 C C . HIS A 1 321 ? -18.887 -13.470 8.891 1.00 98.75 321 HIS A C 1
ATOM 2453 O O . HIS A 1 321 ? -19.075 -13.470 7.677 1.00 98.75 321 HIS A O 1
ATOM 2459 N N . ASP A 1 322 ? -19.765 -12.937 9.745 1.00 98.62 322 ASP A N 1
ATOM 2460 C CA . ASP A 1 322 ? -21.062 -12.387 9.328 1.00 98.62 322 ASP A CA 1
ATOM 2461 C C . ASP A 1 322 ? -20.902 -11.239 8.313 1.00 98.62 322 ASP A C 1
ATOM 2463 O O . ASP A 1 322 ? -21.692 -11.095 7.374 1.00 98.62 322 ASP A O 1
ATOM 2467 N N . ALA A 1 323 ? -19.878 -10.398 8.492 1.00 98.50 323 ALA A N 1
ATOM 2468 C CA . ALA A 1 323 ? -19.579 -9.313 7.567 1.00 98.50 323 ALA A CA 1
ATOM 2469 C C . ALA A 1 323 ? -19.022 -9.830 6.234 1.00 98.50 323 ALA A C 1
ATOM 2471 O O . ALA A 1 323 ? -19.423 -9.336 5.176 1.00 98.50 323 ALA A O 1
ATOM 2472 N N . ALA A 1 324 ? -18.150 -10.842 6.272 1.00 97.62 324 ALA A N 1
ATOM 2473 C CA . ALA A 1 324 ? -17.619 -11.501 5.082 1.00 97.62 324 ALA A CA 1
ATOM 2474 C C . ALA A 1 324 ? -18.732 -12.167 4.257 1.00 97.62 324 ALA A C 1
ATOM 2476 O O . ALA A 1 324 ? -18.777 -12.001 3.039 1.00 97.62 324 ALA A O 1
ATOM 2477 N N . GLU A 1 325 ? -19.683 -12.846 4.909 1.00 97.56 325 GLU A N 1
ATOM 2478 C CA . GLU A 1 325 ? -20.859 -13.441 4.255 1.00 97.56 325 GLU A CA 1
ATOM 2479 C C . GLU A 1 325 ? -21.727 -12.394 3.542 1.00 97.56 325 GLU A C 1
ATOM 2481 O O . GLU A 1 325 ? -22.328 -12.671 2.503 1.00 97.56 325 GLU A O 1
ATOM 2486 N N . LYS A 1 326 ? -21.756 -11.162 4.062 1.00 97.50 326 LYS A N 1
ATOM 2487 C CA . LYS A 1 326 ? -22.425 -10.007 3.442 1.00 97.50 326 LYS A CA 1
ATOM 2488 C C . LYS A 1 326 ? -21.558 -9.272 2.413 1.00 97.50 326 LYS A C 1
ATOM 2490 O O . LYS A 1 326 ? -21.961 -8.219 1.922 1.00 97.50 326 LYS A O 1
ATOM 2495 N N . GLY A 1 327 ? -20.392 -9.817 2.067 1.00 95.50 327 GLY A N 1
ATOM 2496 C CA . GLY A 1 327 ? -19.494 -9.295 1.038 1.00 95.50 327 GLY A CA 1
ATOM 2497 C C . GLY A 1 327 ? -18.573 -8.164 1.496 1.00 95.50 327 GLY A C 1
ATOM 2498 O O . GLY A 1 327 ? -17.923 -7.542 0.653 1.00 95.50 327 GLY A O 1
ATOM 2499 N N . ALA A 1 328 ? -18.496 -7.872 2.800 1.00 98.31 328 ALA A N 1
ATOM 2500 C CA . ALA A 1 328 ? -17.568 -6.865 3.301 1.00 98.31 328 ALA A CA 1
ATOM 2501 C C . ALA A 1 328 ? -16.117 -7.304 3.065 1.00 98.31 328 ALA A C 1
ATOM 2503 O O . ALA A 1 328 ? -15.742 -8.439 3.338 1.00 98.31 328 ALA A O 1
ATOM 2504 N N . ARG A 1 329 ? -15.291 -6.381 2.572 1.00 97.75 329 ARG A N 1
ATOM 2505 C CA . ARG A 1 329 ? -13.842 -6.550 2.392 1.00 97.75 329 ARG A CA 1
ATOM 2506 C C . ARG A 1 329 ? -13.028 -5.872 3.495 1.00 97.75 329 ARG A C 1
ATOM 2508 O O . ARG A 1 329 ? -11.894 -6.272 3.733 1.00 97.75 329 ARG A O 1
ATOM 2515 N N . LEU A 1 330 ? -13.611 -4.871 4.154 1.00 98.75 330 LEU A N 1
ATOM 2516 C CA . LEU A 1 330 ? -13.047 -4.121 5.277 1.00 98.75 330 LEU A CA 1
ATOM 2517 C C . LEU A 1 330 ? -14.081 -4.044 6.403 1.00 98.75 330 LEU A C 1
ATOM 2519 O O . LEU A 1 330 ? -15.246 -3.765 6.122 1.00 98.75 330 LEU A O 1
ATOM 2523 N N . ILE A 1 331 ? -13.656 -4.205 7.655 1.00 98.94 331 ILE A N 1
ATOM 2524 C CA . ILE A 1 331 ? -14.481 -3.943 8.839 1.00 98.94 331 ILE A CA 1
ATOM 2525 C C . ILE A 1 331 ? -13.721 -3.151 9.912 1.00 98.94 331 ILE A C 1
ATOM 2527 O O . ILE A 1 331 ? -12.562 -3.438 10.208 1.00 98.94 331 ILE A O 1
ATOM 2531 N N . VAL A 1 332 ? -14.381 -2.158 10.515 1.00 98.94 332 VAL A N 1
ATOM 2532 C CA . VAL A 1 332 ? -13.834 -1.366 11.632 1.00 98.94 332 VAL A CA 1
ATOM 2533 C C . VAL A 1 332 ? -14.635 -1.619 12.904 1.00 98.94 332 VAL A C 1
ATOM 2535 O O . VAL A 1 332 ? -15.863 -1.520 12.895 1.00 98.94 332 VAL A O 1
ATOM 2538 N N . PHE A 1 333 ? -13.932 -1.920 13.993 1.00 98.94 333 PHE A N 1
ATOM 2539 C CA . PHE A 1 333 ? -14.493 -2.167 15.317 1.00 98.94 333 PHE A CA 1
ATOM 2540 C C . PHE A 1 333 ? -14.224 -1.013 16.300 1.00 98.94 333 PHE A C 1
ATOM 2542 O O . PHE A 1 333 ? -13.318 -0.204 16.064 1.00 98.94 333 PHE A O 1
ATOM 2549 N N . PRO A 1 334 ? -14.977 -0.939 17.417 1.00 98.88 334 PRO A N 1
ATOM 2550 C CA . PRO A 1 334 ? -14.897 0.196 18.333 1.00 98.88 334 PRO A CA 1
ATOM 2551 C C . PRO A 1 334 ? -13.573 0.319 19.096 1.00 98.88 334 PRO A C 1
ATOM 2553 O O . PRO A 1 334 ? -12.804 -0.637 19.222 1.00 98.88 334 PRO A O 1
ATOM 2556 N N . GLU A 1 335 ? -13.343 1.503 19.675 1.00 98.75 335 GLU A N 1
ATOM 2557 C CA . GLU A 1 335 ? -12.246 1.740 20.624 1.00 98.75 335 GLU A CA 1
ATOM 2558 C C . GLU A 1 335 ? -12.392 0.806 21.828 1.00 98.75 335 GLU A C 1
ATOM 2560 O O . GLU A 1 335 ? -13.491 0.663 22.374 1.00 98.75 335 GLU A O 1
ATOM 2565 N N . ALA A 1 336 ? -11.275 0.193 22.242 1.00 98.38 336 ALA A N 1
ATOM 2566 C CA . ALA A 1 336 ? -11.202 -0.677 23.415 1.00 98.38 336 ALA A CA 1
ATOM 2567 C C . ALA A 1 336 ? -12.310 -1.748 23.461 1.00 98.38 336 ALA A C 1
ATOM 2569 O O . ALA A 1 336 ? -12.791 -2.101 24.539 1.00 98.38 336 ALA A O 1
ATOM 2570 N N . VAL A 1 337 ? -12.761 -2.247 22.301 1.00 98.69 337 VAL A N 1
ATOM 2571 C CA . VAL A 1 337 ? -13.754 -3.323 22.283 1.00 98.69 337 VAL A CA 1
ATOM 2572 C C . VAL A 1 337 ? -13.144 -4.578 22.896 1.00 98.69 337 VAL A C 1
ATOM 2574 O O . VAL A 1 337 ? -13.739 -5.152 23.796 1.00 98.69 337 VAL A O 1
ATOM 2577 N N . LEU A 1 338 ? -11.919 -4.947 22.516 1.00 98.56 338 LEU A N 1
ATOM 2578 C CA . LEU A 1 338 ? -11.202 -6.068 23.118 1.00 98.56 338 LEU A CA 1
ATOM 2579 C C . LEU A 1 338 ? -10.483 -5.609 24.397 1.00 98.56 338 LEU A C 1
ATOM 2581 O O . LEU A 1 338 ? -9.614 -4.743 24.342 1.00 98.56 338 LEU A O 1
ATOM 2585 N N . GLY A 1 339 ? -10.853 -6.173 25.546 1.00 96.38 339 GLY A N 1
ATOM 2586 C CA . GLY A 1 339 ? -10.367 -5.756 26.872 1.00 96.38 339 GLY A CA 1
ATOM 2587 C C . GLY A 1 339 ? -11.240 -4.702 27.573 1.00 96.38 339 GLY A C 1
ATOM 2588 O O . GLY A 1 339 ? -11.055 -4.460 28.760 1.00 96.38 339 GLY A O 1
ATOM 2589 N N . GLY A 1 340 ? -12.222 -4.122 26.871 1.00 97.12 340 GLY A N 1
ATOM 2590 C CA . GLY A 1 340 ? -13.272 -3.275 27.446 1.00 97.12 340 GLY A CA 1
ATOM 2591 C C . GLY A 1 340 ? -12.872 -1.818 27.718 1.00 97.12 340 GLY A C 1
ATOM 2592 O O . GLY A 1 340 ? -11.745 -1.503 28.090 1.00 97.12 340 GLY A O 1
ATOM 2593 N N . TYR A 1 341 ? -13.834 -0.900 27.577 1.00 98.06 341 TYR A N 1
ATOM 2594 C CA . TYR A 1 341 ? -13.684 0.499 27.995 1.00 98.06 341 TYR A CA 1
ATOM 2595 C C . TYR A 1 341 ? -14.318 0.679 29.385 1.00 98.06 341 TYR A C 1
ATOM 2597 O O . TYR A 1 341 ? -15.523 0.486 29.504 1.00 98.06 341 TYR A O 1
ATOM 2605 N N . PRO A 1 342 ? -13.596 1.089 30.444 1.00 97.00 342 PRO A N 1
ATOM 2606 C CA . PRO A 1 342 ? -14.140 1.153 31.805 1.00 97.00 342 PRO A CA 1
ATOM 2607 C C . PRO A 1 342 ? -14.993 2.419 32.029 1.00 97.00 342 PRO A C 1
ATOM 2609 O O . PRO A 1 342 ? -14.654 3.296 32.828 1.00 97.00 342 PRO A O 1
ATOM 2612 N N . LYS A 1 343 ? -16.109 2.549 31.297 1.00 96.50 343 LYS A N 1
ATOM 2613 C CA . LYS A 1 343 ? -16.956 3.753 31.298 1.00 96.50 343 LYS A CA 1
ATOM 2614 C C . LYS A 1 343 ? -17.485 4.031 32.708 1.00 96.50 343 LYS A C 1
ATOM 2616 O O . LYS A 1 343 ? -18.051 3.156 33.356 1.00 96.50 343 LYS A O 1
ATOM 2621 N N . GLY A 1 344 ? -17.314 5.268 33.172 1.00 95.06 344 GLY A N 1
ATOM 2622 C CA . GLY A 1 344 ? -17.813 5.722 34.474 1.00 95.06 344 GLY A CA 1
ATOM 2623 C C . GLY A 1 344 ? -16.913 5.420 35.676 1.00 95.06 344 GLY A C 1
ATOM 2624 O O . GLY A 1 344 ? -17.181 5.976 36.742 1.00 95.06 344 GLY A O 1
ATOM 2625 N N . ALA A 1 345 ? -15.854 4.620 35.524 1.00 96.00 345 ALA A N 1
ATOM 2626 C CA . ALA A 1 345 ? -14.951 4.284 36.622 1.00 96.00 345 ALA A CA 1
ATOM 2627 C C . ALA A 1 345 ? -13.944 5.410 36.904 1.00 96.00 345 ALA A C 1
ATOM 2629 O O . ALA A 1 345 ? -13.369 6.003 35.989 1.00 96.00 345 ALA A O 1
ATOM 2630 N N . SER A 1 346 ? -13.685 5.681 38.187 1.00 95.56 346 SER A N 1
ATOM 2631 C CA . SER A 1 346 ? -12.656 6.631 38.636 1.00 95.56 346 SER A CA 1
ATOM 2632 C C . SER A 1 346 ? -11.355 5.940 39.057 1.00 95.56 346 SER A C 1
ATOM 2634 O O . SER A 1 346 ? -10.344 6.608 39.296 1.00 95.56 346 SER A O 1
ATOM 2636 N N . PHE A 1 347 ? -11.389 4.607 39.191 1.00 96.06 347 PHE A N 1
ATOM 2637 C CA . PHE A 1 347 ? -10.314 3.777 39.741 1.00 96.06 347 PHE A CA 1
ATOM 2638 C C . PHE A 1 347 ? -9.871 4.236 41.139 1.00 96.06 347 PHE A C 1
ATOM 2640 O O . PHE A 1 347 ? -8.715 4.070 41.535 1.00 96.06 347 PHE A O 1
ATOM 2647 N N . GLY A 1 348 ? -10.786 4.835 41.912 1.00 94.44 348 GLY A N 1
ATOM 2648 C CA . GLY A 1 348 ? -10.542 5.234 43.298 1.00 94.44 348 GLY A CA 1
ATOM 2649 C C . GLY A 1 348 ? -9.312 6.132 43.483 1.00 94.44 348 GLY A C 1
ATOM 2650 O O . GLY A 1 348 ? -8.605 5.995 44.490 1.00 94.44 348 GLY A O 1
ATOM 2651 N N . ALA A 1 349 ? -9.043 7.027 42.526 1.00 95.62 349 ALA A N 1
ATOM 2652 C CA . ALA A 1 349 ? -7.836 7.854 42.465 1.00 95.62 349 ALA A CA 1
ATOM 2653 C C . ALA A 1 349 ? -8.103 9.368 42.656 1.00 95.62 349 ALA A C 1
ATOM 2655 O O . ALA A 1 349 ? -7.789 10.171 41.773 1.00 95.62 349 ALA A O 1
ATOM 2656 N N . PRO A 1 350 ? -8.659 9.813 43.803 1.00 93.31 350 PRO A N 1
ATOM 2657 C CA . PRO A 1 350 ? -8.733 11.237 44.111 1.00 93.31 350 PRO A CA 1
ATOM 2658 C C . PRO A 1 350 ? -7.330 11.850 44.267 1.00 93.31 350 PRO A C 1
ATOM 2660 O O . PRO A 1 350 ? -6.336 11.166 44.521 1.00 93.31 350 PRO A O 1
ATOM 2663 N N . ILE A 1 351 ? -7.235 13.175 44.149 1.00 93.38 351 ILE A N 1
ATOM 2664 C CA . ILE A 1 351 ? -5.950 13.885 44.215 1.00 93.38 351 ILE A CA 1
ATOM 2665 C C . ILE A 1 351 ? -5.233 13.569 45.539 1.00 93.38 351 ILE A C 1
ATOM 2667 O O . ILE A 1 351 ? -5.762 13.802 46.623 1.00 93.38 351 ILE A O 1
ATOM 2671 N N . GLY A 1 352 ? -4.009 13.039 45.439 1.00 93.94 352 GLY A N 1
ATOM 2672 C CA . GLY A 1 352 ? -3.151 12.730 46.588 1.00 93.94 352 GLY A CA 1
ATOM 2673 C C . GLY A 1 352 ? -3.401 11.379 47.272 1.00 93.94 352 GLY A C 1
ATOM 2674 O O . GLY A 1 352 ? -2.627 11.016 48.153 1.00 93.94 352 GLY A O 1
ATOM 2675 N N . LEU A 1 353 ? -4.401 10.590 46.859 1.00 94.56 353 LEU A N 1
ATOM 2676 C CA . LEU A 1 353 ? -4.749 9.312 47.498 1.00 94.56 353 LEU A CA 1
ATOM 2677 C C . LEU A 1 353 ? -5.124 8.250 46.458 1.00 94.56 353 LEU A C 1
ATOM 2679 O O . LEU A 1 353 ? -5.791 8.535 45.475 1.00 94.56 353 LEU A O 1
ATOM 2683 N N . ARG A 1 354 ? -4.697 7.000 46.673 1.00 95.62 354 ARG A N 1
ATOM 2684 C CA . ARG A 1 354 ? -5.128 5.845 45.866 1.00 95.62 354 ARG A CA 1
ATOM 2685 C C . ARG A 1 354 ? -5.795 4.857 46.804 1.00 95.62 354 ARG A C 1
ATOM 2687 O O . ARG A 1 354 ? -5.135 4.368 47.730 1.00 95.62 354 ARG A O 1
ATOM 2694 N N . LYS A 1 355 ? -7.085 4.606 46.607 1.00 96.81 355 LYS A N 1
ATOM 2695 C CA . LYS A 1 355 ? -7.857 3.710 47.471 1.00 96.81 355 LYS A CA 1
ATOM 2696 C C . LYS A 1 355 ? -7.506 2.235 47.204 1.00 96.81 355 LYS A C 1
ATOM 2698 O O . LYS A 1 355 ? -7.105 1.910 46.084 1.00 96.81 355 LYS A O 1
ATOM 2703 N N . PRO A 1 356 ? -7.584 1.339 48.206 1.00 97.25 356 PRO A N 1
ATOM 2704 C CA . PRO A 1 356 ? -7.385 -0.099 48.006 1.00 97.25 356 PRO A CA 1
ATOM 2705 C C . PRO A 1 356 ? -8.299 -0.691 46.925 1.00 97.25 356 PRO A C 1
ATOM 2707 O O . PRO A 1 356 ? -7.810 -1.406 46.056 1.00 97.25 356 PRO A O 1
ATOM 2710 N N . GLU A 1 357 ? -9.579 -0.317 46.921 1.00 95.69 357 GLU A N 1
ATOM 2711 C CA . GLU A 1 357 ? -10.564 -0.771 45.924 1.00 95.69 357 GLU A CA 1
ATOM 2712 C C . GLU A 1 357 ? -10.146 -0.396 44.492 1.00 95.69 357 GLU A C 1
ATOM 2714 O O . GLU A 1 357 ? -10.222 -1.217 43.586 1.00 95.69 357 GLU A O 1
ATOM 2719 N N . GLY A 1 358 ? -9.599 0.810 44.300 1.00 96.19 358 GLY A N 1
ATOM 2720 C CA . GLY A 1 358 ? -9.076 1.262 43.007 1.00 96.19 358 GLY A CA 1
ATOM 2721 C C . GLY A 1 358 ? -7.876 0.451 42.508 1.00 96.19 358 GLY A C 1
ATOM 2722 O O . GLY A 1 358 ? -7.760 0.172 41.317 1.00 96.19 358 GLY A O 1
ATOM 2723 N N . ARG A 1 359 ? -7.001 0.004 43.423 1.00 97.00 359 ARG A N 1
ATOM 2724 C CA . ARG A 1 359 ? -5.891 -0.903 43.078 1.00 97.00 359 ARG A CA 1
ATOM 2725 C C . ARG A 1 359 ? -6.400 -2.282 42.669 1.00 97.00 359 ARG A C 1
ATOM 2727 O O . ARG A 1 359 ? -5.854 -2.863 41.738 1.00 97.00 359 ARG A O 1
ATOM 2734 N N . ALA A 1 360 ? -7.425 -2.790 43.354 1.00 96.94 360 ALA A N 1
ATOM 2735 C CA . ALA A 1 360 ? -8.056 -4.057 43.001 1.00 96.94 360 ALA A CA 1
ATOM 2736 C C . ALA A 1 360 ? -8.744 -3.973 41.628 1.00 96.94 360 ALA A C 1
ATOM 2738 O O . ALA A 1 360 ? -8.543 -4.858 40.802 1.00 96.94 360 ALA A O 1
ATOM 2739 N N . ALA A 1 361 ? -9.460 -2.877 41.352 1.00 96.50 361 ALA A N 1
ATOM 2740 C CA . ALA A 1 361 ? -10.077 -2.623 40.051 1.00 96.50 361 ALA A CA 1
ATOM 2741 C C . ALA A 1 361 ? -9.037 -2.556 38.920 1.00 96.50 361 ALA A C 1
ATOM 2743 O O . ALA A 1 361 ? -9.215 -3.190 37.886 1.00 96.50 361 ALA A O 1
ATOM 2744 N N . PHE A 1 362 ? -7.912 -1.856 39.124 1.00 97.62 362 PHE A N 1
ATOM 2745 C CA . PHE A 1 362 ? -6.838 -1.823 38.125 1.00 97.62 362 PHE A CA 1
ATOM 2746 C C . PHE A 1 362 ? -6.192 -3.198 37.912 1.00 97.62 362 PHE A C 1
ATOM 2748 O O . PHE A 1 362 ? -5.881 -3.546 36.780 1.00 97.62 362 PHE A O 1
ATOM 2755 N N . ALA A 1 363 ? -6.010 -3.995 38.970 1.00 97.31 363 ALA A N 1
ATOM 2756 C CA . ALA A 1 363 ? -5.478 -5.351 38.839 1.00 97.31 363 ALA A CA 1
ATOM 2757 C C . ALA A 1 363 ? -6.414 -6.265 38.028 1.00 97.31 363 ALA A C 1
ATOM 2759 O O . ALA A 1 363 ? -5.934 -7.002 37.173 1.00 97.31 363 ALA A O 1
ATOM 2760 N N . ALA A 1 364 ? -7.730 -6.187 38.257 1.00 96.38 364 ALA A N 1
ATOM 2761 C CA . ALA A 1 364 ? -8.719 -6.923 37.469 1.00 96.38 364 ALA A CA 1
ATOM 2762 C C . ALA A 1 364 ? -8.728 -6.461 36.001 1.00 96.38 364 ALA A C 1
ATOM 2764 O O . ALA A 1 364 ? -8.633 -7.280 35.092 1.00 96.38 364 ALA A O 1
ATOM 2765 N N . TYR A 1 365 ? -8.730 -5.147 35.765 1.00 97.69 365 TYR A N 1
ATOM 2766 C CA . TYR A 1 365 ? -8.685 -4.578 34.417 1.00 97.69 365 TYR A CA 1
ATOM 2767 C C . TYR A 1 365 ? -7.394 -4.940 33.663 1.00 97.69 365 TYR A C 1
ATOM 2769 O O . TYR A 1 365 ? -7.420 -5.259 32.479 1.00 97.69 365 TYR A O 1
ATOM 2777 N N . HIS A 1 366 ? -6.253 -4.967 34.359 1.00 98.06 366 HIS A N 1
ATOM 2778 C CA . HIS A 1 366 ? -4.980 -5.416 33.793 1.00 98.06 366 HIS A CA 1
ATOM 2779 C C . HIS A 1 366 ? -4.996 -6.898 33.414 1.00 98.06 366 HIS A C 1
ATOM 2781 O O . HIS A 1 366 ? -4.403 -7.253 32.400 1.00 98.06 366 HIS A O 1
ATOM 2787 N N . GLN A 1 367 ? -5.696 -7.750 34.169 1.00 96.12 367 GLN A N 1
ATOM 2788 C CA . GLN A 1 367 ? -5.873 -9.169 33.834 1.00 96.12 367 GLN A CA 1
ATOM 2789 C C . GLN A 1 367 ? -6.781 -9.378 32.615 1.00 96.12 367 GLN A C 1
ATOM 2791 O O . GLN A 1 367 ? -6.523 -10.290 31.836 1.00 96.12 367 GLN A O 1
ATOM 2796 N N . ALA A 1 368 ? -7.790 -8.523 32.427 1.00 96.25 368 ALA A N 1
ATOM 2797 C CA . ALA A 1 368 ? -8.696 -8.564 31.277 1.00 96.25 368 ALA A CA 1
ATOM 2798 C C . ALA A 1 368 ? -8.087 -7.992 29.976 1.00 96.25 368 ALA A C 1
ATOM 2800 O O . ALA A 1 368 ? -8.634 -8.201 28.895 1.00 96.25 368 ALA A O 1
ATOM 2801 N N . ALA A 1 369 ? -6.954 -7.287 30.052 1.00 98.06 369 ALA A N 1
ATOM 2802 C CA . ALA A 1 369 ? -6.213 -6.826 28.878 1.00 98.06 369 ALA A CA 1
ATOM 2803 C C . ALA A 1 369 ? -5.574 -7.991 28.095 1.00 98.06 369 ALA A C 1
ATOM 2805 O O . ALA A 1 369 ? -5.369 -9.084 28.633 1.00 98.06 369 ALA A O 1
ATOM 2806 N N . VAL A 1 370 ? -5.212 -7.747 26.834 1.00 98.12 370 VAL A N 1
ATOM 2807 C CA . VAL A 1 370 ? -4.662 -8.772 25.930 1.00 98.12 370 VAL A CA 1
ATOM 2808 C C . VAL A 1 370 ? -3.179 -8.555 25.646 1.00 98.12 370 VAL A C 1
ATOM 2810 O O . VAL A 1 370 ? -2.718 -7.419 25.555 1.00 98.12 370 VAL A O 1
ATOM 2813 N N . ASP A 1 371 ? -2.439 -9.647 25.470 1.00 98.19 371 ASP A N 1
ATOM 2814 C CA . ASP A 1 371 ? -1.080 -9.610 24.921 1.00 98.19 371 ASP A CA 1
ATOM 2815 C C . ASP A 1 371 ? -1.160 -9.744 23.388 1.00 98.19 371 ASP A C 1
ATOM 2817 O O . ASP A 1 371 ? -2.016 -10.469 22.870 1.00 98.19 371 ASP A O 1
ATOM 2821 N N . LEU A 1 372 ? -0.294 -9.047 22.641 1.00 97.31 372 LEU A N 1
ATOM 2822 C CA . LEU A 1 372 ? -0.362 -9.044 21.169 1.00 97.31 372 LEU A CA 1
ATOM 2823 C C . LEU A 1 372 ? -0.028 -10.401 20.528 1.00 97.31 372 LEU A C 1
ATOM 2825 O O . LEU A 1 372 ? -0.426 -10.659 19.398 1.00 97.31 372 LEU A O 1
ATOM 2829 N N . ASP A 1 373 ? 0.675 -11.275 21.241 1.00 96.12 373 ASP A N 1
ATOM 2830 C CA . ASP A 1 373 ? 0.951 -12.668 20.873 1.00 96.12 373 ASP A CA 1
ATOM 2831 C C . ASP A 1 373 ? 0.004 -13.667 21.574 1.00 96.12 373 ASP A C 1
ATOM 2833 O O . ASP A 1 373 ? 0.224 -14.880 21.548 1.00 96.12 373 ASP A O 1
ATOM 2837 N N . GLY A 1 374 ? -1.064 -13.157 22.194 1.00 97.56 374 GLY A N 1
ATOM 2838 C CA . GLY A 1 374 ? -2.042 -13.924 22.954 1.00 97.56 374 GLY A CA 1
ATOM 2839 C C . GLY A 1 374 ? -3.081 -14.679 22.107 1.00 97.56 374 GLY A C 1
ATOM 2840 O O . GLY A 1 374 ? -3.220 -14.467 20.895 1.00 97.56 374 GLY A O 1
ATOM 2841 N N . PRO A 1 375 ? -3.860 -15.570 22.749 1.00 98.06 375 PRO A N 1
ATOM 2842 C CA . PRO A 1 375 ? -4.828 -16.430 22.069 1.00 98.06 375 PRO A CA 1
ATOM 2843 C C . PRO A 1 375 ? -6.002 -15.664 21.441 1.00 98.06 375 PRO A C 1
ATOM 2845 O O . PRO A 1 375 ? -6.537 -16.102 20.421 1.00 98.06 375 PRO A O 1
ATOM 2848 N N . GLU A 1 376 ? -6.406 -14.525 22.007 1.00 98.50 376 GLU A N 1
ATOM 2849 C CA . GLU A 1 376 ? -7.453 -13.667 21.447 1.00 98.50 376 GLU A CA 1
ATOM 2850 C C . GLU A 1 376 ? -7.031 -13.135 20.075 1.00 98.50 376 GLU A C 1
ATOM 2852 O O . GLU A 1 376 ? -7.769 -13.282 19.097 1.00 98.50 376 GLU A O 1
ATOM 2857 N N . ILE A 1 377 ? -5.807 -12.606 19.985 1.00 98.62 377 ILE A N 1
ATOM 2858 C CA . ILE A 1 377 ? -5.229 -12.081 18.744 1.00 98.62 377 ILE A CA 1
ATOM 2859 C C . ILE A 1 377 ? -5.061 -13.190 17.709 1.00 98.62 377 ILE A C 1
ATOM 2861 O O . ILE A 1 377 ? -5.447 -13.010 16.554 1.00 98.62 377 ILE A O 1
ATOM 2865 N N . ALA A 1 378 ? -4.569 -14.360 18.124 1.00 98.44 378 ALA A N 1
ATOM 2866 C CA . ALA A 1 378 ? -4.432 -15.516 17.242 1.00 98.44 378 ALA A CA 1
ATOM 2867 C C . ALA A 1 378 ? -5.782 -15.962 16.648 1.00 98.44 378 ALA A C 1
ATOM 2869 O O . ALA A 1 378 ? -5.860 -16.276 15.461 1.00 98.44 378 ALA A O 1
ATOM 2870 N N . SER A 1 379 ? -6.857 -15.954 17.446 1.00 98.69 379 SER A N 1
ATOM 2871 C CA . SER A 1 379 ? -8.192 -16.328 16.961 1.00 98.69 379 SER A CA 1
ATOM 2872 C C . SER A 1 379 ? -8.770 -15.328 15.955 1.00 98.69 379 SER A C 1
ATOM 2874 O O . SER A 1 379 ? -9.389 -15.733 14.974 1.00 98.69 379 SER A O 1
ATOM 2876 N N . ILE A 1 380 ? -8.514 -14.032 16.151 1.00 98.81 380 ILE A N 1
ATOM 2877 C CA . ILE A 1 380 ? -8.916 -12.979 15.211 1.00 98.81 380 ILE A CA 1
ATOM 2878 C C . ILE A 1 380 ? -8.117 -13.092 13.909 1.00 98.81 380 ILE A C 1
ATOM 2880 O O . ILE A 1 380 ? -8.710 -13.043 12.834 1.00 98.81 380 ILE A O 1
ATOM 2884 N N . ALA A 1 381 ? -6.800 -13.311 13.994 1.00 97.81 381 ALA A N 1
ATOM 2885 C CA . ALA A 1 381 ? -5.946 -13.504 12.824 1.00 97.81 381 ALA A CA 1
ATOM 2886 C C . ALA A 1 381 ? -6.371 -14.723 11.987 1.00 97.81 381 ALA A C 1
ATOM 2888 O O . ALA A 1 381 ? -6.358 -14.662 10.759 1.00 97.81 381 ALA A O 1
ATOM 2889 N N . ALA A 1 382 ? -6.787 -15.816 12.636 1.00 97.12 382 ALA A N 1
ATOM 2890 C CA . ALA A 1 382 ? -7.341 -16.977 11.944 1.00 97.12 382 ALA A CA 1
ATOM 2891 C C . ALA A 1 382 ? -8.635 -16.622 11.190 1.00 97.12 382 ALA A C 1
ATOM 2893 O O . ALA A 1 382 ? -8.754 -16.921 10.005 1.00 97.12 382 ALA A O 1
ATOM 2894 N N . ALA A 1 383 ? -9.561 -15.904 11.833 1.00 98.25 383 ALA A N 1
ATOM 2895 C CA . ALA A 1 383 ? -10.815 -15.488 11.204 1.00 98.25 383 ALA A CA 1
ATOM 2896 C C . ALA A 1 383 ? -10.597 -14.549 10.003 1.00 98.25 383 ALA A C 1
ATOM 2898 O O . ALA A 1 383 ? -11.253 -14.693 8.967 1.00 98.25 383 ALA A O 1
ATOM 2899 N N . THR A 1 384 ? -9.654 -13.603 10.093 1.00 96.00 384 THR A N 1
ATOM 2900 C CA . THR A 1 384 ? -9.303 -12.754 8.944 1.00 96.00 384 THR A CA 1
ATOM 2901 C C . THR A 1 384 ? -8.628 -13.560 7.840 1.00 96.00 384 THR A C 1
ATOM 2903 O O . THR A 1 384 ? -8.948 -13.352 6.674 1.00 96.00 384 THR A O 1
ATOM 2906 N N . ALA A 1 385 ? -7.769 -14.528 8.172 1.00 83.69 385 ALA A N 1
ATOM 2907 C CA . ALA A 1 385 ? -7.135 -15.405 7.188 1.00 83.69 385 ALA A CA 1
ATOM 2908 C C . ALA A 1 385 ? -8.146 -16.264 6.420 1.00 83.69 385 ALA A C 1
ATOM 2910 O O . ALA A 1 385 ? -8.045 -16.385 5.201 1.00 83.69 385 ALA A O 1
ATOM 2911 N N . GLU A 1 386 ? -9.142 -16.811 7.116 1.00 88.38 386 GLU A N 1
ATOM 2912 C CA . GLU A 1 386 ? -10.208 -17.619 6.518 1.00 88.38 386 GLU A CA 1
ATOM 2913 C C . GLU A 1 386 ? -11.120 -16.804 5.595 1.00 88.38 386 GLU A C 1
ATOM 2915 O O . GLU A 1 386 ? -11.572 -17.302 4.565 1.00 88.38 386 GLU A O 1
ATOM 2920 N N . THR A 1 387 ? -11.398 -15.550 5.955 1.00 91.62 387 THR A N 1
ATOM 2921 C CA . THR A 1 387 ? -12.371 -14.705 5.244 1.00 91.62 387 THR A CA 1
ATOM 2922 C C . THR A 1 387 ? -11.746 -13.767 4.210 1.00 91.62 387 THR A C 1
ATOM 2924 O O . THR A 1 387 ? -12.445 -13.275 3.326 1.00 91.62 387 THR A O 1
ATOM 2927 N N . GLY A 1 388 ? -10.445 -13.482 4.311 1.00 86.62 388 GLY A N 1
ATOM 2928 C CA . GLY A 1 388 ? -9.761 -12.471 3.498 1.00 86.62 388 GLY A CA 1
ATOM 2929 C C . GLY A 1 388 ? -10.187 -11.026 3.800 1.00 86.62 388 GLY A C 1
ATOM 2930 O O . GLY A 1 388 ? -9.908 -10.124 3.002 1.00 86.62 388 GLY A O 1
ATOM 2931 N N . VAL A 1 389 ? -10.891 -10.798 4.915 1.00 96.31 389 VAL A N 1
ATOM 2932 C CA . VAL A 1 389 ? -11.347 -9.473 5.352 1.00 96.31 389 VAL A CA 1
ATOM 2933 C C . VAL A 1 389 ? -10.205 -8.718 6.022 1.00 96.31 389 VAL A C 1
ATOM 2935 O O . VAL A 1 389 ? -9.504 -9.260 6.877 1.00 96.31 389 VAL A O 1
ATOM 2938 N N . PHE A 1 390 ? -10.056 -7.442 5.669 1.00 98.50 390 PHE A N 1
ATOM 2939 C CA . PHE A 1 390 ? -9.213 -6.517 6.416 1.00 98.50 390 PHE A CA 1
ATOM 2940 C C . PHE A 1 390 ? -9.978 -6.020 7.648 1.00 98.50 390 PHE A C 1
ATOM 2942 O O . PHE A 1 390 ? -11.104 -5.535 7.517 1.00 98.50 390 PHE A O 1
ATOM 2949 N N . ALA A 1 391 ? -9.391 -6.102 8.841 1.00 98.88 391 ALA A N 1
ATOM 2950 C CA . ALA A 1 391 ? -10.042 -5.667 10.076 1.00 98.88 391 ALA A CA 1
ATOM 2951 C C . ALA A 1 391 ? -9.201 -4.635 10.834 1.00 98.88 391 ALA A C 1
ATOM 2953 O O . ALA A 1 391 ? -8.012 -4.846 11.065 1.00 98.88 391 ALA A O 1
ATOM 2954 N N . VAL A 1 392 ? -9.839 -3.544 11.270 1.00 98.88 392 VAL A N 1
ATOM 2955 C CA . VAL A 1 392 ? -9.261 -2.584 12.224 1.00 98.88 392 VAL A CA 1
ATOM 2956 C C . VAL A 1 392 ? -9.975 -2.720 13.561 1.00 98.88 392 VAL A C 1
ATOM 2958 O O . VAL A 1 392 ? -11.186 -2.512 13.634 1.00 98.88 392 VAL A O 1
ATOM 2961 N N . ILE A 1 393 ? -9.245 -3.082 14.617 1.00 98.94 393 ILE A N 1
ATOM 2962 C CA . ILE A 1 393 ? -9.825 -3.442 15.921 1.00 98.94 393 ILE A CA 1
ATOM 2963 C C . ILE A 1 393 ? -9.184 -2.647 17.053 1.00 98.94 393 ILE A C 1
ATOM 2965 O O . ILE A 1 393 ? -7.968 -2.662 17.204 1.00 98.94 393 ILE A O 1
ATOM 2969 N N . GLY A 1 394 ? -9.997 -1.987 17.882 1.00 98.75 394 GLY A N 1
ATOM 2970 C CA . GLY A 1 394 ? -9.530 -1.366 19.119 1.00 98.75 394 GLY A CA 1
ATOM 2971 C C . GLY A 1 394 ? -9.378 -2.384 20.253 1.00 98.75 394 GLY A C 1
ATOM 2972 O O . GLY A 1 394 ? -10.315 -3.124 20.560 1.00 98.75 394 GLY A O 1
ATOM 2973 N N . CYS A 1 395 ? -8.228 -2.389 20.922 1.00 98.75 395 CYS A N 1
ATOM 2974 C CA . CYS A 1 395 ? -7.961 -3.228 22.084 1.00 98.75 395 CYS A CA 1
ATOM 2975 C C . CYS A 1 395 ? -7.307 -2.461 23.243 1.00 98.75 395 CYS A C 1
ATOM 2977 O O . CYS A 1 395 ? -6.824 -1.334 23.088 1.00 98.75 395 CYS A O 1
ATOM 2979 N N . ILE A 1 396 ? -7.298 -3.106 24.409 1.00 98.75 396 ILE A N 1
ATOM 2980 C CA . ILE A 1 396 ? -6.444 -2.767 25.544 1.00 98.75 396 ILE A CA 1
ATOM 2981 C C . ILE A 1 396 ? -5.288 -3.760 25.575 1.00 98.75 396 ILE A C 1
ATOM 2983 O O . ILE A 1 396 ? -5.432 -4.902 26.012 1.00 98.75 396 ILE A O 1
ATOM 2987 N N . GLU A 1 397 ? -4.145 -3.310 25.077 1.00 98.12 397 GLU A N 1
ATOM 2988 C CA . GLU A 1 397 ? -2.901 -4.064 25.037 1.00 98.12 397 GLU A CA 1
ATOM 2989 C C . GLU A 1 397 ? -2.195 -3.998 26.391 1.00 98.12 397 GLU A C 1
ATOM 2991 O O . GLU A 1 397 ? -2.055 -2.924 26.984 1.00 98.12 397 GLU A O 1
ATOM 2996 N N . ARG A 1 398 ? -1.685 -5.134 26.856 1.00 97.94 398 ARG A N 1
ATOM 2997 C CA . ARG A 1 398 ? -0.789 -5.226 28.003 1.00 97.94 398 ARG A CA 1
ATOM 2998 C C . ARG A 1 398 ? 0.658 -5.356 27.536 1.00 97.94 398 ARG A C 1
ATOM 3000 O O . ARG A 1 398 ? 0.994 -6.203 26.721 1.00 97.94 398 ARG A O 1
ATOM 3007 N N . ASP A 1 399 ? 1.528 -4.540 28.122 1.00 96.19 399 ASP A N 1
ATOM 3008 C CA . ASP A 1 399 ? 2.979 -4.616 27.937 1.00 96.19 399 ASP A CA 1
ATOM 3009 C C . ASP A 1 399 ? 3.648 -4.431 29.306 1.00 96.19 399 ASP A C 1
ATOM 3011 O O . ASP A 1 399 ? 3.744 -3.332 29.872 1.00 96.19 399 ASP A O 1
ATOM 3015 N N . GLY A 1 400 ? 3.990 -5.568 29.915 1.00 93.88 400 GLY A N 1
ATOM 3016 C CA . GLY A 1 400 ? 4.387 -5.642 31.316 1.00 93.88 400 GLY A CA 1
ATOM 3017 C C . GLY A 1 400 ? 3.277 -5.150 32.253 1.00 93.88 400 GLY A C 1
ATOM 3018 O O . GLY A 1 400 ? 2.167 -5.678 32.273 1.00 93.88 400 GLY A O 1
ATOM 3019 N N . GLY A 1 401 ? 3.588 -4.145 33.075 1.00 95.62 401 GLY A N 1
ATOM 3020 C CA . GLY A 1 401 ? 2.636 -3.541 34.017 1.00 95.62 401 GLY A CA 1
ATOM 3021 C C . GLY A 1 401 ? 1.819 -2.378 33.443 1.00 95.62 401 GLY A C 1
ATOM 3022 O O . GLY A 1 401 ? 1.026 -1.786 34.173 1.00 95.62 401 GLY A O 1
ATOM 3023 N N . THR A 1 402 ? 2.038 -2.005 32.180 1.00 97.94 402 THR A N 1
ATOM 3024 C CA . THR A 1 402 ? 1.378 -0.864 31.537 1.00 97.94 402 THR A CA 1
ATOM 3025 C C . THR A 1 402 ? 0.330 -1.356 30.549 1.00 97.94 402 THR A C 1
ATOM 3027 O O . THR A 1 402 ? 0.543 -2.347 29.854 1.00 97.94 402 THR A O 1
ATOM 3030 N N . LEU A 1 403 ? -0.800 -0.652 30.500 1.00 98.75 403 LEU A N 1
ATOM 3031 C CA . LEU A 1 403 ? -1.849 -0.877 29.515 1.00 98.75 403 LEU A CA 1
ATOM 3032 C C . LEU A 1 403 ? -1.802 0.220 28.454 1.00 98.75 403 LEU A C 1
ATOM 3034 O O . LEU A 1 403 ? -1.534 1.377 28.779 1.00 98.75 403 LEU A O 1
ATOM 3038 N N . TYR A 1 404 ? -2.093 -0.123 27.209 1.00 98.75 404 TYR A N 1
ATOM 3039 C CA . TYR A 1 404 ? -2.166 0.810 26.092 1.00 98.75 404 TYR A CA 1
ATOM 3040 C C . TYR A 1 404 ? -3.511 0.655 25.386 1.00 98.75 404 TYR A C 1
ATOM 3042 O O . TYR A 1 404 ? -3.996 -0.454 25.190 1.00 98.75 404 TYR A O 1
ATOM 3050 N N . CYS A 1 405 ? -4.129 1.779 25.024 1.00 98.81 405 CYS A N 1
ATOM 3051 C CA . CYS A 1 405 ? -5.249 1.773 24.090 1.00 98.81 405 CYS A CA 1
ATOM 3052 C C . CYS A 1 405 ? -4.672 1.719 22.672 1.00 98.81 405 CYS A C 1
ATOM 3054 O O . CYS A 1 405 ? -3.938 2.631 22.276 1.00 98.81 405 CYS A O 1
ATOM 3056 N N . THR A 1 406 ? -4.977 0.650 21.940 1.00 98.88 406 THR A N 1
ATOM 3057 C CA . THR A 1 406 ? -4.272 0.293 20.704 1.00 98.88 406 THR A CA 1
ATOM 3058 C C . THR A 1 406 ? -5.274 -0.041 19.600 1.00 98.88 406 THR A C 1
ATOM 3060 O O . THR A 1 406 ? -6.250 -0.744 19.839 1.00 98.88 406 THR A O 1
ATOM 3063 N N . ALA A 1 407 ? -5.048 0.449 18.382 1.00 98.81 407 ALA A N 1
ATOM 3064 C CA . ALA A 1 407 ? -5.722 -0.030 17.179 1.00 98.81 407 ALA A CA 1
ATOM 3065 C C . ALA A 1 407 ? -4.849 -1.086 16.489 1.00 98.81 407 ALA A C 1
ATOM 3067 O O . ALA A 1 407 ? -3.653 -0.881 16.294 1.00 98.81 407 ALA A O 1
ATOM 3068 N N . LEU A 1 408 ? -5.447 -2.212 16.119 1.00 98.81 408 LEU A N 1
ATOM 3069 C CA . LEU A 1 408 ? -4.805 -3.353 15.473 1.00 98.81 408 LEU A CA 1
ATOM 3070 C C . LEU A 1 408 ? -5.266 -3.452 14.021 1.00 98.81 408 LEU A C 1
ATOM 3072 O O . LEU A 1 408 ? -6.452 -3.264 13.759 1.00 98.81 408 LEU A O 1
ATOM 3076 N N . TYR A 1 409 ? -4.356 -3.786 13.107 1.00 98.69 409 TYR A N 1
ATOM 3077 C CA . TYR A 1 409 ? -4.643 -3.965 11.683 1.00 98.69 409 TYR A CA 1
ATOM 3078 C C . TYR A 1 409 ? -4.405 -5.419 11.300 1.00 98.69 409 TYR A C 1
ATOM 3080 O O . TYR A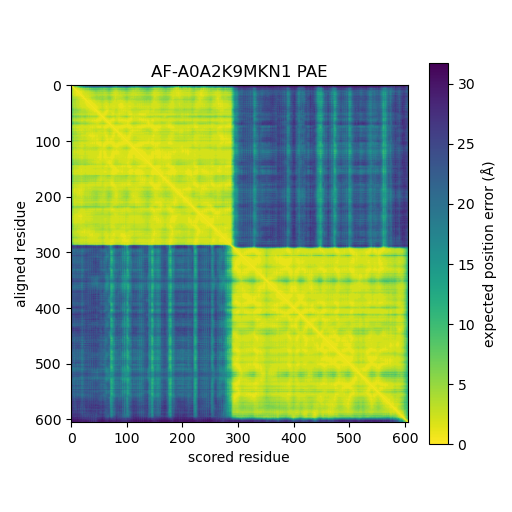 1 409 ? -3.271 -5.894 11.358 1.00 98.69 409 TYR A O 1
ATOM 3088 N N . PHE A 1 410 ? -5.456 -6.109 10.877 1.00 98.44 410 PHE A N 1
ATOM 3089 C CA . PHE A 1 410 ? -5.368 -7.466 10.355 1.00 98.44 410 PHE A CA 1
ATOM 3090 C C . PHE A 1 410 ? -5.639 -7.466 8.857 1.00 98.44 410 PHE A C 1
ATOM 3092 O O . PHE A 1 410 ? -6.652 -6.917 8.424 1.00 98.44 410 PHE A O 1
ATOM 3099 N N . ASP A 1 411 ? -4.766 -8.100 8.080 1.00 91.62 411 ASP A N 1
ATOM 3100 C CA . ASP A 1 411 ? -4.879 -8.174 6.622 1.00 91.62 411 ASP A CA 1
ATOM 3101 C C . ASP A 1 411 ? -4.980 -9.624 6.155 1.00 91.62 411 ASP A C 1
ATOM 3103 O O . ASP A 1 411 ? -3.982 -10.260 5.814 1.00 91.62 411 ASP A O 1
ATOM 3107 N N . GLY A 1 412 ? -6.198 -10.168 6.160 1.00 84.81 412 GLY A N 1
ATOM 3108 C CA . GLY A 1 412 ? -6.452 -11.497 5.619 1.00 84.81 412 GLY A CA 1
ATOM 3109 C C . GLY A 1 412 ? -5.483 -12.552 6.168 1.00 84.81 412 GLY A C 1
ATOM 3110 O O . GLY A 1 412 ? -5.313 -12.699 7.381 1.00 84.81 412 GLY A O 1
ATOM 3111 N N . ALA A 1 413 ? -4.816 -13.263 5.253 1.00 79.50 413 ALA A N 1
ATOM 3112 C CA . ALA A 1 413 ? -3.829 -14.299 5.561 1.00 79.50 413 ALA A CA 1
ATOM 3113 C C . ALA A 1 413 ? -2.489 -13.767 6.110 1.00 79.50 413 ALA A C 1
ATOM 3115 O O . ALA A 1 413 ? -1.718 -14.547 6.666 1.00 79.50 413 ALA A O 1
ATOM 3116 N N . ASN A 1 414 ? -2.210 -12.464 5.987 1.00 74.00 414 ASN A N 1
ATOM 3117 C CA . ASN A 1 414 ? -0.999 -11.839 6.526 1.00 74.00 414 ASN A CA 1
ATOM 3118 C C . ASN A 1 414 ? -1.072 -11.641 8.053 1.00 74.00 414 ASN A C 1
ATOM 3120 O O . ASN A 1 414 ? -0.059 -11.345 8.683 1.00 74.00 414 ASN A O 1
ATOM 3124 N N . GLY A 1 415 ? -2.247 -11.837 8.665 1.00 89.12 415 GLY A N 1
ATOM 3125 C CA . GLY A 1 415 ? -2.442 -11.709 10.108 1.00 89.12 415 GLY A CA 1
ATOM 3126 C C . GLY A 1 415 ? -2.341 -10.258 10.585 1.00 89.12 415 GLY A C 1
ATOM 3127 O O . GLY A 1 415 ? -2.767 -9.346 9.880 1.00 89.12 415 GLY A O 1
ATOM 3128 N N . LEU A 1 416 ? -1.814 -10.048 11.797 1.00 96.12 416 LEU A N 1
ATOM 3129 C CA . LEU A 1 416 ? -1.593 -8.717 12.374 1.00 96.12 416 LEU A CA 1
ATOM 3130 C C . LEU A 1 416 ? -0.421 -8.026 11.657 1.00 96.12 416 LEU A C 1
ATOM 3132 O O . LEU A 1 416 ? 0.737 -8.358 11.904 1.00 96.12 416 LEU A O 1
ATOM 3136 N N . VAL A 1 417 ? -0.720 -7.061 10.788 1.00 90.81 417 VAL A N 1
ATOM 3137 C CA . VAL A 1 417 ? 0.279 -6.377 9.945 1.00 90.81 417 VAL A CA 1
ATOM 3138 C C . VAL A 1 417 ? 0.751 -5.044 10.515 1.00 90.81 417 VAL A C 1
ATOM 3140 O O . VAL A 1 417 ? 1.822 -4.573 10.147 1.00 90.81 417 VAL A O 1
ATOM 3143 N N . ASN A 1 418 ? -0.030 -4.424 11.404 1.00 95.19 418 ASN A N 1
ATOM 3144 C CA . ASN A 1 418 ? 0.348 -3.167 12.044 1.00 95.19 418 ASN A CA 1
ATOM 3145 C C . ASN A 1 418 ? -0.419 -2.930 13.356 1.00 95.19 418 ASN A C 1
ATOM 3147 O O . ASN A 1 418 ? -1.463 -3.538 13.613 1.00 95.19 418 ASN A O 1
ATOM 3151 N N . THR A 1 419 ? 0.079 -1.997 14.166 1.00 97.62 419 THR A N 1
ATOM 3152 C CA . THR A 1 419 ? -0.550 -1.519 15.401 1.00 97.62 419 THR A CA 1
ATOM 3153 C C . THR A 1 419 ? -0.366 -0.014 15.550 1.00 97.62 419 THR A C 1
ATOM 3155 O O . THR A 1 419 ? 0.673 0.508 15.163 1.00 97.62 419 THR A O 1
ATOM 3158 N N . HIS A 1 420 ? -1.323 0.662 16.180 1.00 98.38 420 HIS A N 1
ATOM 3159 C CA . HIS A 1 420 ? -1.236 2.071 16.553 1.00 98.38 420 HIS A CA 1
ATOM 3160 C C . HIS A 1 420 ? -1.606 2.268 18.027 1.00 98.38 420 HIS A C 1
ATOM 3162 O O . HIS A 1 420 ? -2.761 2.070 18.400 1.00 98.38 420 HIS A O 1
ATOM 3168 N N . ARG A 1 421 ? -0.643 2.664 18.873 1.00 98.44 421 ARG A N 1
ATOM 3169 C CA . ARG A 1 421 ? -0.909 3.025 20.278 1.00 98.44 421 ARG A CA 1
ATOM 3170 C C . ARG A 1 421 ? -1.337 4.493 20.353 1.00 98.44 421 ARG A C 1
ATOM 3172 O O . ARG A 1 421 ? -0.608 5.363 19.878 1.00 98.44 421 ARG A O 1
ATOM 3179 N N . LYS A 1 422 ? -2.458 4.770 21.028 1.00 98.62 422 LYS A N 1
ATOM 3180 C CA . LYS A 1 422 ? -2.997 6.125 21.245 1.00 98.62 422 LYS A CA 1
ATOM 3181 C C . LYS A 1 422 ? -1.918 7.040 21.832 1.00 98.62 422 LYS A C 1
ATOM 3183 O O . LYS A 1 422 ? -1.395 6.783 22.919 1.00 98.62 422 LYS A O 1
ATOM 3188 N N . LEU A 1 423 ? -1.596 8.136 21.151 1.00 98.12 423 LEU A N 1
ATOM 3189 C CA . LEU A 1 423 ? -0.540 9.071 21.544 1.00 98.12 423 LEU A CA 1
ATOM 3190 C C . LEU A 1 423 ? -0.831 9.748 22.884 1.00 98.12 423 LEU A C 1
ATOM 3192 O O . LEU A 1 423 ? 0.074 9.988 23.680 1.00 98.12 423 LEU A O 1
ATOM 3196 N N . MET A 1 424 ? -2.097 10.091 23.135 1.00 98.00 424 MET A N 1
ATOM 3197 C CA . MET A 1 424 ? -2.502 10.832 24.328 1.00 98.00 424 MET A CA 1
ATOM 3198 C C . MET A 1 424 ? -3.864 10.357 24.846 1.00 98.00 424 MET A C 1
ATOM 3200 O O . MET A 1 424 ? -4.901 10.808 24.353 1.00 98.00 424 MET A O 1
ATOM 3204 N N . PRO A 1 425 ? -3.890 9.515 25.894 1.00 98.25 425 PRO A N 1
ATOM 3205 C CA . PRO A 1 425 ? -5.110 9.225 26.635 1.00 98.25 425 PRO A CA 1
ATOM 3206 C C . PRO A 1 425 ? -5.765 10.508 27.176 1.00 98.25 425 PRO A C 1
ATOM 3208 O O . PRO A 1 425 ? -5.089 11.469 27.578 1.00 98.25 425 PRO A O 1
ATOM 3211 N N . THR A 1 426 ? -7.095 10.536 27.190 1.00 96.62 426 THR A N 1
ATOM 3212 C CA . THR A 1 426 ? -7.893 11.716 27.538 1.00 96.62 426 THR A CA 1
ATOM 3213 C C . THR A 1 426 ? -8.244 11.727 29.025 1.00 96.62 426 THR A C 1
ATOM 3215 O O . THR A 1 426 ? -8.800 10.773 29.556 1.00 96.62 426 THR A O 1
ATOM 3218 N N . ALA A 1 427 ? -7.972 12.845 29.709 1.00 95.25 427 ALA A N 1
ATOM 3219 C CA . ALA A 1 427 ? -8.374 13.084 31.101 1.00 95.25 427 ALA A CA 1
ATOM 3220 C C . ALA A 1 427 ? -8.056 11.906 32.055 1.00 95.25 427 ALA A C 1
ATOM 3222 O O . ALA A 1 427 ? -6.880 11.661 32.328 1.00 95.25 427 ALA A O 1
ATOM 3223 N N . GLY A 1 428 ? -9.079 11.212 32.570 1.00 94.62 428 GLY A N 1
ATOM 3224 C CA . GLY A 1 428 ? -8.939 10.093 33.510 1.00 94.62 428 GLY A CA 1
ATOM 3225 C C . GLY A 1 428 ? -8.250 8.861 32.920 1.00 94.62 428 GLY A C 1
ATOM 3226 O O . GLY A 1 428 ? -7.594 8.134 33.660 1.00 94.62 428 GLY A O 1
ATOM 3227 N N . GLU A 1 429 ? -8.290 8.677 31.597 1.00 98.06 429 GLU A N 1
ATOM 3228 C CA . GLU A 1 429 ? -7.611 7.571 30.908 1.00 98.06 429 GLU A CA 1
ATOM 3229 C C . GLU A 1 429 ? -6.094 7.579 31.175 1.00 98.06 429 GLU A C 1
ATOM 3231 O O . GLU A 1 429 ? -5.470 6.526 31.256 1.00 98.06 429 GLU A O 1
ATOM 3236 N N . ARG A 1 430 ? -5.494 8.756 31.421 1.00 97.31 430 ARG A N 1
ATOM 3237 C CA . ARG A 1 430 ? -4.058 8.907 31.748 1.00 97.31 430 ARG A CA 1
ATOM 3238 C C . ARG A 1 430 ? -3.644 8.238 33.056 1.00 97.31 430 ARG A C 1
ATOM 3240 O O . ARG A 1 430 ? -2.454 8.130 33.336 1.00 97.31 430 ARG A O 1
ATOM 3247 N N . LEU A 1 431 ? -4.608 7.865 33.894 1.00 95.56 431 LEU A N 1
ATOM 3248 C CA . LEU A 1 431 ? -4.342 7.130 35.125 1.00 95.56 431 LEU A CA 1
ATOM 3249 C C . LEU A 1 431 ? -4.120 5.638 34.869 1.00 95.56 431 LEU A C 1
ATOM 3251 O O . LEU A 1 431 ? -3.489 4.987 35.699 1.00 95.56 431 LEU A O 1
ATOM 3255 N N . ILE A 1 432 ? -4.644 5.112 33.759 1.00 97.50 432 ILE A N 1
ATOM 3256 C CA . ILE A 1 432 ? -4.708 3.673 33.488 1.00 97.50 432 ILE A CA 1
ATOM 3257 C C . ILE A 1 432 ? -4.012 3.265 32.187 1.00 97.50 432 ILE A C 1
ATOM 3259 O O . ILE A 1 432 ? -3.609 2.111 32.079 1.00 97.50 432 ILE A O 1
ATOM 3263 N N . TRP A 1 433 ? -3.825 4.184 31.234 1.00 98.62 433 TRP A N 1
ATOM 3264 C CA . TRP A 1 433 ? -3.173 3.917 29.951 1.00 98.62 433 TRP A CA 1
ATOM 3265 C C . TRP A 1 433 ? -1.885 4.719 29.754 1.00 98.62 433 TRP A C 1
ATOM 3267 O O . TRP A 1 433 ? -1.780 5.877 30.165 1.00 98.62 433 TRP A O 1
ATOM 3277 N N . GLY A 1 434 ? -0.911 4.092 29.094 1.00 98.19 434 GLY A N 1
ATOM 3278 C CA . GLY A 1 434 ? 0.336 4.706 28.653 1.00 98.19 434 GLY A CA 1
ATOM 3279 C C . GLY A 1 434 ? 0.182 5.545 27.381 1.00 98.19 434 GLY A C 1
ATOM 3280 O O . GLY A 1 434 ? -0.842 5.507 26.701 1.00 98.19 434 GLY A O 1
ATOM 3281 N N . PHE A 1 435 ? 1.232 6.305 27.062 1.00 98.00 435 PHE A N 1
ATOM 3282 C CA . PHE A 1 435 ? 1.325 7.113 25.845 1.00 98.00 435 PHE A CA 1
ATOM 3283 C C . PHE A 1 435 ? 1.969 6.309 24.711 1.00 98.00 435 PHE A C 1
ATOM 3285 O O . PHE A 1 435 ? 3.009 5.681 24.921 1.00 98.00 435 PHE A O 1
ATOM 3292 N N . GLY A 1 436 ? 1.380 6.360 23.518 1.00 96.94 436 GLY A N 1
ATOM 3293 C CA . GLY A 1 436 ? 2.036 5.942 22.281 1.00 96.94 436 GLY A CA 1
ATOM 3294 C C . GLY A 1 436 ? 3.143 6.907 21.845 1.00 96.94 436 GLY A C 1
ATOM 3295 O O . GLY A 1 436 ? 3.230 8.043 22.319 1.00 96.94 436 GLY A O 1
ATOM 3296 N N . ASP A 1 437 ? 3.991 6.454 20.923 1.00 94.25 437 ASP A N 1
ATOM 3297 C CA . ASP A 1 437 ? 4.989 7.283 20.243 1.00 94.25 437 ASP A CA 1
ATOM 3298 C C . ASP A 1 437 ? 4.765 7.286 18.720 1.00 94.25 437 ASP A C 1
ATOM 3300 O O . ASP A 1 437 ? 3.857 6.633 18.198 1.00 94.25 437 ASP A O 1
ATOM 3304 N N . GLY A 1 438 ? 5.598 8.042 17.999 1.00 92.75 438 GLY A N 1
ATOM 3305 C CA . GLY A 1 438 ? 5.463 8.200 16.553 1.00 92.75 438 GLY A CA 1
ATOM 3306 C C . GLY A 1 438 ? 5.711 6.928 15.735 1.00 92.75 438 GLY A C 1
ATOM 3307 O O . GLY A 1 438 ? 5.308 6.891 14.580 1.00 92.75 438 GLY A O 1
ATOM 3308 N N . SER A 1 439 ? 6.308 5.879 16.312 1.00 91.31 439 SER A N 1
ATOM 3309 C CA . SER A 1 439 ? 6.685 4.658 15.574 1.00 91.31 439 SER A CA 1
ATOM 3310 C C . SER A 1 439 ? 5.533 3.739 15.214 1.00 91.31 439 SER A C 1
ATOM 3312 O O . SER A 1 439 ? 5.735 2.718 14.569 1.00 91.31 439 SER A O 1
ATOM 3314 N N . THR A 1 440 ? 4.323 4.110 15.621 1.00 93.00 440 THR A N 1
ATOM 3315 C CA . THR A 1 440 ? 3.098 3.348 15.372 1.00 93.00 440 THR A CA 1
ATOM 3316 C C . THR A 1 440 ? 2.078 4.152 14.555 1.00 93.00 440 THR A C 1
ATOM 3318 O O . THR A 1 440 ? 0.895 3.835 14.555 1.00 93.00 440 THR A O 1
ATOM 3321 N N . LEU A 1 441 ? 2.505 5.247 13.906 1.00 92.81 441 LEU A N 1
ATOM 3322 C CA . LEU A 1 441 ? 1.640 6.149 13.124 1.00 92.81 441 LEU A CA 1
ATOM 3323 C C . LEU A 1 441 ? 1.554 5.797 11.630 1.00 92.81 441 LEU A C 1
ATOM 3325 O O . LEU A 1 441 ? 0.908 6.526 10.874 1.00 92.81 441 LEU A O 1
ATOM 3329 N N . GLU A 1 442 ? 2.212 4.726 11.193 1.00 88.31 442 GLU A N 1
ATOM 3330 C CA . GLU A 1 442 ? 2.269 4.343 9.783 1.00 88.31 442 GLU A CA 1
ATOM 3331 C C . GLU A 1 442 ? 0.909 3.830 9.277 1.00 88.31 442 GLU A C 1
ATOM 3333 O O . GLU A 1 442 ? 0.248 3.019 9.928 1.00 88.31 442 GLU A O 1
ATOM 3338 N N . ALA A 1 443 ? 0.487 4.308 8.108 1.00 91.50 443 ALA A N 1
ATOM 3339 C CA . ALA A 1 443 ? -0.661 3.799 7.370 1.00 91.50 443 ALA A CA 1
ATOM 3340 C C . ALA A 1 443 ? -0.264 2.578 6.527 1.00 91.50 443 ALA A C 1
ATOM 3342 O O . ALA A 1 443 ? 0.832 2.512 5.981 1.00 91.50 443 ALA A O 1
ATOM 3343 N N . VAL A 1 444 ? -1.185 1.632 6.365 1.00 85.69 444 VAL A N 1
ATOM 3344 C CA . VAL A 1 444 ? -0.929 0.350 5.696 1.00 85.69 444 VAL A CA 1
ATOM 3345 C C . VAL A 1 444 ? -1.444 0.384 4.259 1.00 85.69 444 VAL A C 1
ATOM 3347 O O . VAL A 1 444 ? -2.576 0.808 4.007 1.00 85.69 444 VAL A O 1
ATOM 3350 N N . ASP A 1 445 ? -0.633 -0.088 3.312 1.00 81.75 445 ASP A N 1
ATOM 3351 C CA . ASP A 1 445 ? -1.088 -0.362 1.948 1.00 81.75 445 ASP A CA 1
ATOM 3352 C C . ASP A 1 445 ? -1.910 -1.647 1.892 1.00 81.75 445 ASP A C 1
ATOM 3354 O O . ASP A 1 445 ? -1.521 -2.675 2.439 1.00 81.75 445 ASP A O 1
ATOM 3358 N N . SER A 1 446 ? -3.035 -1.602 1.181 1.00 82.81 446 SER A N 1
ATOM 3359 C CA . SER A 1 446 ? -3.865 -2.776 0.924 1.00 82.81 446 SER A CA 1
ATOM 3360 C C . SER A 1 446 ? -4.446 -2.732 -0.493 1.00 82.81 446 SER A C 1
ATOM 3362 O O . SER A 1 446 ? -4.552 -1.648 -1.080 1.00 82.81 446 SER A O 1
ATOM 3364 N N . PRO A 1 447 ? -4.936 -3.866 -1.027 1.00 76.94 447 PRO A N 1
ATOM 3365 C CA . PRO A 1 447 ? -5.703 -3.881 -2.276 1.00 76.94 447 PRO A CA 1
ATOM 3366 C C . PRO A 1 447 ? -6.982 -3.022 -2.245 1.00 76.94 447 PRO A C 1
ATOM 3368 O O . PRO A 1 447 ? -7.567 -2.759 -3.293 1.00 76.94 447 PRO A O 1
ATOM 3371 N N . LEU A 1 448 ? -7.437 -2.602 -1.055 1.00 87.75 448 LEU A N 1
ATOM 3372 C CA . LEU A 1 448 ? -8.624 -1.764 -0.838 1.00 87.75 448 LEU A CA 1
ATOM 3373 C C . LEU A 1 448 ? -8.294 -0.272 -0.741 1.00 87.75 448 LEU A C 1
ATOM 3375 O O . LEU A 1 448 ? -9.205 0.554 -0.731 1.00 87.75 448 LEU A O 1
ATOM 3379 N N . GLY A 1 449 ? -7.007 0.080 -0.712 1.00 88.75 449 GLY A N 1
ATOM 3380 C CA . GLY A 1 449 ? -6.499 1.442 -0.578 1.00 88.75 449 GLY A CA 1
ATOM 3381 C C . GLY A 1 449 ? -5.536 1.565 0.596 1.00 88.75 449 GLY A C 1
ATOM 3382 O O . GLY A 1 449 ? -5.254 0.592 1.297 1.00 88.75 449 GLY A O 1
ATOM 3383 N N . ARG A 1 450 ? -5.033 2.778 0.831 1.00 92.44 450 ARG A N 1
ATOM 3384 C CA . ARG A 1 450 ? -4.188 3.060 1.996 1.00 92.44 450 ARG A CA 1
ATOM 3385 C C . ARG A 1 450 ? -5.051 3.315 3.231 1.00 92.44 450 ARG A C 1
ATOM 3387 O O . ARG A 1 450 ? -5.876 4.241 3.213 1.00 92.44 450 ARG A O 1
ATOM 3394 N N . ILE A 1 451 ? -4.867 2.493 4.264 1.00 98.44 451 ILE A N 1
ATOM 3395 C CA . ILE A 1 451 ? -5.680 2.437 5.485 1.00 98.44 451 ILE A CA 1
ATOM 3396 C C . ILE A 1 451 ? -4.898 3.044 6.650 1.00 98.44 451 ILE A C 1
ATOM 3398 O O . ILE A 1 451 ? -3.784 2.622 6.942 1.00 98.44 451 ILE A O 1
ATOM 3402 N N . GLY A 1 452 ? -5.497 4.010 7.342 1.00 98.31 452 GLY A N 1
ATOM 3403 C CA . GLY A 1 452 ? -4.969 4.563 8.593 1.00 98.31 452 GLY A CA 1
ATOM 3404 C C . GLY A 1 452 ? -6.025 4.533 9.692 1.00 98.31 452 GLY A C 1
ATOM 3405 O O . GLY A 1 452 ? -7.219 4.536 9.395 1.00 98.31 452 GLY A O 1
ATOM 3406 N N . ALA A 1 453 ? -5.598 4.517 10.952 1.00 98.62 453 ALA A N 1
ATOM 3407 C CA . ALA A 1 453 ? -6.466 4.507 12.123 1.00 98.62 453 ALA A CA 1
ATOM 3408 C C . ALA A 1 453 ? -6.063 5.595 13.120 1.00 98.62 453 ALA A C 1
ATOM 3410 O O . ALA A 1 453 ? -4.881 5.768 13.410 1.00 98.62 453 ALA A O 1
ATOM 3411 N N . VAL A 1 454 ? -7.054 6.314 13.651 1.00 98.69 454 VAL A N 1
ATOM 3412 C CA . VAL A 1 454 ? -6.856 7.410 14.609 1.00 98.69 454 VAL A CA 1
ATOM 3413 C C . VAL A 1 454 ? -7.900 7.323 15.713 1.00 98.69 454 VAL A C 1
ATOM 3415 O O . VAL A 1 454 ? -9.104 7.343 15.443 1.00 98.69 454 VAL A O 1
ATOM 3418 N N . ILE A 1 455 ? -7.451 7.227 16.964 1.00 98.81 455 ILE A N 1
ATOM 3419 C CA . ILE A 1 455 ? -8.307 6.803 18.070 1.00 98.81 455 ILE A CA 1
ATOM 3420 C C . ILE A 1 455 ? -8.940 8.022 18.741 1.00 98.81 455 ILE A C 1
ATOM 3422 O O . ILE A 1 455 ? -8.262 8.869 19.332 1.00 98.81 455 ILE A O 1
ATOM 3426 N N . CYS A 1 456 ? -10.274 8.084 18.728 1.00 98.62 456 CYS A N 1
ATOM 3427 C CA . CYS A 1 456 ? -11.050 9.018 19.542 1.00 98.62 456 CYS A CA 1
ATOM 3428 C C . CYS A 1 456 ? -10.552 10.471 19.385 1.00 98.62 456 CYS A C 1
ATOM 3430 O O . CYS A 1 456 ? -10.489 10.999 18.275 1.00 98.62 456 CYS A O 1
ATOM 3432 N N . TRP A 1 457 ? -10.164 11.140 20.471 1.00 98.50 457 TRP A N 1
ATOM 3433 C CA . TRP A 1 457 ? -9.790 12.558 20.451 1.00 98.50 457 TRP A CA 1
ATOM 3434 C C . TRP A 1 457 ? -8.440 12.877 19.799 1.00 98.50 457 TRP A C 1
ATOM 3436 O O . TRP A 1 457 ? -8.120 14.055 19.634 1.00 98.50 457 TRP A O 1
ATOM 3446 N N . GLU A 1 458 ? -7.679 11.883 19.341 1.00 98.62 458 GLU A N 1
ATOM 3447 C CA . GLU A 1 458 ? -6.561 12.134 18.422 1.00 98.62 458 GLU A CA 1
ATOM 3448 C C . GLU A 1 458 ? -7.030 12.795 17.122 1.00 98.62 458 GLU A C 1
ATOM 3450 O O . GLU A 1 458 ? -6.305 13.586 16.524 1.00 98.62 458 GLU A O 1
ATOM 3455 N N . ASN A 1 459 ? -8.295 12.588 16.750 1.00 98.69 459 ASN A N 1
ATOM 3456 C CA . ASN A 1 459 ? -8.938 13.276 15.636 1.00 98.69 459 ASN A CA 1
ATOM 3457 C C . ASN A 1 459 ? -9.040 14.802 15.830 1.00 98.69 459 ASN A C 1
ATOM 3459 O O . ASN A 1 459 ? -9.191 15.537 14.858 1.00 98.69 459 ASN A O 1
ATOM 3463 N N . TYR A 1 460 ? -8.907 15.316 17.056 1.00 98.44 460 TYR A N 1
ATOM 3464 C CA . TYR A 1 460 ? -8.816 16.759 17.299 1.00 98.44 460 TYR A CA 1
ATOM 3465 C C . TYR A 1 460 ? -7.381 17.298 17.200 1.00 98.44 460 TYR A C 1
ATOM 3467 O O . TYR A 1 460 ? -7.181 18.505 17.326 1.00 98.44 460 TYR A O 1
ATOM 3475 N N . MET A 1 461 ? -6.374 16.449 16.969 1.00 98.56 461 MET A N 1
ATOM 3476 C CA . MET A 1 461 ? -4.985 16.870 16.778 1.00 98.56 461 MET A CA 1
ATOM 3477 C C . MET A 1 461 ? -4.726 17.173 15.292 1.00 98.56 461 MET A C 1
ATOM 3479 O O . MET A 1 461 ? -4.510 16.248 14.505 1.00 98.56 461 MET A O 1
ATOM 3483 N N . PRO A 1 462 ? -4.698 18.450 14.861 1.00 98.25 462 PRO A N 1
ATOM 3484 C CA . PRO A 1 462 ? -4.569 18.785 13.441 1.00 98.25 462 PRO A CA 1
ATOM 3485 C C . PRO A 1 462 ? -3.248 18.298 12.831 1.00 98.25 462 PRO A C 1
ATOM 3487 O O . PRO A 1 462 ? -3.236 17.853 11.689 1.00 98.25 462 PRO A O 1
ATOM 3490 N N . ALA A 1 463 ? -2.149 18.314 13.594 1.00 98.25 463 ALA A N 1
ATOM 3491 C CA . ALA A 1 463 ? -0.853 17.826 13.120 1.00 98.25 463 ALA A CA 1
ATOM 3492 C C . ALA A 1 463 ? -0.860 16.314 12.834 1.00 98.25 463 ALA A C 1
ATOM 3494 O O . ALA A 1 463 ? -0.285 15.878 11.841 1.00 98.25 463 ALA A O 1
ATOM 3495 N N . LEU A 1 464 ? -1.548 15.520 13.663 1.00 98.38 464 LEU A N 1
ATOM 3496 C CA . LEU A 1 464 ? -1.679 14.078 13.449 1.00 98.38 464 LEU A CA 1
ATOM 3497 C C . LEU A 1 464 ? -2.541 13.783 12.220 1.00 98.38 464 LEU A C 1
ATOM 3499 O O . LEU A 1 464 ? -2.169 12.953 11.395 1.00 98.38 464 LEU A O 1
ATOM 3503 N N . ARG A 1 465 ? -3.655 14.504 12.050 1.00 98.38 465 ARG A N 1
ATOM 3504 C CA . ARG A 1 465 ? -4.489 14.357 10.850 1.00 98.38 465 ARG A CA 1
ATOM 3505 C C . ARG A 1 465 ? -3.727 14.731 9.584 1.00 98.38 465 ARG A C 1
ATOM 3507 O O . ARG A 1 465 ? -3.731 13.955 8.636 1.00 98.38 465 ARG A O 1
ATOM 3514 N N . MET A 1 466 ? -2.993 15.846 9.602 1.00 98.25 466 MET A N 1
ATOM 3515 C CA . MET A 1 466 ? -2.138 16.247 8.482 1.00 98.25 466 MET A CA 1
ATOM 3516 C C . MET A 1 466 ? -1.077 15.187 8.160 1.00 98.25 466 MET A C 1
ATOM 3518 O O . MET A 1 466 ? -0.828 14.911 6.990 1.00 98.25 466 MET A O 1
ATOM 3522 N N . HIS A 1 467 ? -0.487 14.554 9.177 1.00 97.50 467 HIS A N 1
ATOM 3523 C CA . HIS A 1 467 ? 0.452 13.455 8.970 1.00 97.50 467 HIS A CA 1
ATOM 3524 C C . HIS A 1 467 ? -0.211 12.244 8.295 1.00 97.50 467 HIS A C 1
ATOM 3526 O O . HIS A 1 467 ? 0.342 11.718 7.334 1.00 97.50 467 HIS A O 1
ATOM 3532 N N . MET A 1 468 ? -1.417 11.852 8.715 1.00 98.12 468 MET A N 1
ATOM 3533 C CA . MET A 1 468 ? -2.180 10.779 8.057 1.00 98.12 468 MET A CA 1
ATOM 3534 C C . MET A 1 468 ? -2.525 11.123 6.601 1.00 98.12 468 MET A C 1
ATOM 3536 O O . MET A 1 468 ? -2.394 10.285 5.708 1.00 98.12 468 MET A O 1
ATOM 3540 N N . TYR A 1 469 ? -2.916 12.369 6.323 1.00 98.00 469 TYR A N 1
ATOM 3541 C CA . TYR A 1 469 ? -3.180 12.816 4.953 1.00 98.00 469 TYR A CA 1
ATOM 3542 C C . TYR A 1 469 ? -1.915 12.789 4.093 1.00 98.00 469 TYR A C 1
ATOM 3544 O O . TYR A 1 469 ? -1.975 12.349 2.946 1.00 98.00 469 TYR A O 1
ATOM 3552 N N . ALA A 1 470 ? -0.768 13.200 4.647 1.00 92.56 470 ALA A N 1
ATOM 3553 C CA . ALA A 1 470 ? 0.515 13.212 3.944 1.00 92.56 470 ALA A CA 1
ATOM 3554 C C . ALA A 1 470 ? 0.987 11.802 3.572 1.00 92.56 470 ALA A C 1
ATOM 3556 O O . ALA A 1 470 ? 1.638 11.618 2.546 1.00 92.56 470 ALA A O 1
ATOM 3557 N N . GLN A 1 471 ? 0.604 10.801 4.365 1.00 91.69 471 GLN A N 1
ATOM 3558 C CA . GLN A 1 471 ? 0.817 9.399 4.029 1.00 91.69 471 GLN A CA 1
ATOM 3559 C C . GLN A 1 471 ? -0.103 8.913 2.899 1.00 91.69 471 GLN A C 1
ATOM 3561 O O . GLN A 1 471 ? 0.123 7.835 2.368 1.00 91.69 471 GLN A O 1
ATOM 3566 N N . GLY A 1 472 ? -1.113 9.680 2.482 1.00 90.88 472 GLY A N 1
ATOM 3567 C CA . GLY A 1 472 ? -2.018 9.315 1.391 1.00 90.88 472 GLY A CA 1
ATOM 3568 C C . GLY A 1 472 ? -3.186 8.424 1.816 1.00 90.88 472 GLY A C 1
ATOM 3569 O O . GLY A 1 472 ? -3.719 7.704 0.976 1.00 90.88 472 GLY A O 1
ATOM 3570 N N . VAL A 1 473 ? -3.590 8.463 3.092 1.00 96.81 473 VAL A N 1
ATOM 3571 C CA . VAL A 1 473 ? -4.731 7.687 3.608 1.00 96.81 473 VAL A CA 1
ATOM 3572 C C . VAL A 1 473 ? -5.998 7.955 2.787 1.00 96.81 473 VAL A C 1
ATOM 3574 O O . VAL A 1 473 ? -6.420 9.097 2.604 1.00 96.81 473 VAL A O 1
ATOM 3577 N N . THR A 1 474 ? -6.618 6.873 2.320 1.00 97.31 474 THR A N 1
ATOM 3578 C CA . THR A 1 474 ? -7.875 6.874 1.545 1.00 97.31 474 THR A CA 1
ATOM 3579 C C . THR A 1 474 ? -9.045 6.286 2.332 1.00 97.31 474 THR A C 1
ATOM 3581 O O . THR A 1 474 ? -10.193 6.675 2.112 1.00 97.31 474 THR A O 1
ATOM 3584 N N . LEU A 1 475 ? -8.735 5.406 3.290 1.00 98.69 475 LEU A N 1
ATOM 3585 C CA . LEU A 1 475 ? -9.660 4.757 4.211 1.00 98.69 475 LEU A CA 1
ATOM 3586 C C . LEU A 1 475 ? -9.230 5.103 5.639 1.00 98.69 475 LEU A C 1
ATOM 3588 O O . LEU A 1 475 ? -8.227 4.601 6.145 1.00 98.69 475 LEU A O 1
ATOM 3592 N N . TYR A 1 476 ? -9.964 6.010 6.269 1.00 98.88 476 TYR A N 1
ATOM 3593 C CA . TYR A 1 476 ? -9.651 6.572 7.574 1.00 98.88 476 TYR A CA 1
ATOM 3594 C C . TYR A 1 476 ? -10.538 5.929 8.643 1.00 98.88 476 TYR A C 1
ATOM 3596 O O . TYR A 1 476 ? -11.735 6.202 8.736 1.00 98.88 476 TYR A O 1
ATOM 3604 N N . CYS A 1 477 ? -9.955 5.059 9.456 1.00 98.94 477 CYS A N 1
ATOM 3605 C CA . CYS A 1 477 ? -10.652 4.334 10.510 1.00 98.94 477 CYS A CA 1
ATOM 3606 C C . CYS A 1 477 ? -10.595 5.135 11.817 1.00 98.94 477 CYS A C 1
ATOM 3608 O O . CYS A 1 477 ? -9.520 5.479 12.300 1.00 98.94 477 CYS A O 1
ATOM 3610 N N . ALA A 1 478 ? -11.745 5.421 12.420 1.00 98.88 478 ALA A N 1
ATOM 3611 C CA . ALA A 1 478 ? -11.836 6.224 13.638 1.00 98.88 478 ALA A CA 1
ATOM 3612 C C . ALA A 1 478 ? -12.623 5.500 14.748 1.00 98.88 478 ALA A C 1
ATOM 3614 O O . ALA A 1 478 ? -13.789 5.842 14.994 1.00 98.88 478 ALA A O 1
ATOM 3615 N N . PRO A 1 479 ? -12.023 4.490 15.414 1.00 98.81 479 PRO A N 1
ATOM 3616 C CA . PRO A 1 479 ? -12.586 3.892 16.623 1.00 98.81 479 PRO A CA 1
ATOM 3617 C C . PRO A 1 479 ? -12.728 4.943 17.732 1.00 98.81 479 PRO A C 1
ATOM 3619 O O . PRO A 1 479 ? -11.828 5.765 17.931 1.00 98.81 479 PRO A O 1
ATOM 3622 N N . THR A 1 480 ? -13.845 4.931 18.460 1.00 98.75 480 THR A N 1
ATOM 3623 C CA . THR A 1 480 ? -14.136 5.940 19.488 1.00 98.75 480 THR A CA 1
ATOM 3624 C C . THR A 1 480 ? -15.004 5.413 20.635 1.00 98.75 480 THR A C 1
ATOM 3626 O O . THR A 1 480 ? -15.837 4.526 20.454 1.00 98.75 480 THR A O 1
ATOM 3629 N N . ALA A 1 481 ? -14.856 6.019 21.810 1.00 98.00 481 ALA A N 1
ATOM 3630 C CA . ALA A 1 481 ? -15.781 5.953 22.945 1.00 98.00 481 ALA A CA 1
ATOM 3631 C C . ALA A 1 481 ? -16.594 7.259 23.138 1.00 98.00 481 ALA A C 1
ATOM 3633 O O . ALA A 1 481 ? -17.269 7.436 24.161 1.00 98.00 481 ALA A O 1
ATOM 3634 N N . ASP A 1 482 ? -16.491 8.195 22.186 1.00 97.50 482 ASP A N 1
ATOM 3635 C CA . ASP A 1 482 ? -17.213 9.468 22.159 1.00 97.50 482 ASP A CA 1
ATOM 3636 C C . ASP A 1 482 ? -18.527 9.346 21.376 1.00 97.50 482 ASP A C 1
ATOM 3638 O O . ASP A 1 482 ? -18.550 9.400 20.149 1.00 97.50 482 ASP A O 1
ATOM 3642 N N . ASP A 1 483 ? -19.626 9.209 22.108 1.00 97.19 483 ASP A N 1
ATOM 3643 C CA . ASP A 1 483 ? -20.981 9.006 21.598 1.00 97.19 483 ASP A CA 1
ATOM 3644 C C . ASP A 1 483 ? -21.817 10.302 21.573 1.00 97.19 483 ASP A C 1
ATOM 3646 O O . ASP A 1 483 ? -23.051 10.275 21.494 1.00 97.19 483 ASP A O 1
ATOM 3650 N N . ARG A 1 484 ? -21.172 11.472 21.664 1.00 97.56 484 ARG A N 1
ATOM 3651 C CA . ARG A 1 484 ? -21.843 12.785 21.672 1.00 97.56 484 ARG A CA 1
ATOM 3652 C C . ARG A 1 484 ? -22.280 13.207 20.268 1.00 97.56 484 ARG A C 1
ATOM 3654 O O . ARG A 1 484 ? -21.635 12.881 19.277 1.00 97.56 484 ARG A O 1
ATOM 3661 N N . ASP A 1 485 ? -23.312 14.049 20.185 1.00 97.69 485 ASP A N 1
ATOM 3662 C CA . ASP A 1 485 ? -23.825 14.589 18.906 1.00 97.69 485 ASP A CA 1
ATOM 3663 C C . ASP A 1 485 ? -22.765 15.362 18.096 1.00 97.69 485 ASP A C 1
ATOM 3665 O O . ASP A 1 485 ? -22.892 15.529 16.886 1.00 97.69 485 ASP A O 1
ATOM 3669 N N . THR A 1 486 ? -21.697 15.829 18.747 1.00 97.62 486 THR A N 1
ATOM 3670 C CA . THR A 1 486 ? -20.576 16.533 18.109 1.00 97.62 486 THR A CA 1
ATOM 3671 C C . THR A 1 486 ? -19.617 15.613 17.352 1.00 97.62 486 THR A C 1
ATOM 3673 O O . THR A 1 486 ? -18.813 16.103 16.556 1.00 97.62 486 THR A O 1
ATOM 3676 N N . TRP A 1 487 ? -19.668 14.297 17.581 1.00 98.50 487 TRP A N 1
ATOM 3677 C CA . TRP A 1 487 ? -18.712 13.359 16.996 1.00 98.50 487 TRP A CA 1
ATOM 3678 C C . TRP A 1 487 ? -18.904 13.186 15.484 1.00 98.50 487 TRP A C 1
ATOM 3680 O O . TRP A 1 487 ? -17.965 13.406 14.718 1.00 98.50 487 TRP A O 1
ATOM 3690 N N . VAL A 1 488 ? -20.125 12.884 15.027 1.00 98.25 488 VAL A N 1
ATOM 3691 C CA . VAL A 1 488 ? -20.410 12.678 13.593 1.00 98.25 488 VAL A CA 1
ATOM 3692 C C . VAL A 1 488 ? -20.058 13.917 12.751 1.00 98.25 488 VAL A C 1
ATOM 3694 O O . VAL A 1 488 ? -19.322 13.756 11.777 1.00 98.25 488 VAL A O 1
ATOM 3697 N N . PRO A 1 489 ? -20.444 15.157 13.128 1.00 98.56 489 PRO A N 1
ATOM 3698 C CA . PRO A 1 489 ? -19.992 16.360 12.425 1.00 98.56 489 PRO A CA 1
ATOM 3699 C C . PRO A 1 489 ? -18.465 16.513 12.364 1.00 98.56 489 PRO A C 1
ATOM 3701 O O . PRO A 1 489 ? -17.930 16.978 11.357 1.00 98.56 489 PRO A O 1
ATOM 3704 N N . THR A 1 490 ? -17.745 16.095 13.411 1.00 98.75 490 THR A N 1
ATOM 3705 C CA . THR A 1 490 ? -16.272 16.098 13.415 1.00 98.75 490 THR A CA 1
ATOM 3706 C C . THR A 1 490 ? -15.730 15.125 12.369 1.00 98.75 490 THR A C 1
ATOM 3708 O O . THR A 1 490 ? -14.856 15.489 11.586 1.00 98.75 490 THR A O 1
ATOM 3711 N N . MET A 1 491 ? -16.286 13.915 12.286 1.00 98.88 491 MET A N 1
ATOM 3712 C CA . MET A 1 491 ? -15.883 12.916 11.290 1.00 98.88 491 MET A CA 1
ATOM 3713 C C . MET A 1 491 ? -16.245 13.328 9.857 1.00 98.88 491 MET A C 1
ATOM 3715 O O . MET A 1 491 ? -15.463 13.088 8.938 1.00 98.88 491 MET A O 1
ATOM 3719 N N . GLN A 1 492 ? -17.364 14.032 9.654 1.00 98.81 492 GLN A N 1
ATOM 3720 C CA . GLN A 1 492 ? -17.691 14.641 8.358 1.00 98.81 492 GLN A CA 1
ATOM 3721 C C . GLN A 1 492 ? -16.651 15.684 7.941 1.00 98.81 492 GLN A C 1
ATOM 3723 O O . GLN A 1 492 ? -16.242 15.712 6.781 1.00 98.81 492 GLN A O 1
ATOM 3728 N N . HIS A 1 493 ? -16.183 16.514 8.880 1.00 98.81 493 HIS A N 1
ATOM 3729 C CA . HIS A 1 493 ? -15.092 17.449 8.615 1.00 98.81 493 HIS A CA 1
ATOM 3730 C C . HIS A 1 493 ? -13.786 16.724 8.263 1.00 98.81 493 HIS A C 1
ATOM 3732 O O . HIS A 1 493 ? -13.139 17.111 7.296 1.00 98.81 493 HIS A O 1
ATOM 3738 N N . VAL A 1 494 ? -13.418 15.661 8.987 1.00 98.88 494 VAL A N 1
ATOM 3739 C CA . VAL A 1 494 ? -12.218 14.855 8.687 1.00 98.88 494 VAL A CA 1
ATOM 3740 C C . VAL A 1 494 ? -12.287 14.254 7.279 1.00 98.88 494 VAL A C 1
ATOM 3742 O O . VAL A 1 494 ? -11.298 14.331 6.550 1.00 98.88 494 VAL A O 1
ATOM 3745 N N . ALA A 1 495 ? -13.444 13.716 6.878 1.00 98.75 495 ALA A N 1
ATOM 3746 C CA . ALA A 1 495 ? -13.659 13.167 5.538 1.00 98.75 495 ALA A CA 1
ATOM 3747 C C . ALA A 1 495 ? -13.510 14.247 4.452 1.00 98.75 495 ALA A C 1
ATOM 3749 O O . ALA A 1 495 ? -12.825 14.051 3.446 1.00 98.75 495 ALA A O 1
ATOM 3750 N N . LEU A 1 496 ? -14.097 15.425 4.695 1.00 98.25 496 LEU A N 1
ATOM 3751 C CA . LEU A 1 496 ? -13.996 16.592 3.820 1.00 98.25 496 LEU A CA 1
ATOM 3752 C C . LEU A 1 496 ? -12.571 17.148 3.724 1.00 98.25 496 LEU A C 1
ATOM 3754 O O . LEU A 1 496 ? -12.153 17.545 2.641 1.00 98.25 496 LEU A O 1
ATOM 3758 N N . GLU A 1 497 ? -11.834 17.230 4.826 1.00 98.50 497 GLU A N 1
ATOM 3759 C CA . GLU A 1 497 ? -10.480 17.788 4.824 1.00 98.50 497 GLU A CA 1
ATOM 3760 C C . GLU A 1 497 ? -9.484 16.820 4.172 1.00 98.50 497 GLU A C 1
ATOM 3762 O O . GLU A 1 497 ? -8.680 17.230 3.339 1.00 98.50 497 GLU A O 1
ATOM 3767 N N . GLY A 1 498 ? -9.565 15.526 4.490 1.00 97.69 498 GLY A N 1
ATOM 3768 C CA . GLY A 1 498 ? -8.644 14.519 3.956 1.00 97.69 498 GLY A CA 1
ATOM 3769 C C . GLY A 1 498 ? -8.960 14.041 2.539 1.00 97.69 498 GLY A C 1
ATOM 3770 O O . GLY A 1 498 ? -8.096 13.453 1.889 1.00 97.69 498 GLY A O 1
ATOM 3771 N N . ARG A 1 499 ? -10.196 14.258 2.064 1.00 97.75 499 ARG A N 1
ATOM 3772 C CA . ARG A 1 499 ? -10.761 13.585 0.879 1.00 97.75 499 ARG A CA 1
ATOM 3773 C C . ARG A 1 499 ? -10.618 12.067 0.961 1.00 97.75 499 ARG A C 1
ATOM 3775 O O . ARG A 1 499 ? -10.198 11.416 0.010 1.00 97.75 499 ARG A O 1
ATOM 3782 N N . CYS A 1 500 ? -10.995 11.507 2.100 1.00 98.38 500 CYS A N 1
ATOM 3783 C CA . CYS A 1 500 ? -10.954 10.077 2.379 1.00 98.38 500 CYS A CA 1
ATOM 3784 C C . CYS A 1 500 ? -12.320 9.588 2.868 1.00 98.38 500 CYS A C 1
ATOM 3786 O O . CYS A 1 500 ? -13.137 10.375 3.348 1.00 98.38 500 CYS A O 1
ATOM 3788 N N . PHE A 1 501 ? -12.578 8.289 2.731 1.00 98.88 501 PHE A N 1
ATOM 3789 C CA . PHE A 1 501 ? -13.717 7.677 3.406 1.00 98.88 501 PHE A CA 1
ATOM 3790 C C . PHE A 1 501 ? -13.397 7.572 4.895 1.00 98.88 501 PHE A C 1
ATOM 3792 O O . PHE A 1 501 ? -12.321 7.095 5.250 1.00 98.88 501 PHE A O 1
ATOM 3799 N N . VAL A 1 502 ? -14.320 7.989 5.760 1.00 98.94 502 VAL A N 1
ATOM 3800 C CA . VAL A 1 502 ? -14.183 7.850 7.215 1.00 98.94 502 VAL A CA 1
ATOM 3801 C C . VAL A 1 502 ? -15.118 6.755 7.708 1.00 98.94 502 VAL A C 1
ATOM 3803 O O . VAL A 1 502 ? -16.325 6.807 7.480 1.00 98.94 502 VAL A O 1
ATOM 3806 N N . LEU A 1 503 ? -14.552 5.771 8.401 1.00 98.94 503 LEU A N 1
ATOM 3807 C CA . LEU A 1 503 ? -15.262 4.658 9.023 1.00 98.94 503 LEU A CA 1
ATOM 3808 C C . LEU A 1 503 ? -15.125 4.803 10.537 1.00 98.94 503 LEU A C 1
ATOM 3810 O O . LEU A 1 503 ? -14.063 4.519 11.091 1.00 98.94 503 LEU A O 1
ATOM 3814 N N . THR A 1 504 ? -16.170 5.285 11.209 1.00 98.88 504 THR A N 1
ATOM 3815 C CA . THR A 1 504 ? -16.127 5.556 12.652 1.00 98.88 504 THR A CA 1
ATOM 3816 C C . THR A 1 504 ? -17.004 4.601 13.440 1.00 98.88 504 THR A C 1
ATOM 3818 O O . THR A 1 504 ? -18.166 4.393 13.100 1.00 98.88 504 THR A O 1
ATOM 3821 N N . SER A 1 505 ? -16.435 4.028 14.498 1.00 98.81 505 SER A N 1
ATOM 3822 C CA . SER A 1 505 ? -17.024 2.920 15.245 1.00 98.81 505 SER A CA 1
ATOM 3823 C C . SER A 1 505 ? -17.065 3.223 16.741 1.00 98.81 505 SER A C 1
ATOM 3825 O O . SER A 1 505 ? -16.028 3.503 17.346 1.00 98.81 505 SER A O 1
ATOM 3827 N N . CYS A 1 506 ? -18.256 3.151 17.333 1.00 98.75 506 CYS A N 1
ATOM 3828 C CA . CYS A 1 506 ? -18.500 3.334 18.761 1.00 98.75 506 CYS A CA 1
ATOM 3829 C C . CYS A 1 506 ? -19.315 2.164 19.320 1.00 98.75 506 CYS A C 1
ATOM 3831 O O . CYS A 1 506 ? -20.200 1.641 18.647 1.00 98.75 506 CYS A O 1
ATOM 3833 N N . GLN A 1 507 ? -19.022 1.742 20.551 1.00 98.56 507 GLN A N 1
ATOM 3834 C CA . GLN A 1 507 ? -19.775 0.671 21.207 1.00 98.56 507 GLN A CA 1
ATOM 3835 C C . GLN A 1 507 ? -21.193 1.156 21.549 1.00 98.56 507 GLN A C 1
ATOM 3837 O O . GLN A 1 507 ? -21.372 2.275 22.035 1.00 98.56 507 GLN A O 1
ATOM 3842 N N . TYR A 1 508 ? -22.186 0.284 21.377 1.00 98.62 508 TYR A N 1
ATOM 3843 C CA . TYR A 1 508 ? -23.446 0.384 22.110 1.00 98.62 508 TYR A CA 1
ATOM 3844 C C . TYR A 1 508 ? -23.357 -0.575 23.295 1.00 98.62 508 TYR A C 1
ATOM 3846 O O . TYR A 1 508 ? -23.256 -1.778 23.082 1.00 98.62 508 TYR A O 1
ATOM 3854 N N . ILE A 1 509 ? -23.340 -0.073 24.530 1.00 98.38 509 ILE A N 1
ATOM 3855 C CA . ILE A 1 509 ? -23.201 -0.917 25.726 1.00 98.38 509 ILE A CA 1
ATOM 3856 C C . ILE A 1 509 ? -23.985 -0.340 26.903 1.00 98.38 509 ILE A C 1
ATOM 3858 O O . ILE A 1 509 ? -24.013 0.876 27.116 1.00 98.38 509 ILE A O 1
ATOM 3862 N N . THR A 1 510 ? -24.600 -1.221 27.687 1.00 98.19 510 THR A N 1
ATOM 3863 C CA . THR A 1 510 ? -25.352 -0.874 28.897 1.00 98.19 510 THR A CA 1
ATOM 3864 C C . THR A 1 510 ? -24.576 -1.234 30.163 1.00 98.19 510 THR A C 1
ATOM 3866 O O . THR A 1 510 ? -23.584 -1.967 30.128 1.00 98.19 510 THR A O 1
ATOM 3869 N N . ARG A 1 511 ? -25.019 -0.718 31.311 1.00 97.69 511 ARG A N 1
ATOM 3870 C CA . ARG A 1 511 ? -24.422 -0.995 32.622 1.00 97.69 511 ARG A CA 1
ATOM 3871 C C . ARG A 1 511 ? -24.437 -2.484 32.957 1.00 97.69 511 ARG A C 1
ATOM 3873 O O . ARG A 1 511 ? -23.480 -2.953 33.570 1.00 97.69 511 ARG A O 1
ATOM 3880 N N . GLY A 1 512 ? -25.467 -3.210 32.518 1.00 97.44 512 GLY A N 1
ATOM 3881 C CA . GLY A 1 512 ? -25.621 -4.649 32.734 1.00 97.44 512 GLY A CA 1
ATOM 3882 C C . GLY A 1 512 ? -24.572 -5.526 32.040 1.00 97.44 512 GLY A C 1
ATOM 3883 O O . GLY A 1 512 ? -24.476 -6.705 32.362 1.00 97.44 512 GLY A O 1
ATOM 3884 N N . ALA A 1 513 ? -23.771 -4.977 31.119 1.00 96.94 513 ALA A N 1
ATOM 3885 C CA . ALA A 1 513 ? -22.636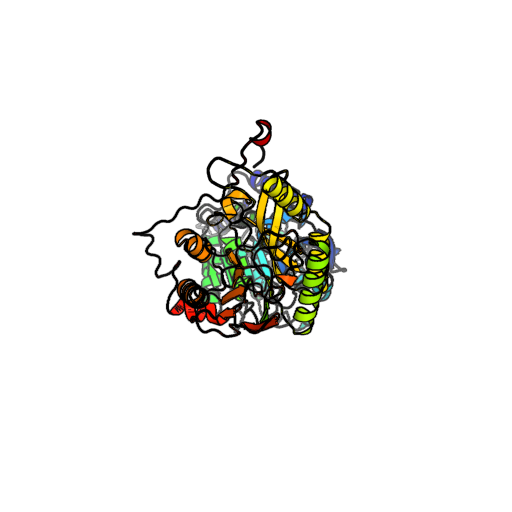 -5.695 30.532 1.00 96.94 513 ALA A CA 1
ATOM 3886 C C . ALA A 1 513 ? -21.401 -5.733 31.452 1.00 96.94 513 ALA A C 1
ATOM 3888 O O . ALA A 1 513 ? -20.537 -6.587 31.281 1.00 96.94 513 ALA A O 1
ATOM 3889 N N . TYR A 1 514 ? -21.305 -4.808 32.409 1.00 97.12 514 TYR A N 1
ATOM 3890 C CA . TYR A 1 514 ? -20.205 -4.726 33.369 1.00 97.12 514 TYR A CA 1
ATOM 3891 C C . TYR A 1 514 ? -20.564 -5.498 34.645 1.00 97.12 514 TYR A C 1
ATOM 3893 O O . TYR A 1 514 ? -21.740 -5.533 35.015 1.00 97.12 514 TYR A O 1
ATOM 3901 N N . PRO A 1 515 ? -19.584 -6.046 35.380 1.00 93.38 515 PRO A N 1
ATOM 3902 C CA . PRO A 1 515 ? -19.851 -6.726 36.644 1.00 93.38 515 PRO A CA 1
ATOM 3903 C C . PRO A 1 515 ? -20.436 -5.763 37.690 1.00 93.38 515 PRO A C 1
ATOM 3905 O O . PRO A 1 515 ? -20.229 -4.543 37.640 1.00 93.38 515 PRO A O 1
ATOM 3908 N N . ASP A 1 516 ? -21.087 -6.315 38.714 1.00 91.94 516 ASP A N 1
ATOM 3909 C CA . ASP A 1 516 ? -21.581 -5.549 39.871 1.00 91.94 516 ASP A CA 1
ATOM 3910 C C . ASP A 1 516 ? -20.447 -4.823 40.618 1.00 91.94 516 ASP A C 1
ATOM 3912 O O . ASP A 1 516 ? -20.668 -3.815 41.284 1.00 91.94 516 ASP A O 1
ATOM 3916 N N . THR A 1 517 ? -19.213 -5.320 40.499 1.00 91.56 517 THR A N 1
ATOM 3917 C CA . THR A 1 517 ? -18.009 -4.729 41.098 1.00 91.56 517 THR A CA 1
ATOM 3918 C C . THR A 1 517 ? -17.460 -3.527 40.328 1.00 91.56 517 THR A C 1
ATOM 3920 O O . THR A 1 517 ? -16.580 -2.838 40.850 1.00 91.56 517 THR A O 1
ATOM 3923 N N . HIS A 1 518 ? -17.935 -3.269 39.105 1.00 95.00 518 HIS A N 1
ATOM 3924 C CA . HIS A 1 518 ? -17.494 -2.132 38.298 1.00 95.00 518 HIS A CA 1
ATOM 3925 C C . HIS A 1 518 ? -17.976 -0.816 38.908 1.00 95.00 518 HIS A C 1
ATOM 3927 O O . HIS A 1 518 ? -19.162 -0.626 39.161 1.00 95.00 518 HIS A O 1
ATOM 3933 N N . GLU A 1 519 ? -17.057 0.122 39.121 1.00 94.19 519 GLU A N 1
ATOM 3934 C CA . GLU A 1 519 ? -17.405 1.462 39.586 1.00 94.19 519 GLU A CA 1
ATOM 3935 C C . GLU A 1 519 ? -18.081 2.250 38.452 1.00 94.19 519 GLU A C 1
ATOM 3937 O O . GLU A 1 519 ? -17.477 2.468 37.403 1.00 94.19 519 GLU A O 1
ATOM 3942 N N . SER A 1 520 ? -19.305 2.739 38.674 1.00 94.75 520 SER A N 1
ATOM 3943 C CA . SER A 1 520 ? -20.042 3.529 37.683 1.00 94.75 520 SER A CA 1
ATOM 3944 C C . SER A 1 520 ? -20.559 4.845 38.260 1.00 94.75 520 SER A C 1
ATOM 3946 O O . SER A 1 520 ? -21.505 4.885 39.044 1.00 94.75 520 SER A O 1
ATOM 3948 N N . ALA A 1 521 ? -19.997 5.963 37.797 1.00 94.94 521 ALA A N 1
ATOM 3949 C CA . ALA A 1 521 ? -20.546 7.292 38.069 1.00 94.94 521 ALA A CA 1
ATOM 3950 C C . ALA A 1 521 ? -21.889 7.571 37.354 1.00 94.94 521 ALA A C 1
ATOM 3952 O O . ALA A 1 521 ? -22.513 8.596 37.625 1.00 94.94 521 ALA A O 1
ATOM 3953 N N . LEU A 1 522 ? -22.326 6.693 36.440 1.00 94.56 522 LEU A N 1
ATOM 3954 C CA . LEU A 1 522 ? -23.584 6.819 35.691 1.00 94.56 522 LEU A CA 1
ATOM 3955 C C . LEU A 1 522 ? -24.756 6.072 36.352 1.00 94.56 522 LEU A C 1
ATOM 3957 O O . LEU A 1 522 ? -25.882 6.174 35.875 1.00 94.56 522 LEU A O 1
ATOM 3961 N N . GLY A 1 523 ? -24.506 5.366 37.460 1.00 94.75 523 GLY A N 1
ATOM 3962 C CA . GLY A 1 523 ? -25.487 4.535 38.158 1.00 94.75 523 GLY A CA 1
ATOM 3963 C C . GLY A 1 523 ? -25.314 3.038 37.885 1.00 94.75 523 GLY A C 1
ATOM 3964 O O . GLY A 1 523 ? -24.490 2.631 37.062 1.00 94.75 523 GLY A O 1
ATOM 3965 N N . ASP A 1 524 ? -26.097 2.235 38.610 1.00 96.25 524 ASP A N 1
ATOM 3966 C CA . ASP A 1 524 ? -26.025 0.764 38.627 1.00 96.25 524 ASP A CA 1
ATOM 3967 C C . ASP A 1 524 ? -27.293 0.078 38.089 1.00 96.25 524 ASP A C 1
ATOM 3969 O O . ASP A 1 524 ? -27.415 -1.141 38.165 1.00 96.25 524 ASP A O 1
ATOM 3973 N N . ASP A 1 525 ? -28.241 0.837 37.532 1.00 97.31 525 ASP A N 1
ATOM 3974 C CA . ASP A 1 525 ? -29.381 0.246 36.823 1.00 97.31 525 ASP A CA 1
ATOM 3975 C C . ASP A 1 525 ? -28.862 -0.459 35.553 1.00 97.31 525 ASP A C 1
ATOM 3977 O O . ASP A 1 525 ? -28.251 0.223 34.720 1.00 97.31 525 ASP A O 1
ATOM 3981 N N . PRO A 1 526 ? -29.066 -1.785 35.391 1.00 97.25 526 PRO A N 1
ATOM 3982 C CA . PRO A 1 526 ? -28.503 -2.565 34.288 1.00 97.25 526 PRO A CA 1
ATOM 3983 C C . PRO A 1 526 ? -28.929 -2.073 32.898 1.00 97.25 526 PRO A C 1
ATOM 3985 O O . PRO A 1 526 ? -28.168 -2.255 31.944 1.00 97.25 526 PRO A O 1
ATOM 3988 N N . ASP A 1 527 ? -30.080 -1.404 32.787 1.00 97.31 527 ASP A N 1
ATOM 3989 C CA . ASP A 1 527 ? -30.596 -0.861 31.526 1.00 97.31 527 ASP A CA 1
ATOM 3990 C C . ASP A 1 527 ? -29.998 0.518 31.185 1.00 97.31 527 ASP A C 1
ATOM 3992 O O . ASP A 1 527 ? -30.239 1.065 30.106 1.00 97.31 527 ASP A O 1
ATOM 3996 N N . THR A 1 528 ? -29.177 1.093 32.074 1.00 97.81 528 THR A N 1
ATOM 3997 C CA . THR A 1 528 ? -28.497 2.371 31.819 1.00 97.81 528 THR A CA 1
ATOM 3998 C C . THR A 1 528 ? -27.569 2.239 30.618 1.00 97.81 528 THR A C 1
ATOM 4000 O O . THR A 1 528 ? -26.586 1.499 30.658 1.00 97.81 528 THR A O 1
ATOM 4003 N N . VAL A 1 529 ? -27.843 2.992 29.552 1.00 97.69 529 VAL A N 1
ATOM 4004 C CA . VAL A 1 529 ? -26.960 3.084 28.383 1.00 97.69 529 VAL A CA 1
ATOM 4005 C C . VAL A 1 529 ? -25.692 3.847 28.772 1.00 97.69 529 VAL A C 1
ATOM 4007 O O . VAL A 1 529 ? -25.742 5.023 29.126 1.00 97.69 529 VAL A O 1
ATOM 4010 N N . MET A 1 530 ? -24.550 3.164 28.708 1.00 97.25 530 MET A N 1
ATOM 4011 C CA . MET A 1 530 ? -23.241 3.703 29.087 1.00 97.25 530 MET A CA 1
ATOM 4012 C C . MET A 1 530 ? -22.539 4.345 27.890 1.00 97.25 530 MET A C 1
ATOM 4014 O O . MET A 1 530 ? -21.873 5.368 28.039 1.00 97.25 530 MET A O 1
ATOM 4018 N N . MET A 1 531 ? -22.682 3.736 26.712 1.00 98.12 531 MET A N 1
ATOM 4019 C CA . MET A 1 531 ? -22.333 4.323 25.418 1.00 98.12 531 MET A CA 1
ATOM 4020 C C . MET A 1 531 ? -23.453 3.984 24.441 1.00 98.12 531 MET A C 1
ATOM 4022 O O . MET A 1 531 ? -23.853 2.823 24.357 1.00 98.12 531 MET A O 1
ATOM 4026 N N . ARG A 1 532 ? -23.984 4.986 23.738 1.00 97.81 532 ARG A N 1
ATOM 4027 C CA . ARG A 1 532 ? -25.171 4.824 22.874 1.00 97.81 532 ARG A CA 1
ATOM 4028 C C . ARG A 1 532 ? -24.857 4.523 21.405 1.00 97.81 532 ARG A C 1
ATOM 4030 O O . ARG A 1 532 ? -25.755 4.618 20.574 1.00 97.81 532 ARG A O 1
ATOM 4037 N N . GLY A 1 533 ? -23.608 4.211 21.065 1.00 98.38 533 GLY A N 1
ATOM 4038 C CA . GLY A 1 533 ? -23.189 4.039 19.677 1.00 98.38 533 GLY A CA 1
ATOM 4039 C C . GLY A 1 533 ? -23.026 5.367 18.930 1.00 98.38 533 GLY A C 1
ATOM 4040 O O . GLY A 1 533 ? -22.412 6.305 19.436 1.00 98.38 533 GLY A O 1
ATOM 4041 N N . GLY A 1 534 ? -23.556 5.445 17.712 1.00 98.44 534 GLY A N 1
ATOM 4042 C CA . GLY A 1 534 ? -23.368 6.561 16.779 1.00 98.44 534 GLY A CA 1
ATOM 4043 C C . GLY A 1 534 ? -22.366 6.267 15.664 1.00 98.44 534 GLY A C 1
ATOM 4044 O O . GLY A 1 534 ? -21.837 7.194 15.049 1.00 98.44 534 GLY A O 1
ATOM 4045 N N . SER A 1 535 ? -22.086 4.987 15.413 1.00 98.81 535 SER A N 1
ATOM 4046 C CA . SER A 1 535 ? -21.178 4.538 14.355 1.00 98.81 535 SER A CA 1
ATOM 4047 C C . SER A 1 535 ? -21.679 4.950 12.973 1.00 98.81 535 SER A C 1
ATOM 4049 O O . SER A 1 535 ? -22.886 4.962 12.737 1.00 98.81 535 SER A O 1
ATOM 4051 N N . ALA A 1 536 ? -20.771 5.267 12.048 1.00 98.88 536 ALA A N 1
ATOM 4052 C CA . ALA A 1 536 ? -21.125 5.737 10.710 1.00 98.88 536 ALA A CA 1
ATOM 4053 C C . ALA A 1 536 ? -20.025 5.475 9.668 1.00 98.88 536 ALA A C 1
ATOM 4055 O O . ALA A 1 536 ? -18.842 5.361 9.997 1.00 98.88 536 ALA A O 1
ATOM 4056 N N . ILE A 1 537 ? -20.424 5.454 8.394 1.00 98.94 537 ILE A N 1
ATOM 4057 C CA . ILE A 1 537 ? -19.528 5.494 7.232 1.00 98.94 537 ILE A CA 1
ATOM 4058 C C . ILE A 1 537 ? -19.805 6.785 6.464 1.00 98.94 537 ILE A C 1
ATOM 4060 O O . ILE A 1 537 ? -20.958 7.099 6.159 1.00 98.94 537 ILE A O 1
ATOM 4064 N N . ILE A 1 538 ? -18.751 7.534 6.155 1.00 98.94 538 ILE A N 1
ATOM 4065 C CA . ILE A 1 538 ? -18.817 8.867 5.554 1.00 98.94 538 ILE A CA 1
ATOM 4066 C C . ILE A 1 538 ? -17.921 8.900 4.319 1.00 98.94 538 ILE A C 1
ATOM 4068 O O . ILE A 1 538 ? -16.784 8.434 4.364 1.00 98.94 538 ILE A O 1
ATOM 4072 N N . ASP A 1 539 ? -18.423 9.447 3.216 1.00 98.69 539 ASP A N 1
ATOM 4073 C CA . ASP A 1 539 ? -17.666 9.569 1.972 1.00 98.69 539 ASP A CA 1
ATOM 4074 C C . ASP A 1 539 ? -16.746 10.817 1.943 1.00 98.69 539 ASP A C 1
ATOM 4076 O O . ASP A 1 539 ? -16.908 11.729 2.761 1.00 98.69 539 ASP A O 1
ATOM 4080 N N . PRO A 1 540 ? -15.800 10.917 0.984 1.00 98.50 540 PRO A N 1
ATOM 4081 C CA . PRO A 1 540 ? -14.895 12.068 0.831 1.00 98.50 540 PRO A CA 1
ATOM 4082 C C . PRO A 1 540 ? -15.570 13.438 0.625 1.00 98.50 540 PRO A C 1
ATOM 4084 O O . PRO A 1 540 ? -14.903 14.479 0.678 1.00 98.50 540 PRO A O 1
ATOM 4087 N N . THR A 1 541 ? -16.880 13.459 0.356 1.00 96.81 541 THR A N 1
ATOM 4088 C CA . THR A 1 541 ? -17.697 14.675 0.219 1.00 96.81 541 THR A CA 1
ATOM 4089 C C . THR A 1 541 ? -18.368 15.076 1.537 1.00 96.81 541 THR A C 1
ATOM 4091 O O . THR A 1 541 ? -19.110 16.056 1.584 1.00 96.81 541 THR A O 1
ATOM 4094 N N . GLY A 1 542 ? -18.105 14.339 2.621 1.00 97.69 542 GLY A N 1
ATOM 4095 C CA . GLY A 1 542 ? -18.701 14.550 3.938 1.00 97.69 542 GLY A CA 1
ATOM 4096 C C . GLY A 1 542 ? -20.116 13.994 4.066 1.00 97.69 542 GLY A C 1
ATOM 4097 O O . GLY A 1 542 ? -20.767 14.217 5.090 1.00 97.69 542 GLY A O 1
ATOM 4098 N N . LYS A 1 543 ? -20.626 13.281 3.057 1.00 98.44 543 LYS A N 1
ATOM 4099 C CA . LYS A 1 543 ? -21.950 12.667 3.116 1.00 98.44 543 LYS A CA 1
ATOM 4100 C C . LYS A 1 543 ? -21.871 11.388 3.942 1.00 98.44 543 LYS A C 1
ATOM 4102 O O . LYS A 1 543 ? -21.063 10.508 3.667 1.00 98.44 543 LYS A O 1
ATOM 4107 N N . VAL A 1 544 ? -22.755 11.263 4.928 1.00 98.81 544 VAL A N 1
ATOM 4108 C CA . VAL A 1 544 ? -22.954 9.999 5.643 1.00 98.81 544 VAL A CA 1
ATOM 4109 C C . VAL A 1 544 ? -23.662 9.022 4.701 1.00 98.81 544 VAL A C 1
ATOM 4111 O O . VAL A 1 544 ? -24.754 9.314 4.210 1.00 98.81 544 VAL A O 1
ATOM 4114 N N . ILE A 1 545 ? -23.021 7.892 4.413 1.00 98.75 545 ILE A N 1
ATOM 4115 C CA . ILE A 1 545 ? -23.518 6.860 3.491 1.00 98.75 545 ILE A CA 1
ATOM 4116 C C . ILE A 1 545 ? -24.036 5.612 4.217 1.00 98.75 545 ILE A C 1
ATOM 4118 O O . ILE A 1 545 ? -24.793 4.850 3.623 1.00 98.75 545 ILE A O 1
ATOM 4122 N N . ALA A 1 546 ? -23.703 5.443 5.501 1.00 98.75 546 ALA A N 1
ATOM 4123 C CA . ALA A 1 546 ? -24.354 4.504 6.417 1.00 98.75 546 ALA A CA 1
ATOM 4124 C C . ALA A 1 546 ? -24.309 5.039 7.861 1.00 98.75 546 ALA A C 1
ATOM 4126 O O . ALA A 1 546 ? -23.305 5.631 8.262 1.00 98.75 546 ALA A O 1
ATOM 4127 N N . GLY A 1 547 ? -25.372 4.820 8.643 1.00 98.12 547 GLY A N 1
ATOM 4128 C CA . GLY A 1 547 ? -25.535 5.394 9.989 1.00 98.12 547 GLY A CA 1
ATOM 4129 C C . GLY A 1 547 ? -25.939 6.884 9.978 1.00 98.12 547 GLY A C 1
ATOM 4130 O O . GLY A 1 547 ? -26.410 7.377 8.950 1.00 98.12 547 GLY A O 1
ATOM 4131 N N . PRO A 1 548 ? -25.751 7.621 11.092 1.00 98.06 548 PRO A N 1
ATOM 4132 C CA . PRO A 1 548 ? -25.354 7.112 12.404 1.00 98.06 548 PRO A CA 1
ATOM 4133 C C . PRO A 1 548 ? -26.454 6.266 13.056 1.00 98.06 5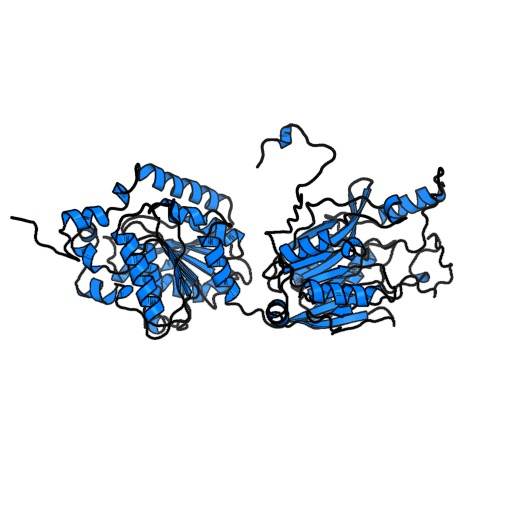48 PRO A C 1
ATOM 4135 O O . PRO A 1 548 ? -27.631 6.598 12.936 1.00 98.06 548 PRO A O 1
ATOM 4138 N N . ASP A 1 549 ? -26.075 5.192 13.750 1.00 97.75 549 ASP A N 1
ATOM 4139 C CA . ASP A 1 549 ? -27.018 4.316 14.463 1.00 97.75 549 ASP A CA 1
ATOM 4140 C C . ASP A 1 549 ? -26.929 4.510 15.982 1.00 97.75 549 ASP A C 1
ATOM 4142 O O . ASP A 1 549 ? -25.849 4.385 16.560 1.00 97.75 549 ASP A O 1
ATOM 4146 N N . PHE A 1 550 ? -28.065 4.789 16.624 1.00 97.81 550 PHE A N 1
ATOM 4147 C CA . PHE A 1 550 ? -28.187 4.968 18.076 1.00 97.81 550 PHE A CA 1
ATOM 4148 C C . PHE A 1 550 ? -29.192 3.995 18.718 1.00 97.81 550 PHE A C 1
ATOM 4150 O O . PHE A 1 550 ? -29.599 4.197 19.863 1.00 97.81 550 PHE A O 1
ATOM 4157 N N . GLU A 1 551 ? -29.650 2.983 17.977 1.00 95.38 551 GLU A N 1
ATOM 4158 C CA . GLU A 1 551 ? -30.752 2.108 18.392 1.00 95.38 551 GLU A CA 1
ATOM 4159 C C . GLU A 1 551 ? -30.268 0.856 19.134 1.00 95.38 551 GLU A C 1
ATOM 4161 O O . GLU A 1 551 ? -31.022 0.287 19.923 1.00 95.38 551 GLU A O 1
ATOM 4166 N N . GLY A 1 552 ? -29.016 0.439 18.932 1.00 97.38 552 GLY A N 1
ATOM 4167 C CA . GLY A 1 552 ? -28.474 -0.747 19.590 1.00 97.38 552 GLY A CA 1
ATOM 4168 C C . GLY A 1 552 ? -27.164 -1.245 18.994 1.00 97.38 552 GLY A C 1
ATOM 4169 O O . GLY A 1 552 ? -26.470 -0.531 18.269 1.00 97.38 552 GLY A O 1
ATOM 4170 N N . GLU A 1 553 ? -26.825 -2.499 19.294 1.00 98.56 553 GLU A N 1
ATOM 4171 C CA . GLU A 1 553 ? -25.741 -3.192 18.599 1.00 98.56 553 GLU A CA 1
ATOM 4172 C C . GLU A 1 553 ? -26.129 -3.498 17.145 1.00 98.56 553 GLU A C 1
ATOM 4174 O O . GLU A 1 553 ? -27.223 -3.995 16.876 1.00 98.56 553 GLU A O 1
ATOM 4179 N N . THR A 1 554 ? -25.231 -3.228 16.198 1.00 98.62 554 THR A N 1
ATOM 4180 C CA . THR A 1 554 ? -25.472 -3.440 14.764 1.00 98.62 554 THR A CA 1
ATOM 4181 C C . THR A 1 554 ? -24.161 -3.533 13.979 1.00 98.62 554 THR A C 1
ATOM 4183 O O . THR A 1 554 ? -23.078 -3.281 14.506 1.00 98.62 554 THR A O 1
ATOM 4186 N N . VAL A 1 555 ? -24.247 -3.869 12.692 1.00 98.81 555 VAL A N 1
ATOM 4187 C CA . VAL A 1 555 ? -23.151 -3.689 11.733 1.00 98.81 555 VAL A CA 1
ATOM 4188 C C . VAL A 1 555 ? -23.687 -2.898 10.548 1.00 98.81 555 VAL A C 1
ATOM 4190 O O . VAL A 1 555 ? -24.652 -3.309 9.901 1.00 98.81 555 VAL A O 1
ATOM 4193 N N . LEU A 1 556 ? -23.057 -1.763 10.267 1.00 98.81 556 LEU A N 1
ATOM 4194 C CA . LEU A 1 556 ? -23.392 -0.891 9.147 1.00 98.81 556 LEU A CA 1
ATOM 4195 C C . LEU A 1 556 ? -22.551 -1.270 7.932 1.00 98.81 556 LEU A C 1
ATOM 4197 O O . LEU A 1 556 ? -21.372 -1.564 8.089 1.00 98.81 556 LEU A O 1
ATOM 4201 N N . TYR A 1 557 ? -23.138 -1.225 6.735 1.00 98.88 557 TYR A N 1
ATOM 4202 C CA . TYR A 1 557 ? -22.475 -1.578 5.476 1.00 98.88 557 TYR A CA 1
ATOM 4203 C C . TYR A 1 557 ? -22.642 -0.451 4.459 1.00 98.88 557 TYR A C 1
ATOM 4205 O O . TYR A 1 557 ? -23.717 0.145 4.371 1.00 98.88 557 TYR A O 1
ATOM 4213 N N . ALA A 1 558 ? -21.608 -0.189 3.664 1.00 98.69 558 ALA A N 1
ATOM 4214 C CA . ALA A 1 558 ? -21.675 0.729 2.532 1.00 98.69 558 ALA A CA 1
ATOM 4215 C C . ALA A 1 558 ? -20.777 0.258 1.382 1.00 98.69 558 ALA A C 1
ATOM 4217 O O . ALA A 1 558 ? -19.733 -0.352 1.609 1.00 98.69 558 ALA A O 1
ATOM 4218 N N . GLU A 1 559 ? -21.173 0.564 0.148 1.00 98.38 559 GLU A N 1
ATOM 4219 C CA . GLU A 1 559 ? -20.302 0.421 -1.019 1.00 98.38 559 GLU A CA 1
ATOM 4220 C C . GLU A 1 559 ? -19.314 1.594 -1.070 1.00 98.38 559 GLU A C 1
ATOM 4222 O O . GLU A 1 559 ? -19.693 2.758 -0.924 1.00 98.38 559 GLU A O 1
ATOM 4227 N N . ILE A 1 560 ? -18.042 1.275 -1.272 1.00 98.19 560 ILE A N 1
ATOM 4228 C CA . ILE A 1 560 ? -16.935 2.209 -1.407 1.00 98.19 560 ILE A CA 1
ATOM 4229 C C . ILE A 1 560 ? -16.533 2.235 -2.875 1.00 98.19 560 ILE A C 1
ATOM 4231 O O . ILE A 1 560 ? -16.120 1.214 -3.416 1.00 98.19 560 ILE A O 1
ATOM 4235 N N . ASP A 1 561 ? -16.628 3.408 -3.496 1.00 96.19 561 ASP A N 1
ATOM 4236 C CA . ASP A 1 561 ? -16.073 3.696 -4.820 1.00 96.19 561 ASP A CA 1
ATOM 4237 C C . ASP A 1 561 ? -14.724 4.419 -4.643 1.00 96.19 561 ASP A C 1
ATOM 4239 O O . ASP A 1 561 ? -14.712 5.616 -4.315 1.00 96.19 561 ASP A O 1
ATOM 4243 N N . PRO A 1 562 ? -13.581 3.735 -4.849 1.00 92.38 562 PRO A N 1
ATOM 4244 C CA . PRO A 1 562 ? -12.258 4.319 -4.633 1.00 92.38 562 PRO A CA 1
ATOM 4245 C C . PRO A 1 562 ? -11.998 5.568 -5.483 1.00 92.38 562 PRO A C 1
ATOM 4247 O O . PRO A 1 562 ? -11.312 6.490 -5.037 1.00 92.38 562 PRO A O 1
ATOM 4250 N N . ASP A 1 563 ? -12.611 5.670 -6.669 1.00 90.50 563 ASP A N 1
ATOM 4251 C CA . ASP A 1 563 ? -12.429 6.820 -7.560 1.00 90.50 563 ASP A CA 1
ATOM 4252 C C . ASP A 1 563 ? -13.040 8.105 -6.982 1.00 90.50 563 ASP A C 1
ATOM 4254 O O . ASP A 1 563 ? -12.770 9.210 -7.467 1.00 90.50 563 ASP A O 1
ATOM 4258 N N . LEU A 1 564 ? -13.900 8.007 -5.960 1.00 95.62 564 LEU A N 1
ATOM 4259 C CA . LEU A 1 564 ? -14.450 9.182 -5.284 1.00 95.62 564 LEU A CA 1
ATOM 4260 C C . LEU A 1 564 ? -13.372 9.975 -4.534 1.00 95.62 564 LEU A C 1
ATOM 4262 O O . LEU A 1 564 ? -13.469 11.198 -4.458 1.00 95.62 564 LEU A O 1
ATOM 4266 N N . VAL A 1 565 ? -12.308 9.315 -4.066 1.00 94.56 565 VAL A N 1
ATOM 4267 C CA . VAL A 1 565 ? -11.146 9.986 -3.465 1.00 94.56 565 VAL A CA 1
ATOM 4268 C C . VAL A 1 565 ? -10.453 10.867 -4.501 1.00 94.56 565 VAL A C 1
ATOM 4270 O O . VAL A 1 565 ? -10.273 12.063 -4.281 1.00 94.56 565 VAL A O 1
ATOM 4273 N N . THR A 1 566 ? -10.112 10.309 -5.667 1.00 88.19 566 THR A N 1
ATOM 4274 C CA . THR A 1 566 ? -9.449 11.065 -6.740 1.00 88.19 566 THR A CA 1
ATOM 4275 C C . THR A 1 566 ? -10.329 12.200 -7.256 1.00 88.19 566 THR A C 1
ATOM 4277 O O . THR A 1 566 ? -9.838 13.314 -7.436 1.00 88.19 566 THR A O 1
ATOM 4280 N N . ARG A 1 567 ? -11.636 11.956 -7.433 1.00 90.69 567 ARG A N 1
ATOM 4281 C CA . ARG A 1 567 ? -12.598 13.009 -7.799 1.00 90.69 567 ARG A CA 1
ATOM 4282 C C . ARG A 1 567 ? -12.669 14.111 -6.743 1.00 90.69 567 ARG A C 1
ATOM 4284 O O . ARG A 1 567 ? -12.668 15.276 -7.108 1.00 90.69 567 ARG A O 1
ATOM 4291 N N . GLY A 1 568 ? -12.661 13.772 -5.455 1.00 92.25 568 GLY A N 1
ATOM 4292 C CA . GLY A 1 568 ? -12.655 14.763 -4.375 1.00 92.25 568 GLY A CA 1
ATOM 4293 C C . GLY A 1 568 ? -11.355 15.574 -4.292 1.00 92.25 568 GLY A C 1
ATOM 4294 O O . GLY A 1 568 ? -11.389 16.770 -3.991 1.00 92.25 568 GLY A O 1
ATOM 4295 N N . LYS A 1 569 ? -10.207 14.951 -4.593 1.00 90.00 569 LYS A N 1
ATOM 4296 C CA . LYS A 1 569 ? -8.891 15.616 -4.606 1.00 90.00 569 LYS A CA 1
ATOM 4297 C C . LYS A 1 569 ? -8.708 16.609 -5.753 1.00 90.00 569 LYS A C 1
ATOM 4299 O O . LYS A 1 569 ? -7.899 17.530 -5.630 1.00 90.00 569 LYS A O 1
ATOM 4304 N N . TYR A 1 570 ? -9.472 16.462 -6.839 1.00 90.69 570 TYR A N 1
ATOM 4305 C CA . TYR A 1 570 ? -9.542 17.480 -7.891 1.00 90.69 570 TYR A CA 1
ATOM 4306 C C . TYR A 1 570 ? -9.975 18.839 -7.319 1.00 90.69 570 TYR A C 1
ATOM 4308 O O . TYR A 1 570 ? -9.336 19.847 -7.610 1.00 90.69 570 TYR A O 1
ATOM 4316 N N . ASP A 1 571 ? -10.986 18.851 -6.444 1.00 92.88 571 ASP A N 1
ATOM 4317 C CA . ASP A 1 571 ? -11.474 20.079 -5.810 1.00 92.88 571 ASP A CA 1
ATOM 4318 C C . ASP A 1 571 ? -10.513 20.589 -4.723 1.00 92.88 571 ASP A C 1
ATOM 4320 O O . ASP A 1 571 ? -10.291 21.792 -4.594 1.00 92.88 571 ASP A O 1
ATOM 4324 N N . PHE A 1 572 ? -9.954 19.683 -3.912 1.00 95.19 572 PHE A N 1
ATOM 4325 C CA . PHE A 1 572 ? -9.090 20.029 -2.779 1.00 95.19 572 PHE A CA 1
ATOM 4326 C C . PHE A 1 572 ? -8.158 18.873 -2.403 1.00 95.19 572 PHE A C 1
ATOM 4328 O O . PHE A 1 572 ? -8.630 17.811 -2.011 1.00 95.19 572 PHE A O 1
ATOM 4335 N N . ASP A 1 573 ? -6.844 19.093 -2.452 1.00 92.62 573 ASP A N 1
ATOM 4336 C CA . ASP A 1 573 ? -5.837 18.159 -1.934 1.00 92.62 573 ASP A CA 1
ATOM 4337 C C . ASP A 1 573 ? -4.951 18.878 -0.911 1.00 92.62 573 ASP A C 1
ATOM 4339 O O . ASP A 1 573 ? -4.058 19.648 -1.280 1.00 92.62 573 ASP A O 1
ATOM 4343 N N . VAL A 1 574 ? -5.224 18.626 0.375 1.00 94.88 574 VAL A N 1
ATOM 4344 C CA . VAL A 1 574 ? -4.598 19.307 1.523 1.00 94.88 574 VAL A CA 1
ATOM 4345 C C . VAL A 1 574 ? -3.079 19.144 1.567 1.00 94.88 574 VAL A C 1
ATOM 4347 O O . VAL A 1 574 ? -2.373 20.048 2.004 1.00 94.88 574 VAL A O 1
ATOM 4350 N N . THR A 1 575 ? -2.568 18.017 1.074 1.00 89.94 575 THR A N 1
ATOM 4351 C CA . THR A 1 575 ? -1.131 17.695 1.034 1.00 89.94 575 THR A CA 1
ATOM 4352 C C . THR A 1 575 ? -0.504 17.901 -0.338 1.00 89.94 575 THR A C 1
ATOM 4354 O O . THR A 1 575 ? 0.717 17.924 -0.458 1.00 89.94 575 THR A O 1
ATOM 4357 N N . GLY A 1 576 ? -1.334 18.064 -1.367 1.00 90.06 576 GLY A N 1
ATOM 4358 C CA . GLY A 1 576 ? -0.918 18.356 -2.730 1.00 90.06 576 GLY A CA 1
ATOM 4359 C C . GLY A 1 576 ? -1.006 19.846 -3.042 1.00 90.06 576 GLY A C 1
ATOM 4360 O O . GLY A 1 576 ? -0.285 20.676 -2.486 1.00 90.06 576 GLY A O 1
ATOM 4361 N N . HIS A 1 577 ? -1.893 20.197 -3.974 1.00 88.06 577 HIS A N 1
ATOM 4362 C CA . HIS A 1 577 ? -1.951 21.540 -4.563 1.00 88.06 577 HIS A CA 1
ATOM 4363 C C . HIS A 1 577 ? -2.390 22.656 -3.597 1.00 88.06 577 HIS A C 1
ATOM 4365 O O . HIS A 1 577 ? -2.120 23.821 -3.888 1.00 88.06 577 HIS A O 1
ATOM 4371 N N . TYR A 1 578 ? -2.957 22.333 -2.426 1.00 95.00 578 TYR A N 1
ATOM 4372 C CA . TYR A 1 578 ? -3.270 23.316 -1.376 1.00 95.00 578 TYR A CA 1
ATOM 4373 C C . TYR A 1 578 ? -2.185 23.470 -0.289 1.00 95.00 578 TYR A C 1
ATOM 4375 O O . TYR A 1 578 ? -2.270 24.408 0.504 1.00 95.00 578 TYR A O 1
ATOM 4383 N N . ALA A 1 579 ? -1.150 22.619 -0.245 1.00 91.00 579 ALA A N 1
ATOM 4384 C CA . ALA A 1 579 ? -0.266 22.487 0.924 1.00 91.00 579 ALA A CA 1
ATOM 4385 C C . ALA A 1 579 ? 0.664 23.685 1.213 1.00 91.00 579 ALA A C 1
ATOM 4387 O O . ALA A 1 579 ? 1.065 23.883 2.357 1.00 91.00 579 ALA A O 1
ATOM 4388 N N . ARG A 1 580 ? 1.021 24.487 0.197 1.00 96.12 580 ARG A N 1
ATOM 4389 C CA . ARG A 1 580 ? 1.933 25.654 0.310 1.00 96.12 580 ARG A CA 1
ATOM 4390 C C . ARG A 1 580 ? 3.231 25.371 1.103 1.00 96.12 580 ARG A C 1
ATOM 4392 O O . ARG A 1 580 ? 3.492 26.044 2.105 1.00 96.12 580 ARG A O 1
ATOM 4399 N N . PRO A 1 581 ? 4.083 24.428 0.645 1.00 87.88 581 PRO A N 1
ATOM 4400 C CA . PRO A 1 581 ? 5.341 24.084 1.323 1.00 87.88 581 PRO A CA 1
ATOM 4401 C C . PRO A 1 581 ? 6.372 25.227 1.344 1.00 87.88 581 PRO A C 1
ATOM 4403 O O . PRO A 1 581 ? 7.336 25.185 2.098 1.00 87.88 581 PRO A O 1
ATOM 4406 N N . ASP A 1 582 ? 6.170 26.270 0.536 1.00 93.88 582 ASP A N 1
ATOM 4407 C CA . ASP A 1 582 ? 6.930 27.520 0.594 1.00 93.88 582 ASP A CA 1
ATOM 4408 C C . ASP A 1 582 ? 6.625 28.364 1.848 1.00 93.88 582 ASP A C 1
ATOM 4410 O O . ASP A 1 582 ? 7.383 29.278 2.169 1.00 93.88 582 ASP A O 1
ATOM 4414 N N . ILE A 1 583 ? 5.523 28.070 2.551 1.00 97.56 583 ILE A N 1
ATOM 4415 C CA . ILE A 1 583 ? 5.081 28.766 3.768 1.00 97.56 583 ILE A CA 1
ATOM 4416 C C . ILE A 1 583 ? 5.048 27.825 4.977 1.00 97.56 583 ILE A C 1
ATOM 4418 O O . ILE A 1 583 ? 5.504 28.208 6.055 1.00 97.56 583 ILE A O 1
ATOM 4422 N N . PHE A 1 584 ? 4.477 26.627 4.826 1.00 97.00 584 PHE A N 1
ATOM 4423 C CA . PHE A 1 584 ? 4.217 25.711 5.936 1.00 97.00 584 PHE A CA 1
ATOM 4424 C C . PHE A 1 584 ? 5.028 24.422 5.806 1.00 97.00 584 PHE A C 1
ATOM 4426 O O . PHE A 1 584 ? 5.005 23.761 4.773 1.00 97.00 584 PHE A O 1
ATOM 4433 N N . GLU A 1 585 ? 5.691 24.029 6.893 1.00 95.69 585 GLU A N 1
ATOM 4434 C CA . GLU A 1 585 ? 6.413 22.763 7.005 1.00 95.69 585 GLU A CA 1
ATOM 4435 C C . GLU A 1 585 ? 5.996 22.055 8.301 1.00 95.69 585 GLU A C 1
ATOM 4437 O O . GLU A 1 585 ? 6.015 22.653 9.380 1.00 95.69 585 GLU A O 1
ATOM 4442 N N . LEU A 1 586 ? 5.638 20.772 8.202 1.00 96.12 586 LEU A N 1
ATOM 4443 C CA . LEU A 1 586 ? 5.397 19.894 9.346 1.00 96.12 586 LEU A CA 1
ATOM 4444 C C . LEU A 1 586 ? 6.461 18.795 9.358 1.00 96.12 586 LEU A C 1
ATOM 4446 O O . LEU A 1 586 ? 6.606 18.063 8.383 1.00 96.12 586 LEU A O 1
ATOM 4450 N N . ARG A 1 587 ? 7.176 18.655 10.479 1.00 96.19 587 ARG A N 1
ATOM 4451 C CA . ARG A 1 587 ? 8.130 17.562 10.713 1.00 96.19 587 ARG A CA 1
ATOM 4452 C C . ARG A 1 587 ? 7.597 16.636 11.792 1.00 96.19 587 ARG A C 1
ATOM 4454 O O . ARG A 1 587 ? 7.220 17.104 12.866 1.00 96.19 587 ARG A O 1
ATOM 4461 N N . VAL A 1 588 ? 7.609 15.339 11.511 1.00 93.62 588 VAL A N 1
ATOM 4462 C CA . VAL A 1 588 ? 7.169 14.285 12.430 1.00 93.62 588 VAL A CA 1
ATOM 4463 C C . VAL A 1 588 ? 8.368 13.396 12.747 1.00 93.62 588 VAL A C 1
ATOM 4465 O O . VAL A 1 588 ? 9.145 13.068 11.858 1.00 93.62 588 VAL A O 1
ATOM 4468 N N . ASP A 1 589 ? 8.557 13.067 14.025 1.00 93.81 589 ASP A N 1
ATOM 4469 C CA . ASP A 1 589 ? 9.568 12.105 14.475 1.00 93.81 589 ASP A CA 1
ATOM 4470 C C . ASP A 1 589 ? 8.864 10.784 14.784 1.00 93.81 589 ASP A C 1
ATOM 4472 O O . ASP A 1 589 ? 8.270 10.617 15.850 1.00 93.81 589 ASP A O 1
ATOM 4476 N N . ASP A 1 590 ? 8.925 9.871 13.825 1.00 89.38 590 ASP A N 1
ATOM 4477 C CA . ASP A 1 590 ? 8.318 8.539 13.839 1.00 89.38 590 ASP A CA 1
ATOM 4478 C C . ASP A 1 590 ? 9.252 7.462 14.418 1.00 89.38 590 ASP A C 1
ATOM 4480 O O . ASP A 1 590 ? 8.953 6.273 14.416 1.00 89.38 590 ASP A O 1
ATOM 4484 N N . ARG A 1 591 ? 10.404 7.843 14.974 1.00 89.94 591 ARG A N 1
ATOM 4485 C CA . ARG A 1 591 ? 11.345 6.862 15.525 1.00 89.94 591 ARG A CA 1
ATOM 4486 C C . ARG A 1 591 ? 10.858 6.346 16.870 1.00 89.94 591 ARG A C 1
ATOM 4488 O O . ARG A 1 591 ? 10.528 7.136 17.757 1.00 89.94 591 ARG A O 1
ATOM 4495 N N . ARG A 1 592 ? 11.014 5.041 17.097 1.00 88.62 592 ARG A N 1
ATOM 4496 C CA . ARG A 1 592 ? 10.724 4.391 18.385 1.00 88.62 592 ARG A CA 1
ATOM 4497 C C . ARG A 1 592 ? 11.503 5.028 19.545 1.00 88.62 592 ARG A C 1
ATOM 4499 O O . ARG A 1 592 ? 12.723 5.246 19.462 1.00 88.62 592 ARG A O 1
ATOM 4506 N N . LYS A 1 593 ? 10.821 5.291 20.663 1.00 89.25 593 LYS A N 1
ATOM 4507 C CA . LYS A 1 593 ? 11.360 5.963 21.860 1.00 89.25 593 LYS A CA 1
ATOM 4508 C C . LYS A 1 593 ? 11.363 5.044 23.095 1.00 89.25 593 LYS A C 1
ATOM 4510 O O . LYS A 1 593 ? 10.623 5.287 24.046 1.00 89.25 593 LYS A O 1
ATOM 4515 N N . PRO A 1 594 ? 12.217 4.003 23.150 1.00 89.50 594 PRO A N 1
ATOM 4516 C CA . PRO A 1 594 ? 12.297 3.156 24.335 1.00 89.50 594 PRO A CA 1
ATOM 4517 C C . PRO A 1 594 ? 12.953 3.900 25.509 1.00 89.50 594 PRO A C 1
ATOM 4519 O O . PRO A 1 594 ? 13.901 4.665 25.316 1.00 89.50 594 PRO A O 1
ATOM 4522 N N . ALA A 1 595 ? 12.498 3.616 26.733 1.00 87.94 595 ALA A N 1
ATOM 4523 C CA . ALA A 1 595 ? 13.080 4.176 27.958 1.00 87.94 595 ALA A CA 1
ATOM 4524 C C . ALA A 1 595 ? 14.518 3.686 28.222 1.00 87.94 595 ALA A C 1
ATOM 4526 O O . ALA A 1 595 ? 15.317 4.397 28.827 1.00 87.94 595 ALA A O 1
ATOM 4527 N N . VAL A 1 596 ? 14.857 2.478 27.759 1.00 88.50 596 VAL A N 1
ATOM 4528 C CA . VAL A 1 596 ? 16.193 1.882 27.879 1.00 88.50 596 VAL A CA 1
ATOM 4529 C C . VAL A 1 596 ? 16.654 1.429 26.499 1.00 88.50 596 VAL A C 1
ATOM 4531 O O . VAL A 1 596 ? 15.978 0.634 25.852 1.00 88.50 596 VAL A O 1
ATOM 4534 N N . ARG A 1 597 ? 17.818 1.915 26.060 1.00 87.00 597 ARG A N 1
ATOM 4535 C CA . ARG A 1 597 ? 18.534 1.428 24.871 1.00 87.00 597 ARG A CA 1
ATOM 4536 C C . ARG A 1 597 ? 19.772 0.683 25.345 1.00 87.00 597 ARG A C 1
ATOM 4538 O O . ARG A 1 597 ? 20.534 1.242 26.137 1.00 87.00 597 ARG A O 1
ATOM 4545 N N . ARG A 1 598 ? 19.970 -0.571 24.931 1.00 84.38 598 ARG A N 1
ATOM 4546 C CA . ARG A 1 598 ? 21.176 -1.307 25.328 1.00 84.38 598 ARG A CA 1
ATOM 4547 C C . ARG A 1 598 ? 22.328 -0.863 24.436 1.00 84.38 598 ARG A C 1
ATOM 4549 O O . ARG A 1 598 ? 22.144 -0.619 23.252 1.00 84.38 598 ARG A O 1
ATOM 4556 N N . ALA A 1 599 ? 23.533 -0.779 24.994 1.00 76.06 599 ALA A N 1
ATOM 4557 C CA . ALA A 1 599 ? 24.728 -0.408 24.231 1.00 76.06 599 ALA A CA 1
ATOM 4558 C C . ALA A 1 599 ? 25.077 -1.416 23.115 1.00 76.06 599 ALA A C 1
ATOM 4560 O O . ALA A 1 599 ? 25.844 -1.092 22.224 1.00 76.06 599 ALA A O 1
ATOM 4561 N N . SER A 1 600 ? 24.514 -2.629 23.145 1.00 69.12 600 SER A N 1
ATOM 4562 C CA . SER A 1 600 ? 24.597 -3.607 22.052 1.00 69.12 600 SER A CA 1
ATOM 4563 C C . SER A 1 600 ? 23.697 -3.281 20.857 1.00 69.12 600 SER A C 1
ATOM 4565 O O . SER A 1 600 ? 23.870 -3.870 19.796 1.00 69.12 600 SER A O 1
ATOM 4567 N N . ASP A 1 601 ? 22.727 -2.381 21.028 1.00 60.34 601 ASP A N 1
ATOM 4568 C CA . ASP A 1 601 ? 21.723 -2.057 20.011 1.00 60.34 601 ASP A CA 1
ATOM 4569 C C . ASP A 1 601 ? 22.202 -0.934 19.070 1.00 60.34 601 ASP A C 1
ATOM 4571 O O . ASP A 1 601 ? 21.453 -0.501 18.201 1.00 60.34 601 ASP A O 1
ATOM 4575 N N . THR A 1 602 ? 23.436 -0.433 19.234 1.00 48.53 602 THR A N 1
ATOM 4576 C CA . THR A 1 602 ? 23.992 0.657 18.410 1.00 48.53 602 THR A CA 1
ATOM 4577 C C . THR A 1 602 ? 24.621 0.213 17.085 1.00 48.53 602 THR A C 1
ATOM 4579 O O . THR A 1 602 ? 25.068 1.083 16.351 1.00 48.53 602 THR A O 1
ATOM 4582 N N . ASP A 1 603 ? 24.613 -1.082 16.742 1.00 39.38 603 ASP A N 1
ATOM 4583 C CA . ASP A 1 603 ? 25.266 -1.615 15.527 1.00 39.38 603 ASP A CA 1
ATOM 4584 C C . ASP A 1 603 ? 24.393 -2.584 14.701 1.00 39.38 603 ASP A C 1
ATOM 4586 O O . ASP A 1 603 ? 24.895 -3.532 14.091 1.00 39.38 603 ASP A O 1
ATOM 4590 N N . ARG A 1 604 ? 23.074 -2.373 14.630 1.00 34.12 604 ARG A N 1
ATOM 4591 C CA . ARG A 1 604 ? 22.270 -2.980 13.554 1.00 34.12 604 ARG A CA 1
ATOM 4592 C C . ARG A 1 604 ? 21.450 -1.904 12.843 1.00 34.12 604 ARG A C 1
ATOM 4594 O O . ARG A 1 604 ? 20.676 -1.244 13.536 1.00 34.12 604 ARG A O 1
ATOM 4601 N N . PRO A 1 605 ? 21.685 -1.680 11.534 1.00 38.34 605 PRO A N 1
ATOM 4602 C CA . PRO A 1 605 ? 20.887 -0.757 10.736 1.00 38.34 605 PRO A CA 1
ATOM 4603 C C . PRO A 1 605 ? 19.416 -1.168 10.696 1.00 38.34 605 PRO A C 1
ATOM 4605 O O . PRO A 1 605 ? 19.138 -2.386 10.825 1.00 38.34 605 PRO A O 1
#

pLDDT: mean 94.89, std 7.52, range [34.12, 98.94]

Nearest PDB structures (foldseek):
  6i00-assembly1_J  TM=9.632E-01  e=9.512E-30  Arabidopsis thaliana
  9er3-assembly1_B  TM=8.983E-01  e=2.194E-26  Bacillus pumilus
  8uxu-assembly1_B  TM=8.799E-01  e=3.373E-26  Rhodococcus sp. (in: high G+C Gram-positive bacteria)
  8c5i-assembly1_H  TM=8.675E-01  e=3.058E-25  Bacillus pumilus
  8p4i-assembly1_I  TM=8.819E-01  e=1.804E-24  Bacillus pumilus

InterPro domains:
  IPR000132 Nitrilase/cyanide hydratase, conserved site [PS00920] (327-342)
  IPR003010 Carbon-nitrogen hydrolase [PF00795] (296-568)
  IPR003010 Carbon-nitrogen hydrolase [PS50263] (295-562)
  IPR029058 Alpha/Beta hydrolase fold [G3DSA:3.40.50.1820] (36-284)
  IPR029058 Alpha/Beta hydrolase fold [SSF53474] (62-302)
  IPR036526 Carbon-nitrogen hydrolase superfamily [G3DSA:3.60.110.10] (285-574)
  IPR036526 Carbon-nitrogen hydrolase superfamily [SSF56317] (292-589)
  IPR044149 Nitrilase/Cyanide hydratase [PTHR46044] (294-599)
  IPR044149 Nitrilase/Cyanide hydratase [cd07564] (295-590)
  IPR049492 BD-FAE-like domain [PF20434] (71-157)

Foldseek 3Di:
DPADQQPPRDHLVRLQVQPPQCVLDPHNVVLLVLLLVLLVVLVVPWDWDPLDQLDPVVSWGKIKTLQDAAAAEEEEEEADLQADDDLSSHNLLQALLSVLRHIYIYIDFDGWPVDAPVRRLVVLLSNLLSCLVCVVVSNYDQQAYEYEYAECSLLSLLSVQFPDPQVVSVHDRQNHAEGERELYQLQCSSVCSYPSCVTNVDDPCCRCNSRSLNGHDLDYNYAYEYEYELSHGPVSVVSRVSSQVSNVVSVYHYHYDYHDHDGRRCVSSLSSHNPRPRNVVRSCRVVVVPQQDWFKAKEFAAAALQLALPVLLVVLLVVLVVCLVVGHQEYEAAWASRNDDLFAFLLCDDPPDHDPLSVVVLVSSLVSFDACPDPSQVSNLVSLQVRQHWYWYWHFHDDPSATFTKIFIHGHNVRTPAMATAQDDPDSVVVHHDGTALQRQAWDDDSNGTEGEHEACSLVVVLSLVVCLLNVHQEYEYHYQDQDPVPLVSQLVSLQQSQHKYWYWHYFAFLLSDDPSRNHPQDNDRRHTSHQMQTFIAGSNSDTQWDRDRPHTDMTMDIDNSCSSVVSVVVPRCNPPVVPPVPDDRDGDNDDDDPDDDPVNPPDD

Radius of gyration: 29.56 Å; Cα contacts (8 Å, |Δi|>4): 1342; chains: 1; bounding box: 73×57×95 Å

Secondary structure (DSSP, 8-state):
-PPPP-BTTB-HHHHHHHT-SGGGSS-HHHHHHHHHHHHHHHHHHS-EEEEEES-TTT--EEEEES--TTEEEEEEE--STTSS--TGGGGGGGHHHHHTT-EEEEE--PPTTTS-HHHHHHHHHHHHHHHHHHGGGGTEEEEEEEEEEETHHHHHHHHHSSSSSTGGGT--TT-EEEEEEES-----GGGGGSTTHHHH---HHHHHHS-GGG---S----EEEEEEETTS-HHHHHHHHHHHHHHHHTT--EEEEEETT--TTHHHHGGG-TTSHHHHHHHHHHHHHS-PPPEEEEEEE----TT-HHHHHHHHHHHHHHHHHTTEEEEE--TTTBT---TT--TT--TT---HHHHHHHHHHHHHSB-TTSHHHHHHHHHHHHHT-EEEEEEEEEETTEEEEEEEEEEGGG-EEEEEE-SS--GGGGGTBPPP-GGG-PPEEETTEEEEE--GGGGG-HHHHHHHHHTT-SEEEEEES--STTHHHHHHHHHHHHTSEEEEEE-EEEGGGS-TTS--TT-S-TT-EEEE--EEEE-TTS-EEEEEE-SSSEEEEEEE-THHHHHHHHH--TTTTT--TTT-------S---S---GGGGG--

Organism: NCBI:txid2065379

Mean predicted aligned error: 12.08 Å